Protein AF-A0A6J3FV26-F1 (afdb_monomer)

Nearest PDB structures (foldseek):
  7a78-assembly1_A-2  TM=9.985E-01  e=5.610E-27  Homo sapiens
  3uvv-assembly1_B  TM=9.794E-01  e=1.150E-26  Homo sapiens
  7a77-assembly1_A-2  TM=9.608E-01  e=1.315E-26  Homo sapiens
  7a79-assembly1_A  TM=9.944E-01  e=6.913E-26  Homo sapiens
  7a79-assembly1_B  TM=9.881E-01  e=5.525E-26  Homo sapiens

Radius of gyration: 34.67 Å; Cα contacts (8 Å, |Δi|>4): 352; chains: 1; bounding box: 100×92×88 Å

Organism: Sapajus apella (NCBI:txid9515)

Foldseek 3Di:
DDDDDDDDDDDDDDDDDDDDDDDDDDDDDDDDDPVVVVVVVVVPDDDDDDDDDDDDDDDDDDDDDDDDDDDDDDDDDDDDDDDDDDDPDDDDPDDDDDPDDPDPDQDAAQQARHGFPQDAQRGGHHPVLNVLLLCCLQVVDDFDDPDDLPDDHHPPCVVVGSSNSNVSCVVRPRHSVSNDHDPPPDPDPPDDDDDDDPDPQAQALVLLLVLLVVLLVVLVVVPDDPDDDDDPDDDPLAPVLVQLVLLVVCLVSVLVSQCSGPPLVVFPPVQNVLLCLQQSLLLVLLSQLQVCLVPPQWTQGSNRDTDHLVSCVVNVNNVLRVLSVPLGSPLCNVLVPDSSLSSLLSLLSSLQLPRPPGPDSVVSVVSSVSSLVNNQVVCCVVPVVCNCSSVSSVVSVVSSVVSSVVVLVVVVVCVVVVPHDRDPVSVVSNDDDPPPD

Secondary structure (DSSP, 8-state):
--------------------------------THHHHHHHHHHS-PPPPPPP--------------------------PPP--PPP-------PPPPPPP------PBPTTTSSBP-EEETTEEE-HHHHHHHHHHHHTT-----SSSS-----TTTTTS-HHHHHHHHHHTT--STTSPPP----------------------HHHHHHHHHHHHHHHHTT---S------------HHHHHHHHHHHHHHHHHHHHHHSTTGGGS-HHHHHHHHHHHHHHHHHHHHHHHTTT-SSEEE-TTS-EEEHHHHHHTT-HHHHHHIIIIIIHHHHHTT--HHHHHHHHHHHHS-TTSTT-S-HHHHHHHHHHHHHHHHHHHHHH-TT-TTHHHHHHTTHHHHHHHHHHHHHHHHHHHHH--S---HHHHHHHSPPP---

Structure (mmCIF, N/CA/C/O backbone):
data_AF-A0A6J3FV26-F1
#
_entry.id   AF-A0A6J3FV26-F1
#
loop_
_atom_site.group_PDB
_atom_site.id
_atom_site.type_symbol
_atom_site.label_atom_id
_atom_site.label_alt_id
_atom_site.label_comp_id
_atom_site.label_asym_id
_atom_site.label_entity_id
_atom_site.label_seq_id
_atom_site.pdbx_PDB_ins_code
_atom_site.Cartn_x
_atom_site.Cartn_y
_atom_site.Cartn_z
_atom_site.occupancy
_atom_site.B_iso_or_equiv
_atom_site.auth_seq_id
_atom_site.auth_comp_id
_atom_site.auth_asym_id
_atom_site.auth_atom_id
_atom_site.pdbx_PDB_model_num
ATOM 1 N N . MET A 1 1 ? 32.250 33.752 59.696 1.00 25.77 1 MET A N 1
ATOM 2 C CA . MET A 1 1 ? 33.309 33.646 60.726 1.00 25.77 1 MET A CA 1
ATOM 3 C C . MET A 1 1 ? 33.224 32.264 61.366 1.00 25.77 1 MET A C 1
ATOM 5 O O . MET A 1 1 ? 32.085 31.876 61.599 1.00 25.77 1 MET A O 1
ATOM 9 N N . PRO A 1 2 ? 34.318 31.581 61.764 1.00 43.72 2 PRO A N 1
ATOM 10 C CA . PRO A 1 2 ? 35.668 31.361 61.185 1.00 43.72 2 PRO A CA 1
ATOM 11 C C . PRO A 1 2 ? 35.803 29.910 60.607 1.00 43.72 2 PRO A C 1
ATOM 13 O O . PRO A 1 2 ? 34.922 29.096 60.847 1.00 43.72 2 PRO A O 1
ATOM 16 N N . GLN A 1 3 ? 36.683 29.596 59.633 1.00 26.86 3 GLN A N 1
ATOM 17 C CA . GLN A 1 3 ? 38.107 29.130 59.698 1.00 26.86 3 GLN A CA 1
ATOM 18 C C . GLN A 1 3 ? 38.349 27.829 60.505 1.00 26.86 3 GLN A C 1
ATOM 20 O O . GLN A 1 3 ? 37.749 27.678 61.557 1.00 26.86 3 GLN A O 1
ATOM 25 N N . GLY A 1 4 ? 39.219 26.864 60.156 1.00 27.62 4 GLY A N 1
ATOM 26 C CA . GLY A 1 4 ? 40.239 26.655 59.102 1.00 27.62 4 GLY A CA 1
ATOM 27 C C . GLY A 1 4 ? 40.379 25.130 58.818 1.00 27.62 4 GLY A C 1
ATOM 28 O O . GLY A 1 4 ? 39.486 24.380 59.184 1.00 27.62 4 GLY A O 1
ATOM 29 N N . SER A 1 5 ? 41.392 24.543 58.169 1.00 27.28 5 SER A N 1
ATOM 30 C CA . SER A 1 5 ? 42.808 24.896 58.037 1.00 27.28 5 SER A CA 1
ATOM 31 C C . SER A 1 5 ? 43.492 24.055 56.930 1.00 27.28 5 SER A C 1
ATOM 33 O O . SER A 1 5 ? 43.291 22.851 56.850 1.00 27.28 5 SER A O 1
ATOM 35 N N . VAL A 1 6 ? 44.304 24.740 56.114 1.00 26.92 6 VAL A N 1
ATOM 36 C CA . VAL A 1 6 ? 45.682 24.451 55.637 1.00 26.92 6 VAL A CA 1
ATOM 37 C C . VAL A 1 6 ? 46.097 23.047 55.139 1.00 26.92 6 VAL A C 1
ATOM 39 O O . VAL A 1 6 ? 46.171 22.088 55.896 1.00 26.92 6 VAL A O 1
ATOM 42 N N . GLY A 1 7 ? 46.628 23.026 53.904 1.00 25.28 7 GLY A N 1
ATOM 43 C CA . GLY A 1 7 ? 47.625 22.061 53.410 1.00 25.28 7 GLY A CA 1
ATOM 44 C C . GLY A 1 7 ? 48.174 22.455 52.026 1.00 25.28 7 GLY A C 1
ATOM 45 O O . GLY A 1 7 ? 47.439 22.438 51.048 1.00 25.28 7 GLY A O 1
ATOM 46 N N . ARG A 1 8 ? 49.444 22.882 51.962 1.00 23.56 8 ARG A N 1
ATOM 47 C CA . ARG A 1 8 ? 50.175 23.459 50.805 1.00 23.56 8 ARG A CA 1
ATOM 48 C C . ARG A 1 8 ? 51.107 22.408 50.153 1.00 23.56 8 ARG A C 1
ATOM 50 O O . ARG A 1 8 ? 51.260 21.341 50.729 1.00 23.56 8 ARG A O 1
ATOM 57 N N . TRP A 1 9 ? 51.733 22.793 49.024 1.00 24.17 9 TRP A N 1
ATOM 58 C CA . TRP A 1 9 ? 52.847 22.229 48.207 1.00 24.17 9 TRP A CA 1
ATOM 59 C C . TRP A 1 9 ? 52.340 21.765 46.819 1.00 24.17 9 TRP A C 1
ATOM 61 O O . TRP A 1 9 ? 51.604 20.798 46.746 1.00 24.17 9 TRP A O 1
ATOM 71 N N . GLY A 1 10 ? 52.614 22.365 45.652 1.00 23.34 10 GLY A N 1
ATOM 72 C CA . GLY A 1 10 ? 53.492 23.459 45.230 1.00 23.34 10 GLY A CA 1
ATOM 73 C C . GLY A 1 10 ? 54.420 23.003 44.090 1.00 23.34 10 GLY A C 1
ATOM 74 O O . GLY A 1 10 ? 55.394 22.328 44.385 1.00 23.34 10 GLY A O 1
ATOM 75 N N . CYS A 1 11 ? 54.159 23.383 42.827 1.00 24.44 11 CYS A N 1
ATOM 76 C CA . CYS A 1 11 ? 55.196 23.851 41.884 1.00 24.44 11 CYS A CA 1
ATOM 77 C C . CYS A 1 11 ? 54.606 24.413 40.575 1.00 24.44 11 CYS A C 1
ATOM 79 O O . CYS A 1 11 ? 53.766 23.799 39.924 1.00 24.44 11 CYS A O 1
ATOM 81 N N . GLU A 1 12 ? 55.078 25.607 40.227 1.00 24.33 12 GLU A N 1
ATOM 82 C CA . GLU A 1 12 ? 54.685 26.481 39.121 1.00 24.33 12 GLU A CA 1
ATOM 83 C C . GLU A 1 12 ? 55.362 26.106 37.788 1.00 24.33 12 GLU A C 1
ATOM 85 O O . GLU A 1 12 ? 56.473 25.575 37.792 1.00 24.33 12 GLU A O 1
ATOM 90 N N . LYS A 1 13 ? 54.787 26.538 36.650 1.00 27.12 13 LYS A N 1
ATOM 91 C CA . LYS A 1 13 ? 55.405 27.578 35.788 1.00 27.12 13 LYS A CA 1
ATOM 92 C C . LYS A 1 13 ? 54.547 27.961 34.565 1.00 27.12 13 LYS A C 1
ATOM 94 O O . LYS A 1 13 ? 54.434 27.222 33.599 1.00 27.12 13 LYS A O 1
ATOM 99 N N . LYS A 1 14 ? 54.058 29.205 34.652 1.00 26.95 14 LYS A N 1
ATOM 100 C CA . LYS A 1 14 ? 54.064 30.306 33.665 1.00 26.95 14 LYS A CA 1
ATOM 101 C C . LYS A 1 14 ? 53.341 30.168 32.315 1.00 26.95 14 LYS A C 1
ATOM 103 O O . LYS A 1 14 ? 53.817 29.556 31.368 1.00 26.95 14 LYS A O 1
ATOM 108 N N . CYS A 1 15 ? 52.281 30.971 32.227 1.00 21.84 15 CYS A N 1
ATOM 109 C CA . CYS A 1 15 ? 51.725 31.588 31.028 1.00 21.84 15 CYS A CA 1
ATOM 110 C C . CYS A 1 15 ? 52.731 32.521 30.325 1.00 21.84 15 CYS A C 1
ATOM 112 O O . CYS A 1 15 ? 53.456 33.257 30.995 1.00 21.84 15 CYS A O 1
ATOM 114 N N . ILE A 1 16 ? 52.655 32.596 28.992 1.00 25.12 16 ILE A N 1
ATOM 115 C CA . ILE A 1 16 ? 52.922 33.817 28.217 1.00 25.12 16 ILE A CA 1
ATOM 116 C C . ILE A 1 16 ? 51.725 34.034 27.284 1.00 25.12 16 ILE A C 1
ATOM 118 O O . ILE A 1 16 ? 51.246 33.106 26.638 1.00 25.12 16 ILE A O 1
ATOM 122 N N . VAL A 1 17 ? 51.224 35.268 27.296 1.00 26.20 17 VAL A N 1
ATOM 123 C CA . VAL A 1 17 ? 50.073 35.793 26.555 1.00 26.20 17 VAL A CA 1
ATOM 124 C C . VAL A 1 17 ? 50.560 36.566 25.327 1.00 26.20 17 VAL A C 1
ATOM 126 O O . VAL A 1 17 ? 51.558 37.277 25.412 1.00 26.20 17 VAL A O 1
ATOM 129 N N . GLY A 1 18 ? 49.787 36.494 24.241 1.00 23.78 18 GLY A N 1
ATOM 130 C CA . GLY A 1 18 ? 49.770 37.442 23.117 1.00 23.78 18 GLY A CA 1
ATOM 131 C C . GLY A 1 18 ? 49.458 36.705 21.810 1.00 23.78 18 GLY A C 1
ATOM 132 O O . GLY A 1 18 ? 50.084 35.693 21.537 1.00 23.78 18 GLY A O 1
ATOM 133 N N . SER A 1 19 ? 48.504 37.059 20.952 1.00 24.78 19 SER A N 1
ATOM 134 C CA . SER A 1 19 ? 47.570 38.182 20.860 1.00 24.78 19 SER A CA 1
ATOM 135 C C . SER A 1 19 ? 46.433 37.748 19.909 1.00 24.78 19 SER A C 1
ATOM 137 O O . SER A 1 19 ? 46.663 36.981 18.978 1.00 24.78 19 SER A O 1
ATOM 139 N N . ARG A 1 20 ? 45.201 38.216 20.145 1.00 26.83 20 ARG A N 1
ATOM 140 C CA . ARG A 1 20 ? 44.046 38.143 19.209 1.00 26.83 20 ARG A CA 1
ATOM 141 C C . ARG A 1 20 ? 44.303 39.049 17.973 1.00 26.83 20 ARG A C 1
ATOM 143 O O . ARG A 1 20 ? 45.156 39.923 18.125 1.00 26.83 20 ARG A O 1
ATOM 150 N N . PRO A 1 21 ? 43.582 38.950 16.819 1.00 35.31 21 PRO A N 1
ATOM 151 C CA . PRO A 1 21 ? 42.123 38.729 16.747 1.00 35.31 21 PRO A CA 1
ATOM 152 C C . PRO A 1 21 ? 41.548 37.957 15.528 1.00 35.31 21 PRO A C 1
ATOM 154 O O . PRO A 1 21 ? 42.147 37.888 14.465 1.00 35.31 21 PRO A O 1
ATOM 157 N N . GLY A 1 22 ? 40.289 37.511 15.664 1.00 25.66 22 GLY A N 1
ATOM 158 C CA . GLY A 1 22 ? 39.324 37.527 14.553 1.00 25.66 22 GLY A CA 1
ATOM 159 C C . GLY A 1 22 ? 38.639 36.203 14.189 1.00 25.66 22 GLY A C 1
ATOM 160 O O . GLY A 1 22 ? 39.274 35.315 13.642 1.00 25.66 22 GLY A O 1
ATOM 161 N N . GLY A 1 23 ? 37.312 36.162 14.374 1.00 26.06 23 GLY A N 1
ATOM 162 C CA . GLY A 1 23 ? 36.391 35.574 13.390 1.00 26.06 23 GLY A CA 1
ATOM 163 C C . GLY A 1 23 ? 35.801 34.182 13.656 1.00 26.06 23 GLY A C 1
ATOM 164 O O . GLY A 1 23 ? 36.516 33.194 13.637 1.00 26.06 23 GLY A O 1
ATOM 165 N N . GLY A 1 24 ? 34.464 34.135 13.739 1.00 26.70 24 GLY A N 1
ATOM 166 C CA . GLY A 1 24 ? 33.644 33.039 13.197 1.00 26.70 24 GLY A CA 1
ATOM 167 C C . GLY A 1 24 ? 33.350 31.865 14.129 1.00 26.70 24 GLY A C 1
ATOM 168 O O . GLY A 1 24 ? 34.256 31.220 14.630 1.00 26.70 24 GLY A O 1
ATOM 169 N N . GLY A 1 25 ? 32.065 31.594 14.367 1.00 28.95 25 GLY A N 1
ATOM 170 C CA . GLY A 1 25 ? 31.599 30.524 15.247 1.00 28.95 25 GLY A CA 1
ATOM 171 C C . GLY A 1 25 ? 31.734 29.120 14.653 1.00 28.95 25 GLY A C 1
ATOM 172 O O . GLY A 1 25 ? 31.352 28.883 13.509 1.00 28.95 25 GLY A O 1
ATOM 173 N N . ASP A 1 26 ? 32.192 28.187 15.486 1.00 27.28 26 ASP A N 1
ATOM 174 C CA . ASP A 1 26 ? 32.184 26.751 15.223 1.00 27.28 26 ASP A CA 1
ATOM 175 C C . ASP A 1 26 ? 30.928 26.104 15.827 1.00 27.28 26 ASP A C 1
ATOM 177 O O . ASP A 1 26 ? 30.750 26.035 17.046 1.00 27.28 26 ASP A O 1
ATOM 181 N N . GLY A 1 27 ? 30.054 25.601 14.953 1.00 31.47 27 GLY A N 1
ATOM 182 C CA . GLY A 1 27 ? 29.138 24.509 15.280 1.00 31.47 27 GLY A CA 1
ATOM 183 C C . GLY A 1 27 ? 29.889 23.167 15.280 1.00 31.47 27 GLY A C 1
ATOM 184 O O . GLY A 1 27 ? 30.966 23.062 14.691 1.00 31.47 27 GLY A O 1
ATOM 185 N N . PRO A 1 28 ? 29.363 22.109 15.922 1.00 32.91 28 PRO A N 1
ATOM 186 C CA . PRO A 1 28 ? 30.072 20.838 16.022 1.00 32.91 28 PRO A CA 1
ATOM 187 C C . PRO A 1 28 ? 30.144 20.133 14.657 1.00 32.91 28 PRO A C 1
ATOM 189 O O . PRO A 1 28 ? 29.177 19.530 14.189 1.00 32.91 28 PRO A O 1
ATOM 192 N N . GLY A 1 29 ? 31.321 20.193 14.031 1.00 25.58 29 GLY A N 1
ATOM 193 C CA . GLY A 1 29 ? 31.675 19.417 12.847 1.00 25.58 29 GLY A CA 1
ATOM 194 C C . GLY A 1 29 ? 31.765 17.920 13.154 1.00 25.58 29 GLY A C 1
ATOM 195 O O . GLY A 1 29 ? 32.417 17.502 14.111 1.00 25.58 29 GLY A O 1
ATOM 196 N N . TRP A 1 30 ? 31.125 17.095 12.320 1.00 29.42 30 TRP A N 1
ATOM 197 C CA . TRP A 1 30 ? 31.215 15.636 12.390 1.00 29.42 30 TRP A CA 1
ATOM 198 C C . TRP A 1 30 ? 32.116 15.067 11.286 1.00 29.42 30 TRP A C 1
ATOM 200 O O . TRP A 1 30 ? 32.030 15.418 10.114 1.00 29.42 30 TRP A O 1
ATOM 210 N N . ILE A 1 31 ? 32.979 14.150 11.719 1.00 32.69 31 ILE A N 1
ATOM 211 C CA . ILE A 1 31 ? 34.067 13.475 10.999 1.00 32.69 31 ILE A CA 1
ATOM 212 C C . ILE A 1 31 ? 33.523 12.463 9.946 1.00 32.69 31 ILE A C 1
ATOM 214 O O . ILE A 1 31 ? 32.498 11.826 10.203 1.00 32.69 31 ILE A O 1
ATOM 218 N N . PRO A 1 32 ? 34.200 12.223 8.795 1.00 31.84 32 PRO A N 1
ATOM 219 C CA . PRO A 1 32 ? 33.657 11.461 7.654 1.00 31.84 32 PRO A CA 1
ATOM 220 C C . PRO A 1 32 ? 33.338 9.963 7.885 1.00 31.84 32 PRO A C 1
ATOM 222 O O . PRO A 1 32 ? 34.048 9.226 8.574 1.00 31.84 32 PRO A O 1
ATOM 225 N N . GLN A 1 33 ? 32.299 9.491 7.180 1.00 44.22 33 GLN A N 1
ATOM 226 C CA . GLN A 1 33 ? 31.558 8.213 7.271 1.00 44.22 33 GLN A CA 1
ATOM 227 C C . GLN A 1 33 ? 32.334 6.878 7.131 1.00 44.22 33 GLN A C 1
ATOM 229 O O . GLN A 1 33 ? 31.737 5.811 7.291 1.00 44.22 33 GLN A O 1
ATOM 234 N N . ARG A 1 34 ? 33.655 6.850 6.909 1.00 34.06 34 ARG A N 1
ATOM 235 C CA . ARG A 1 34 ? 34.393 5.576 6.720 1.00 34.06 34 ARG A CA 1
ATOM 236 C C . ARG A 1 34 ? 34.547 4.729 7.993 1.00 34.06 34 ARG A C 1
ATOM 238 O O . ARG A 1 34 ? 34.771 3.523 7.895 1.00 34.06 34 ARG A O 1
ATOM 245 N N . ARG A 1 35 ? 34.405 5.314 9.191 1.00 33.53 35 ARG A N 1
ATOM 246 C CA . ARG A 1 35 ? 34.581 4.586 10.468 1.00 33.53 35 ARG A CA 1
ATOM 247 C C . ARG A 1 35 ? 33.368 3.748 10.900 1.00 33.53 35 ARG A C 1
ATOM 249 O O . ARG A 1 35 ? 33.566 2.756 11.600 1.00 33.53 35 ARG A O 1
ATOM 256 N N . ARG A 1 36 ? 32.141 4.061 10.454 1.00 36.81 36 ARG A N 1
ATOM 257 C CA . ARG A 1 36 ? 30.940 3.269 10.810 1.00 36.81 36 ARG A CA 1
ATOM 258 C C . ARG A 1 36 ? 30.899 1.899 10.122 1.00 36.81 36 ARG A C 1
ATOM 260 O O . ARG A 1 36 ? 30.480 0.931 10.746 1.00 36.81 36 ARG A O 1
ATOM 267 N N . ARG A 1 37 ? 31.452 1.783 8.907 1.00 34.69 37 ARG A N 1
ATOM 268 C CA . ARG A 1 37 ? 31.532 0.512 8.159 1.00 34.69 37 ARG A CA 1
ATOM 269 C C . ARG A 1 37 ? 32.399 -0.547 8.862 1.00 34.69 37 ARG A C 1
ATOM 271 O O . ARG A 1 37 ? 32.089 -1.728 8.795 1.00 34.69 37 ARG A O 1
ATOM 278 N N . ARG A 1 38 ? 33.459 -0.132 9.576 1.00 30.36 38 ARG A N 1
ATOM 279 C CA . ARG A 1 38 ? 34.369 -1.055 10.288 1.00 30.36 38 ARG A CA 1
ATOM 280 C C . ARG A 1 38 ? 33.877 -1.466 11.675 1.00 30.36 38 ARG A C 1
ATOM 282 O O . ARG A 1 38 ? 34.150 -2.586 12.084 1.00 30.36 38 ARG A O 1
ATOM 289 N N . ARG A 1 39 ? 33.161 -0.592 12.397 1.00 29.91 39 ARG A N 1
ATOM 290 C CA . ARG A 1 39 ? 32.644 -0.930 13.736 1.00 29.91 39 ARG A CA 1
ATOM 291 C C . ARG A 1 39 ? 31.541 -1.993 13.661 1.00 29.91 39 ARG A C 1
ATOM 293 O O . ARG A 1 39 ? 31.584 -2.938 14.433 1.00 29.91 39 ARG A O 1
ATOM 300 N N . TRP A 1 40 ? 30.655 -1.901 12.668 1.00 34.72 40 TRP A N 1
ATOM 301 C CA . TRP A 1 40 ? 29.574 -2.875 12.478 1.00 34.72 40 TRP A CA 1
ATOM 302 C C . TRP A 1 40 ? 30.077 -4.256 12.007 1.00 34.72 40 TRP A C 1
ATOM 304 O O . TRP A 1 40 ? 29.633 -5.281 12.510 1.00 34.72 40 TRP A O 1
ATOM 314 N N . GLN A 1 41 ? 31.083 -4.312 11.118 1.00 33.66 41 GLN A N 1
ATOM 315 C CA . GLN A 1 41 ? 31.696 -5.587 10.698 1.00 33.66 41 GLN A CA 1
ATOM 316 C C . GLN A 1 41 ? 32.501 -6.286 11.812 1.00 33.66 41 GLN A C 1
ATOM 318 O O . GLN A 1 41 ? 32.639 -7.507 11.785 1.00 33.66 41 GLN A O 1
ATOM 323 N N . ALA A 1 42 ? 33.030 -5.543 12.792 1.00 31.95 42 ALA A N 1
ATOM 324 C CA . ALA A 1 42 ? 33.826 -6.106 13.886 1.00 31.95 42 ALA A CA 1
ATOM 325 C C . ALA A 1 42 ? 32.977 -6.700 15.028 1.00 31.95 42 ALA A C 1
ATOM 327 O O . ALA A 1 42 ? 33.448 -7.596 15.728 1.00 31.95 42 ALA A O 1
ATOM 328 N N . GLU A 1 43 ? 31.735 -6.242 15.214 1.00 35.53 43 GLU A N 1
ATOM 329 C CA . GLU A 1 43 ? 30.829 -6.778 16.245 1.00 35.53 43 GLU A CA 1
ATOM 330 C C . GLU A 1 43 ? 30.158 -8.100 15.834 1.00 35.53 43 GLU A C 1
ATOM 332 O O . GLU A 1 43 ? 29.865 -8.918 16.703 1.00 35.53 43 GLU A O 1
ATOM 337 N N . ASN A 1 44 ? 30.031 -8.376 14.530 1.00 33.44 44 ASN A N 1
ATOM 338 C CA . ASN A 1 44 ? 29.370 -9.582 14.008 1.00 33.44 44 ASN A CA 1
ATOM 339 C C . ASN A 1 44 ? 30.309 -10.754 13.671 1.00 33.44 44 ASN A C 1
ATOM 341 O O . ASN A 1 44 ? 29.838 -11.792 13.215 1.00 33.44 44 ASN A O 1
ATOM 345 N N . ASN A 1 45 ? 31.623 -10.631 13.900 1.00 32.62 45 ASN A N 1
ATOM 346 C CA . ASN A 1 45 ? 32.597 -11.659 13.509 1.00 32.62 45 ASN A CA 1
ATOM 347 C C . ASN A 1 45 ? 33.486 -12.128 14.678 1.00 32.62 45 ASN A C 1
ATOM 349 O O . ASN A 1 45 ? 34.715 -12.130 14.595 1.00 32.62 45 ASN A O 1
ATOM 353 N N . LYS A 1 46 ? 32.864 -12.530 15.798 1.00 29.55 46 LYS A N 1
ATOM 354 C CA . LYS A 1 46 ? 33.548 -13.277 16.869 1.00 29.55 46 LYS A CA 1
ATOM 355 C C . LYS A 1 46 ? 33.340 -14.788 16.685 1.00 29.55 46 LYS A C 1
ATOM 357 O O . LYS A 1 46 ? 32.196 -15.239 16.737 1.00 29.55 46 LYS A O 1
ATOM 362 N N . PRO A 1 47 ? 34.407 -15.596 16.548 1.00 28.56 47 PRO A N 1
ATOM 363 C CA . PRO A 1 47 ? 34.280 -17.045 16.507 1.00 28.56 47 PRO A CA 1
ATOM 364 C C . PRO A 1 47 ? 33.930 -17.568 17.906 1.00 28.56 47 PRO A C 1
ATOM 366 O O . PRO A 1 47 ? 34.607 -17.270 18.893 1.00 28.56 47 PRO A O 1
ATOM 369 N N . ARG A 1 48 ? 32.848 -18.346 18.002 1.00 31.64 48 ARG A N 1
ATOM 370 C CA . ARG A 1 48 ? 32.428 -18.996 19.248 1.00 31.64 48 ARG A CA 1
ATOM 371 C C . ARG A 1 48 ? 33.327 -20.208 19.514 1.00 31.64 48 ARG A C 1
ATOM 373 O O . ARG A 1 48 ? 33.449 -21.108 18.688 1.00 31.64 48 ARG A O 1
ATOM 380 N N . ASN A 1 49 ? 33.973 -20.186 20.674 1.00 28.27 49 ASN A N 1
ATOM 381 C CA . ASN A 1 49 ? 34.953 -21.163 21.130 1.00 28.27 49 ASN A CA 1
ATOM 382 C C . ASN A 1 49 ? 34.292 -22.533 21.401 1.00 28.27 49 ASN A C 1
ATOM 384 O O . ASN A 1 49 ? 33.266 -22.607 22.077 1.00 28.27 49 ASN A O 1
ATOM 388 N N . ARG A 1 50 ? 34.892 -23.605 20.870 1.00 28.70 50 ARG A N 1
ATOM 389 C CA . ARG A 1 50 ? 34.500 -25.015 21.044 1.00 28.70 50 ARG A CA 1
ATOM 390 C C . ARG A 1 50 ? 34.986 -25.518 22.408 1.00 28.70 50 ARG A C 1
ATOM 392 O O . ARG A 1 50 ? 36.190 -25.525 22.657 1.00 28.70 50 ARG A O 1
ATOM 399 N N . SER A 1 51 ? 34.085 -26.009 23.255 1.00 28.30 51 SER A N 1
ATOM 400 C CA . SER A 1 51 ? 34.429 -26.826 24.426 1.00 28.30 51 SER A CA 1
ATOM 401 C C . SER A 1 51 ? 34.389 -28.322 24.085 1.00 28.30 51 SER A C 1
ATOM 403 O O . SER A 1 51 ? 33.566 -28.798 23.307 1.00 28.30 51 SER A O 1
ATOM 405 N N . ARG A 1 52 ? 35.377 -29.029 24.640 1.00 28.84 52 ARG A N 1
ATOM 406 C CA . ARG A 1 52 ? 35.777 -30.420 24.393 1.00 28.84 52 ARG A CA 1
ATOM 407 C C . ARG A 1 52 ? 34.866 -31.436 25.100 1.00 28.84 52 ARG A C 1
ATOM 409 O O . ARG A 1 52 ? 34.472 -31.206 26.236 1.00 28.84 52 ARG A O 1
ATOM 416 N N . GLY A 1 53 ? 34.698 -32.604 24.478 1.00 25.12 53 GLY A N 1
ATOM 417 C CA . GLY A 1 53 ? 34.273 -33.873 25.081 1.00 25.12 53 GLY A CA 1
ATOM 418 C C . GLY A 1 53 ? 34.643 -35.018 24.129 1.00 25.12 53 GLY A C 1
ATOM 419 O O . GLY A 1 53 ? 34.391 -34.907 22.936 1.00 25.12 53 GLY A O 1
ATOM 420 N N . ARG A 1 54 ? 35.369 -36.020 24.629 1.00 28.00 54 ARG A N 1
ATOM 421 C CA . ARG A 1 54 ? 36.214 -36.998 23.902 1.00 28.00 54 ARG A CA 1
ATOM 422 C C . ARG A 1 54 ? 35.535 -38.408 23.885 1.00 28.00 54 ARG A C 1
ATOM 424 O O . ARG A 1 54 ? 34.361 -38.452 24.227 1.00 28.00 54 ARG A O 1
ATOM 431 N N . PRO A 1 55 ? 36.184 -39.507 23.438 1.00 40.75 55 PRO A N 1
ATOM 432 C CA . PRO A 1 55 ? 35.789 -40.325 22.283 1.00 40.75 55 PRO A CA 1
ATOM 433 C C . PRO A 1 55 ? 35.272 -41.742 22.629 1.00 40.75 55 PRO A C 1
ATOM 435 O O . PRO A 1 55 ? 35.251 -42.109 23.795 1.00 40.75 55 PRO A O 1
ATOM 438 N N . ASP A 1 56 ? 34.871 -42.480 21.582 1.00 28.56 56 ASP A N 1
ATOM 439 C CA . ASP A 1 56 ? 34.920 -43.947 21.332 1.00 28.56 56 ASP A CA 1
ATOM 440 C C . ASP A 1 56 ? 33.746 -44.270 20.377 1.00 28.56 56 ASP A C 1
ATOM 442 O O . ASP A 1 56 ? 32.663 -43.722 20.540 1.00 28.56 56 ASP A O 1
ATOM 446 N N . GLY A 1 57 ? 33.801 -45.061 19.306 1.00 25.17 57 GLY A N 1
ATOM 447 C CA . GLY A 1 57 ? 34.755 -46.025 18.770 1.00 25.17 57 GLY A CA 1
ATOM 448 C C . GLY A 1 57 ? 33.924 -47.112 18.058 1.00 25.17 57 GLY A C 1
ATOM 449 O O . GLY A 1 57 ? 32.986 -47.621 18.659 1.00 25.17 57 GLY A O 1
ATOM 450 N N . THR A 1 58 ? 34.282 -47.476 16.813 1.00 29.48 58 THR A N 1
ATOM 451 C CA . THR A 1 58 ? 33.758 -48.605 15.982 1.00 29.48 58 THR A CA 1
ATOM 452 C C . THR A 1 58 ? 32.328 -48.456 15.416 1.00 29.48 58 THR A C 1
ATOM 454 O O . THR A 1 58 ? 31.455 -47.916 16.071 1.00 29.48 58 THR A O 1
ATOM 457 N N . GLY A 1 59 ? 31.972 -48.864 14.193 1.00 25.72 59 GLY A N 1
ATOM 458 C CA . GLY A 1 59 ? 32.637 -49.611 13.125 1.00 25.72 59 GLY A CA 1
ATOM 459 C C . GLY A 1 59 ? 31.740 -49.627 11.868 1.00 25.72 59 GLY A C 1
ATOM 460 O O . GLY A 1 59 ? 30.563 -49.279 11.923 1.00 25.72 59 GLY A O 1
ATOM 461 N N . TRP A 1 60 ? 32.336 -49.969 10.727 1.00 25.97 60 TRP A N 1
ATOM 462 C CA . TRP A 1 60 ? 31.740 -50.008 9.387 1.00 25.97 60 TRP A CA 1
ATOM 463 C C . TRP A 1 60 ? 30.646 -51.070 9.205 1.00 25.97 60 TRP A C 1
ATOM 465 O O . TRP A 1 60 ? 30.782 -52.169 9.730 1.00 25.97 60 TRP A O 1
ATOM 475 N N . ALA A 1 61 ? 29.671 -50.799 8.328 1.00 27.20 61 ALA A N 1
ATOM 476 C CA . ALA A 1 61 ? 29.121 -51.796 7.405 1.00 27.20 61 ALA A CA 1
ATOM 477 C C . ALA A 1 61 ? 28.372 -51.131 6.238 1.00 27.20 61 ALA A C 1
ATOM 479 O O . ALA A 1 61 ? 27.650 -50.149 6.392 1.00 27.20 61 ALA A O 1
ATOM 480 N N . THR A 1 62 ? 28.611 -51.691 5.064 1.00 27.02 62 THR A N 1
ATOM 481 C CA . THR A 1 62 ? 28.146 -51.333 3.729 1.00 27.02 62 THR A CA 1
ATOM 482 C C . THR A 1 62 ? 26.837 -52.036 3.348 1.00 27.02 62 THR A C 1
ATOM 484 O O . THR A 1 62 ? 26.498 -53.077 3.897 1.00 27.02 62 THR A O 1
ATOM 487 N N . ALA A 1 63 ? 26.228 -51.502 2.282 1.00 26.38 63 ALA A N 1
ATOM 488 C CA . ALA A 1 63 ? 25.387 -52.175 1.283 1.00 26.38 63 ALA A CA 1
ATOM 489 C C . ALA A 1 63 ? 23.930 -52.534 1.634 1.00 26.38 63 ALA A C 1
ATOM 491 O O . ALA A 1 63 ? 23.617 -53.124 2.660 1.00 26.38 63 ALA A O 1
ATOM 492 N N . GLY A 1 64 ? 23.042 -52.240 0.676 1.00 25.94 64 GLY A N 1
ATOM 493 C CA . GLY A 1 64 ? 21.668 -52.739 0.655 1.00 25.94 64 GLY A CA 1
ATOM 494 C C . GLY A 1 64 ? 20.733 -51.896 -0.205 1.00 25.94 64 GLY A C 1
ATOM 495 O O . GLY A 1 64 ? 19.818 -51.272 0.318 1.00 25.94 64 GLY A O 1
ATOM 496 N N . GLY A 1 65 ? 20.976 -51.846 -1.518 1.00 25.06 65 GLY A N 1
ATOM 497 C CA . GLY A 1 65 ? 19.996 -51.333 -2.471 1.00 25.06 65 GLY A CA 1
ATOM 498 C C . GLY A 1 65 ? 18.823 -52.300 -2.619 1.00 25.06 65 GLY A C 1
ATOM 499 O O . GLY A 1 65 ? 19.022 -53.511 -2.642 1.00 25.06 65 GLY A O 1
ATOM 500 N N . ILE A 1 66 ? 17.619 -51.757 -2.775 1.00 30.58 66 ILE A N 1
ATOM 501 C CA . ILE A 1 66 ? 16.478 -52.475 -3.341 1.00 30.58 66 ILE A CA 1
ATOM 502 C C . ILE A 1 66 ? 15.665 -51.520 -4.209 1.00 30.58 66 ILE A C 1
ATOM 504 O O . ILE A 1 66 ? 15.164 -50.488 -3.772 1.00 30.58 66 ILE A O 1
ATOM 508 N N . ASN A 1 67 ? 15.611 -51.909 -5.475 1.00 26.11 67 ASN A N 1
ATOM 509 C CA . ASN A 1 67 ? 14.829 -51.360 -6.562 1.00 26.11 67 ASN A CA 1
ATOM 510 C C . ASN A 1 67 ? 13.403 -51.928 -6.470 1.00 26.11 67 ASN A C 1
ATOM 512 O O . ASN A 1 67 ? 13.243 -53.105 -6.144 1.00 26.11 67 ASN A O 1
ATOM 516 N N . SER A 1 68 ? 12.374 -51.147 -6.795 1.00 28.88 68 SER A N 1
ATOM 517 C CA . SER A 1 68 ? 11.046 -51.678 -7.134 1.00 28.88 68 SER A CA 1
ATOM 518 C C . SER A 1 68 ? 10.284 -50.679 -8.000 1.00 28.88 68 SER A C 1
ATOM 520 O O . SER A 1 68 ? 9.707 -49.704 -7.529 1.00 28.88 68 SER A O 1
ATOM 522 N N . THR A 1 69 ? 10.308 -50.954 -9.297 1.00 28.77 69 THR A N 1
ATOM 523 C CA . THR A 1 69 ? 9.399 -50.456 -10.333 1.00 28.77 69 THR A CA 1
ATOM 524 C C . THR A 1 69 ? 8.093 -51.244 -10.314 1.00 28.77 69 THR A C 1
ATOM 526 O O . THR A 1 69 ? 8.181 -52.461 -10.444 1.00 28.77 69 THR A O 1
ATOM 529 N N . VAL A 1 70 ? 6.924 -50.585 -10.308 1.00 28.88 70 VAL A N 1
ATOM 530 C CA . VAL A 1 70 ? 5.764 -51.021 -11.118 1.00 28.88 70 VAL A CA 1
ATOM 531 C C . VAL A 1 70 ? 4.817 -49.849 -11.462 1.00 28.88 70 VAL A C 1
ATOM 533 O O . VAL A 1 70 ? 4.300 -49.158 -10.592 1.00 28.88 70 VAL A O 1
ATOM 536 N N . SER A 1 71 ? 4.665 -49.671 -12.772 1.00 28.78 71 SER A N 1
ATOM 537 C CA . SER A 1 71 ? 3.586 -49.196 -13.657 1.00 28.78 71 SER A CA 1
ATOM 538 C C . SER A 1 71 ? 2.296 -48.507 -13.156 1.00 28.78 71 SER A C 1
ATOM 540 O O . SER A 1 71 ? 1.576 -48.997 -12.292 1.00 28.78 71 SER A O 1
ATOM 542 N N . LEU A 1 72 ? 1.942 -47.446 -13.899 1.00 30.33 72 LEU A N 1
ATOM 543 C CA . LEU A 1 72 ? 0.612 -46.835 -14.079 1.00 30.33 72 LEU A CA 1
ATOM 544 C C . LEU A 1 72 ? -0.350 -47.751 -14.870 1.00 30.33 72 LEU A C 1
ATOM 546 O O . LEU A 1 72 ? 0.103 -48.593 -15.649 1.00 30.33 72 LEU A O 1
ATOM 550 N N . PRO A 1 73 ? -1.669 -47.493 -14.786 1.00 38.16 73 PRO A N 1
ATOM 551 C CA . PRO A 1 73 ? -2.342 -46.944 -15.968 1.00 38.16 73 PRO A CA 1
ATOM 552 C C . PRO A 1 73 ? -3.235 -45.733 -15.646 1.00 38.16 73 PRO A C 1
ATOM 554 O O . PRO A 1 73 ? -3.727 -45.566 -14.533 1.00 38.16 73 PRO A O 1
ATOM 557 N N . GLY A 1 74 ? -3.401 -44.863 -16.645 1.00 28.81 74 GLY A N 1
ATOM 558 C CA . GLY A 1 74 ? -4.145 -43.609 -16.544 1.00 28.81 74 GLY A CA 1
ATOM 559 C C . GLY A 1 74 ? -5.628 -43.694 -16.912 1.00 28.81 74 GLY A C 1
ATOM 560 O O . GLY A 1 74 ? -6.098 -44.689 -17.455 1.00 28.81 74 GLY A O 1
ATOM 561 N N . GLY A 1 75 ? -6.317 -42.569 -16.682 1.00 27.78 75 GLY A N 1
ATOM 562 C CA . GLY A 1 75 ? -7.563 -42.199 -17.357 1.00 27.78 75 GLY A CA 1
ATOM 563 C C . GLY A 1 75 ? -8.645 -41.589 -16.456 1.00 27.78 75 GLY A C 1
ATOM 564 O O . GLY A 1 75 ? -9.332 -42.322 -15.761 1.00 27.78 75 GLY A O 1
ATOM 565 N N . GLY A 1 76 ? -8.869 -40.271 -16.579 1.00 26.69 76 GLY A N 1
ATOM 566 C CA . GLY A 1 76 ? -10.227 -39.695 -16.578 1.00 26.69 76 GLY A CA 1
ATOM 567 C C . GLY A 1 76 ? -10.750 -38.932 -15.345 1.00 26.69 76 GLY A C 1
ATOM 568 O O . GLY A 1 76 ? -11.197 -39.533 -14.381 1.00 26.69 76 GLY A O 1
ATOM 569 N N . SER A 1 77 ? -10.850 -37.603 -15.516 1.00 28.70 77 SER A N 1
ATOM 570 C CA . SER A 1 77 ? -11.928 -36.673 -15.088 1.00 28.70 77 SER A CA 1
ATOM 571 C C . SER A 1 77 ? -12.213 -36.344 -13.605 1.00 28.70 77 SER A C 1
ATOM 573 O O . SER A 1 77 ? -12.645 -37.195 -12.840 1.00 28.70 77 SER A O 1
ATOM 575 N N . GLY A 1 78 ? -12.193 -35.032 -13.301 1.00 32.69 78 GLY A N 1
ATOM 576 C CA . GLY A 1 78 ? -13.079 -34.370 -12.320 1.00 32.69 78 GLY A CA 1
ATOM 577 C C . GLY A 1 78 ? -12.438 -33.938 -10.984 1.00 32.69 78 GLY A C 1
ATOM 578 O O . GLY A 1 78 ? -11.627 -34.686 -10.443 1.00 32.69 78 GLY A O 1
ATOM 579 N N . PRO A 1 79 ? -12.767 -32.747 -10.433 1.00 39.25 79 PRO A N 1
ATOM 580 C CA . PRO A 1 79 ? -12.238 -32.286 -9.145 1.00 39.25 79 PRO A CA 1
ATOM 581 C C . PRO A 1 79 ? -12.978 -32.966 -7.973 1.00 39.25 79 PRO A C 1
ATOM 583 O O . PRO A 1 79 ? -14.181 -33.202 -8.092 1.00 39.25 79 PRO A O 1
ATOM 586 N N . PRO A 1 80 ? -12.325 -33.273 -6.834 1.00 35.59 80 PRO A N 1
ATOM 587 C CA . PRO A 1 80 ? -13.016 -33.885 -5.708 1.00 35.59 80 PRO A CA 1
ATOM 588 C C . PRO A 1 80 ? -13.670 -32.817 -4.821 1.00 35.59 80 PRO A C 1
ATOM 590 O O . PRO A 1 80 ? -12.999 -31.934 -4.286 1.00 35.59 80 PRO A O 1
ATOM 593 N N . GLU A 1 81 ? -14.990 -32.928 -4.678 1.00 36.97 81 GLU A N 1
ATOM 594 C CA . GLU A 1 81 ? -15.802 -32.247 -3.670 1.00 36.97 81 GLU A CA 1
ATOM 595 C C . GLU A 1 81 ? -15.580 -32.820 -2.256 1.00 36.97 81 GLU A C 1
ATOM 597 O O . GLU A 1 81 ? -15.105 -33.943 -2.065 1.00 36.97 81 GLU A O 1
ATOM 602 N N . ASP A 1 82 ? -15.956 -32.008 -1.267 1.00 35.19 82 ASP A N 1
ATOM 603 C CA . ASP A 1 82 ? -15.908 -32.222 0.178 1.00 35.19 82 ASP A CA 1
ATOM 604 C C . ASP A 1 82 ? -16.331 -33.626 0.657 1.00 35.19 82 ASP A C 1
ATOM 606 O O . ASP A 1 82 ? -17.502 -34.015 0.621 1.00 35.19 82 ASP A O 1
ATOM 610 N N . VAL A 1 83 ? -15.383 -34.364 1.246 1.00 34.28 83 VAL A N 1
ATOM 611 C CA . VAL A 1 83 ? -15.659 -35.634 1.932 1.00 34.28 83 VAL A CA 1
ATOM 612 C C . VAL A 1 83 ? -16.080 -35.370 3.379 1.00 34.28 83 VAL A C 1
ATOM 614 O O . VAL A 1 83 ? -15.272 -35.132 4.277 1.00 34.28 83 VAL A O 1
ATOM 617 N N . LYS A 1 84 ? -17.391 -35.456 3.603 1.00 31.48 84 LYS A N 1
ATOM 618 C CA . LYS A 1 84 ? -18.056 -35.503 4.911 1.00 31.48 84 LYS A CA 1
ATOM 619 C C . LYS A 1 84 ? -17.908 -36.916 5.521 1.00 31.48 84 LYS A C 1
ATOM 621 O O . LYS A 1 84 ? -18.246 -37.885 4.843 1.00 31.48 84 LYS A O 1
ATOM 626 N N . PRO A 1 85 ? -17.450 -37.082 6.777 1.00 39.91 85 PRO A N 1
ATOM 627 C CA . PRO A 1 85 ? -17.396 -38.397 7.425 1.00 39.91 85 PRO A CA 1
ATOM 628 C C . PRO A 1 85 ? -18.799 -38.909 7.828 1.00 39.91 85 PRO A C 1
ATOM 630 O O . PRO A 1 85 ? -19.743 -38.117 7.936 1.00 39.91 85 PRO A O 1
ATOM 633 N N . PRO A 1 86 ? -18.967 -40.234 8.022 1.00 34.81 86 PRO A N 1
ATOM 634 C CA . PRO A 1 86 ? -20.255 -40.908 7.913 1.00 34.81 86 PRO A CA 1
ATOM 635 C C . PRO A 1 86 ? -21.160 -40.657 9.120 1.00 34.81 86 PRO A C 1
ATOM 637 O O . PRO A 1 86 ? -20.741 -40.680 10.278 1.00 34.81 86 PRO A O 1
ATOM 640 N N . VAL A 1 87 ? -22.444 -40.470 8.824 1.00 35.84 87 VAL A N 1
ATOM 641 C CA . VAL A 1 87 ? -23.522 -40.392 9.808 1.00 35.84 87 VAL A CA 1
ATOM 642 C C . VAL A 1 87 ? -23.804 -41.805 10.318 1.00 35.84 87 VAL A C 1
ATOM 644 O O . VAL A 1 87 ? -24.579 -42.551 9.726 1.00 35.84 87 VAL A O 1
ATOM 647 N N . LEU A 1 88 ? -23.182 -42.178 11.436 1.00 35.97 88 LEU A N 1
ATOM 648 C CA . LEU A 1 88 ? -23.705 -43.252 12.273 1.00 35.97 88 LEU A CA 1
ATOM 649 C C . LEU A 1 88 ? -24.987 -42.738 12.932 1.00 35.97 88 LEU A C 1
ATOM 651 O O . LEU A 1 88 ? -24.961 -41.835 13.770 1.00 35.97 88 LEU A O 1
ATOM 655 N N . GLY A 1 89 ? -26.118 -43.295 12.503 1.00 38.97 89 GLY A N 1
ATOM 656 C CA . GLY A 1 89 ? -27.432 -43.027 13.066 1.00 38.97 89 GLY A CA 1
ATOM 657 C C . GLY A 1 89 ? -27.489 -43.420 14.539 1.00 38.97 89 GLY A C 1
ATOM 658 O O . GLY A 1 89 ? -27.747 -44.571 14.878 1.00 38.97 89 GLY A O 1
ATOM 659 N N . VAL A 1 90 ? -27.298 -42.441 15.420 1.00 35.94 90 VAL A N 1
ATOM 660 C CA . VAL A 1 90 ? -27.662 -42.556 16.830 1.00 35.94 90 VAL A CA 1
ATOM 661 C C . VAL A 1 90 ? -29.073 -42.005 16.969 1.00 35.94 90 VAL A C 1
ATOM 663 O O . VAL A 1 90 ? -29.315 -40.802 16.882 1.00 35.94 90 VAL A O 1
ATOM 666 N N . ARG A 1 91 ? -30.019 -42.930 17.144 1.00 34.12 91 ARG A N 1
ATOM 667 C CA . ARG A 1 91 ? -31.393 -42.660 17.573 1.00 34.12 91 ARG A CA 1
ATOM 668 C C . ARG A 1 91 ? -31.383 -41.650 18.723 1.00 34.12 91 ARG A C 1
ATOM 670 O O . ARG A 1 91 ? -30.645 -41.816 19.691 1.00 34.12 91 ARG A O 1
ATOM 677 N N . GLY A 1 92 ? -32.212 -40.614 18.602 1.00 35.38 92 GLY A N 1
ATOM 678 C CA . GLY A 1 92 ? -32.341 -39.560 19.598 1.00 35.38 92 GLY A CA 1
ATOM 679 C C . GLY A 1 92 ? -32.641 -40.121 20.985 1.00 35.38 92 GLY A C 1
ATOM 680 O O . GLY A 1 92 ? -33.717 -40.671 21.222 1.00 35.38 92 GLY A O 1
ATOM 681 N N . LEU A 1 93 ? -31.699 -39.925 21.908 1.00 36.44 93 LEU A N 1
ATOM 682 C CA . LEU A 1 93 ? -31.942 -40.022 23.342 1.00 36.44 93 LEU A CA 1
ATOM 683 C C . LEU A 1 93 ? -32.801 -38.822 23.755 1.00 36.44 93 LEU A C 1
ATOM 685 O O . LEU A 1 93 ? -32.311 -37.787 24.205 1.00 36.44 93 LEU A O 1
ATOM 689 N N . HIS A 1 94 ? -34.107 -38.969 23.556 1.00 39.31 94 HIS A N 1
ATOM 690 C CA . HIS A 1 94 ? -35.106 -38.193 24.268 1.00 39.31 94 HIS A CA 1
ATOM 691 C C . HIS A 1 94 ? -35.014 -38.588 25.743 1.00 39.31 94 HIS A C 1
ATOM 693 O O . HIS A 1 94 ? -35.211 -39.747 26.101 1.00 39.31 94 HIS A O 1
ATOM 699 N N . CYS A 1 95 ? -34.673 -37.630 26.599 1.00 42.00 95 CYS A N 1
ATOM 700 C CA . CYS A 1 95 ? -34.769 -37.808 28.041 1.00 42.00 95 CYS A CA 1
ATOM 701 C C . CYS A 1 95 ? -36.257 -37.692 28.425 1.00 42.00 95 CYS A C 1
ATOM 703 O O . CYS A 1 95 ? -36.884 -36.710 28.013 1.00 42.00 95 CYS A O 1
ATOM 705 N N . PRO A 1 96 ? -36.853 -38.643 29.166 1.00 40.84 96 PRO A N 1
ATOM 706 C CA . PRO A 1 96 ? -38.233 -38.499 29.612 1.00 40.84 96 PRO A CA 1
ATOM 707 C C . PRO A 1 96 ? -38.340 -37.319 30.596 1.00 40.84 96 PRO A C 1
ATOM 709 O O . PRO A 1 96 ? -37.425 -37.108 31.401 1.00 40.84 96 PRO A O 1
ATOM 712 N N . PRO A 1 97 ? -39.424 -36.521 30.554 1.00 45.09 97 PRO A N 1
ATOM 713 C CA . PRO A 1 97 ? -39.651 -35.502 31.568 1.00 45.09 97 PRO A CA 1
ATOM 714 C C . PRO A 1 97 ? -39.964 -36.196 32.906 1.00 45.09 97 PRO A C 1
ATOM 716 O O . PRO A 1 97 ? -40.689 -37.193 32.916 1.00 45.09 97 PRO A O 1
ATOM 719 N N . PRO A 1 98 ? -39.441 -35.710 34.046 1.00 51.50 98 PRO A N 1
ATOM 720 C CA . PRO A 1 98 ? -39.827 -36.249 35.341 1.00 51.50 98 PRO A CA 1
ATOM 721 C C . PRO A 1 98 ? -41.282 -35.854 35.653 1.00 51.50 98 PRO A C 1
ATOM 723 O O . PRO A 1 98 ? -41.724 -34.777 35.235 1.00 51.50 98 PRO A O 1
ATOM 726 N N . PRO A 1 99 ? -42.032 -36.693 36.389 1.00 46.53 99 PRO A N 1
ATOM 727 C CA . PRO A 1 99 ? -43.386 -36.364 36.803 1.00 46.53 99 PRO A CA 1
ATOM 728 C C . PRO A 1 99 ? -43.357 -35.182 37.780 1.00 46.53 99 PRO A C 1
ATOM 730 O O . PRO A 1 99 ? -42.413 -35.002 38.551 1.00 46.53 99 PRO A O 1
ATOM 733 N N . GLY A 1 100 ? -44.381 -34.340 37.673 1.00 40.75 100 GLY A N 1
ATOM 734 C CA . GLY A 1 100 ? -44.443 -33.014 38.270 1.00 40.75 100 GLY A CA 1
ATOM 735 C C . GLY A 1 100 ? -44.195 -32.946 39.779 1.00 40.75 100 GLY A C 1
ATOM 736 O O . GLY A 1 100 ? -44.714 -33.730 40.567 1.00 40.75 100 GLY A O 1
ATOM 737 N N . GLY A 1 101 ? -43.457 -31.902 40.151 1.00 37.72 101 GLY A N 1
ATOM 738 C CA . GLY A 1 101 ? -43.384 -31.302 41.480 1.00 37.72 101 GLY A CA 1
ATOM 739 C C . GLY A 1 101 ? -42.740 -29.911 41.348 1.00 37.72 101 GLY A C 1
ATOM 740 O O . GLY A 1 101 ? -41.809 -29.758 40.550 1.00 37.72 101 GLY A O 1
ATOM 741 N N . PRO A 1 102 ? -43.208 -28.863 42.051 1.00 47.25 102 PRO A N 1
ATOM 742 C CA . PRO A 1 102 ? -42.663 -27.518 41.906 1.00 47.25 102 PRO A CA 1
ATOM 743 C C . PRO A 1 102 ? -41.328 -27.420 42.659 1.00 47.25 102 PRO A C 1
ATOM 745 O O . PRO A 1 102 ? -41.271 -27.067 43.831 1.00 47.25 102 PRO A O 1
ATOM 748 N N . GLY A 1 103 ? -40.230 -27.758 41.980 1.00 42.25 103 GLY A N 1
ATOM 749 C CA . GLY A 1 103 ? -38.874 -27.656 42.515 1.00 42.25 103 GLY A CA 1
ATOM 750 C C . GLY A 1 103 ? -37.896 -27.226 41.429 1.00 42.25 103 GLY A C 1
ATOM 751 O O . GLY A 1 103 ? -37.623 -27.974 40.495 1.00 42.25 103 GLY A O 1
ATOM 752 N N . ALA A 1 104 ? -37.360 -26.010 41.531 1.00 52.16 104 ALA A N 1
ATOM 753 C CA . ALA A 1 104 ? -36.381 -25.462 40.597 1.00 52.16 104 ALA A CA 1
ATOM 754 C C . ALA A 1 104 ? -35.100 -26.326 40.544 1.00 52.16 104 ALA A C 1
ATOM 756 O O . ALA A 1 104 ? -34.166 -26.142 41.329 1.00 52.16 104 ALA A O 1
ATOM 757 N N . GLY A 1 105 ? -35.043 -27.269 39.599 1.00 56.69 105 GLY A N 1
ATOM 758 C CA . GLY A 1 105 ? -33.859 -28.075 39.310 1.00 56.69 105 GLY A CA 1
ATOM 759 C C . GLY A 1 105 ? -32.686 -27.182 38.903 1.00 56.69 105 GLY A C 1
ATOM 760 O O . GLY A 1 105 ? -32.708 -26.527 37.859 1.00 56.69 105 GLY A O 1
ATOM 761 N N . LYS A 1 106 ? -31.651 -27.126 39.747 1.00 64.88 106 LYS A N 1
ATOM 762 C CA . LYS A 1 106 ? -30.444 -26.316 39.528 1.00 64.88 106 LYS A CA 1
ATOM 763 C C . LYS A 1 106 ? -29.716 -26.828 38.279 1.00 64.88 106 LYS A C 1
ATOM 765 O O . LYS A 1 106 ? -29.085 -27.878 38.322 1.00 64.88 106 LYS A O 1
ATOM 770 N N . ARG A 1 107 ? -29.786 -26.090 37.165 1.00 87.06 107 ARG A N 1
ATOM 771 C CA . ARG A 1 107 ? -29.058 -26.437 35.931 1.00 87.06 107 ARG A CA 1
ATOM 772 C C . ARG A 1 107 ? -27.540 -26.342 36.151 1.00 87.06 107 ARG A C 1
ATOM 774 O O . ARG A 1 107 ? -27.061 -25.473 36.884 1.00 87.06 107 ARG A O 1
ATOM 781 N N . LEU A 1 108 ? -26.779 -27.237 35.523 1.00 96.75 108 LEU A N 1
ATOM 782 C CA . LEU A 1 108 ? -25.314 -27.267 35.593 1.00 96.75 108 LEU A CA 1
ATOM 783 C C . LEU A 1 108 ? -24.684 -26.493 34.427 1.00 96.75 108 LEU A C 1
ATOM 785 O O . LEU A 1 108 ? -25.285 -26.303 33.373 1.00 96.75 108 LEU A O 1
ATOM 789 N N . CYS A 1 109 ? -23.462 -26.015 34.638 1.00 97.94 109 CYS A N 1
ATOM 790 C CA . CYS A 1 109 ? -22.641 -25.333 33.650 1.00 97.94 109 CYS A CA 1
ATOM 791 C C . CYS A 1 109 ? -22.144 -26.338 32.612 1.00 97.94 109 CYS A C 1
ATOM 793 O O . CYS A 1 109 ? -21.367 -27.231 32.948 1.00 97.94 109 CYS A O 1
ATOM 795 N N . ALA A 1 110 ? -22.504 -26.137 31.348 1.00 97.44 110 ALA A N 1
ATOM 796 C CA . ALA A 1 110 ? -22.154 -27.057 30.267 1.00 97.44 110 ALA A CA 1
ATOM 797 C C . ALA A 1 110 ? -20.637 -27.115 29.957 1.00 97.44 110 ALA A C 1
ATOM 799 O O . ALA A 1 110 ? -20.168 -28.032 29.294 1.00 97.44 110 ALA A O 1
ATOM 800 N N . ILE A 1 111 ? -19.843 -26.175 30.486 1.00 98.31 111 ILE A N 1
ATOM 801 C CA . ILE A 1 111 ? -18.394 -26.100 30.253 1.00 98.31 111 ILE A CA 1
ATOM 802 C C . ILE A 1 111 ? -17.611 -26.899 31.303 1.00 98.31 111 ILE A C 1
ATOM 804 O O . ILE A 1 111 ? -16.723 -27.673 30.958 1.00 98.31 111 ILE A O 1
ATOM 808 N N . CYS A 1 112 ? -17.905 -26.707 32.591 1.00 97.75 112 CYS A N 1
ATOM 809 C CA . CYS A 1 112 ? -17.097 -27.269 33.687 1.00 97.75 112 CYS A CA 1
ATOM 810 C C . CYS A 1 112 ? -17.897 -28.077 34.720 1.00 97.75 112 CYS A C 1
ATOM 812 O O . CYS A 1 112 ? -17.327 -28.495 35.722 1.00 97.75 112 CYS A O 1
ATOM 814 N N . GLY A 1 113 ? -19.208 -28.249 34.533 1.00 96.62 113 GLY A N 1
ATOM 815 C CA . GLY A 1 113 ? -20.071 -29.012 35.444 1.00 96.62 113 GLY A CA 1
ATOM 816 C C . GLY A 1 113 ? -20.418 -28.319 36.769 1.00 96.62 113 GLY A C 1
ATOM 817 O O . GLY A 1 113 ? -21.157 -28.873 37.572 1.00 96.62 113 GLY A O 1
ATOM 818 N N . ASP A 1 114 ? -19.917 -27.106 37.019 1.00 97.12 114 ASP A N 1
ATOM 819 C CA . ASP A 1 114 ? -20.264 -26.312 38.209 1.00 97.12 114 ASP A CA 1
ATOM 820 C C . ASP A 1 114 ? -21.724 -25.818 38.175 1.00 97.12 114 ASP A C 1
ATOM 822 O O . ASP A 1 114 ? -22.372 -25.855 37.132 1.00 97.12 114 ASP A O 1
ATOM 826 N N . ARG A 1 115 ? -22.255 -25.295 39.284 1.00 97.19 115 ARG A N 1
ATOM 827 C CA . ARG A 1 115 ? -23.629 -24.764 39.327 1.00 97.19 115 ARG A CA 1
ATOM 828 C C . ARG A 1 115 ? -23.785 -23.593 38.346 1.00 97.19 115 ARG A C 1
ATOM 830 O O . ARG A 1 115 ? -23.015 -22.633 38.401 1.00 97.19 115 ARG A O 1
ATOM 837 N N . SER A 1 116 ? -24.770 -23.662 37.447 1.00 96.88 116 SER A N 1
ATOM 838 C CA . SER A 1 116 ? -25.056 -22.563 36.520 1.00 96.88 116 SER A CA 1
ATOM 839 C C . SER A 1 116 ? -25.807 -21.438 37.231 1.00 96.88 116 SER A C 1
ATOM 841 O O . SER A 1 116 ? -26.678 -21.692 38.063 1.00 96.88 116 SER A O 1
ATOM 843 N N . SER A 1 117 ? -25.474 -20.194 36.880 1.00 95.69 117 SER A N 1
ATOM 844 C CA . SER A 1 117 ? -26.221 -18.996 37.284 1.00 95.69 117 SER A CA 1
ATOM 845 C C . SER A 1 117 ? -27.276 -18.578 36.252 1.00 95.69 117 SER A C 1
ATOM 847 O O . SER A 1 117 ? -27.996 -17.613 36.478 1.00 95.69 117 SER A O 1
ATOM 849 N N . GLY A 1 118 ? -27.381 -19.285 35.123 1.00 94.25 118 GLY A N 1
ATOM 850 C CA . GLY A 1 118 ? -28.269 -18.949 34.012 1.00 94.25 118 GLY A CA 1
ATOM 851 C C . GLY A 1 118 ? -27.586 -19.087 32.651 1.00 94.25 118 GLY A C 1
ATOM 852 O O . GLY A 1 118 ? -26.481 -19.629 32.538 1.00 94.25 118 GLY A O 1
ATOM 853 N N . LYS A 1 119 ? -28.262 -18.606 31.601 1.00 95.62 119 LYS A N 1
ATOM 854 C CA . LYS A 1 119 ? -27.686 -18.523 30.254 1.00 95.62 119 LYS A CA 1
ATOM 855 C C . LYS A 1 119 ? -26.792 -17.290 30.150 1.00 95.62 119 LYS A C 1
ATOM 857 O O . LYS A 1 119 ? -27.258 -16.180 30.376 1.00 95.62 119 LYS A O 1
ATOM 862 N N . HIS A 1 120 ? -25.547 -17.489 29.731 1.00 96.31 120 HIS A N 1
ATOM 863 C CA . HIS A 1 120 ? -24.614 -16.415 29.390 1.00 96.31 120 HIS A CA 1
ATOM 864 C C . HIS A 1 120 ? -24.028 -16.700 28.015 1.00 96.31 120 HIS A C 1
ATOM 866 O O . HIS A 1 120 ? -23.575 -17.817 27.762 1.00 96.31 120 HIS A O 1
ATOM 872 N N . TYR A 1 121 ? -24.065 -15.705 27.129 1.00 96.62 121 TYR A N 1
ATOM 873 C CA . TYR A 1 121 ? -23.558 -15.818 25.754 1.00 96.62 121 TYR A CA 1
ATOM 874 C C . TYR A 1 121 ? -24.159 -17.001 24.971 1.00 96.62 121 TYR A C 1
ATOM 876 O O . TYR A 1 121 ? -23.482 -17.634 24.173 1.00 96.62 121 TYR A O 1
ATOM 884 N N . GLY A 1 122 ? -25.431 -17.326 25.225 1.00 94.69 122 GLY A N 1
ATOM 885 C CA . GLY A 1 122 ? -26.160 -18.405 24.544 1.00 94.69 122 GLY A CA 1
ATOM 886 C C . GLY A 1 122 ? -26.194 -19.752 25.276 1.00 94.69 122 GLY A C 1
ATOM 887 O O . GLY A 1 122 ? -27.045 -20.577 24.955 1.00 94.69 122 GLY A O 1
ATOM 888 N N . VAL A 1 123 ? -25.366 -19.966 26.308 1.00 96.81 123 VAL A N 1
ATOM 889 C CA . VAL A 1 123 ? -25.202 -21.282 26.961 1.00 96.81 123 VAL A CA 1
ATOM 890 C C . VAL A 1 123 ? -25.388 -21.198 28.477 1.00 96.81 123 VAL A C 1
ATOM 892 O O . VAL A 1 123 ? -24.966 -20.232 29.116 1.00 96.81 123 VAL A O 1
ATOM 895 N N . TYR A 1 124 ? -25.977 -22.233 29.089 1.00 97.69 124 TYR A N 1
ATOM 896 C CA . TYR A 1 124 ? -26.009 -22.370 30.550 1.00 97.69 124 TYR A CA 1
ATOM 897 C C . TYR A 1 124 ? -24.595 -22.527 31.113 1.00 97.69 124 TYR A C 1
ATOM 899 O O . TYR A 1 124 ? -23.916 -23.531 30.887 1.00 97.69 124 TYR A O 1
ATOM 907 N N . SER A 1 125 ? -24.142 -21.529 31.866 1.00 97.88 125 SER A N 1
ATOM 908 C CA . SER A 1 125 ? -22.785 -21.497 32.408 1.00 97.88 125 SER A CA 1
ATOM 909 C C . SER A 1 125 ? -22.739 -20.954 33.834 1.00 97.88 125 SER A C 1
ATOM 911 O O . SER A 1 125 ? -23.719 -20.415 34.346 1.00 97.88 125 SER A O 1
ATOM 913 N N . CYS A 1 126 ? -21.622 -21.184 34.521 1.00 98.19 126 CYS A N 1
ATOM 914 C CA . CYS A 1 126 ? -21.340 -20.598 35.830 1.00 98.19 126 CYS A CA 1
ATOM 915 C C . CYS A 1 126 ? -20.667 -19.226 35.668 1.00 98.19 126 CYS A C 1
ATOM 917 O O . CYS A 1 126 ? -20.049 -18.954 34.633 1.00 98.19 126 CYS A O 1
ATOM 919 N N . GLU A 1 127 ? -20.681 -18.403 36.722 1.00 97.94 127 GLU A N 1
ATOM 920 C CA . GLU A 1 127 ? -20.025 -17.082 36.723 1.00 97.94 127 GLU A CA 1
ATOM 921 C C . GLU A 1 127 ? -18.533 -17.156 36.350 1.00 97.94 127 GLU A C 1
ATOM 923 O O . GLU A 1 127 ? -18.009 -16.283 35.659 1.00 97.94 127 GLU A O 1
ATOM 928 N N . GLY A 1 128 ? -17.851 -18.248 36.714 1.00 97.94 128 GLY A N 1
ATOM 929 C CA . GLY A 1 128 ? -16.448 -18.457 36.362 1.00 97.94 128 GLY A CA 1
ATOM 930 C C . GLY A 1 128 ? -16.205 -18.600 34.855 1.00 97.94 128 GLY A C 1
ATOM 931 O O . GLY A 1 128 ? -15.234 -18.046 34.344 1.00 97.94 128 GLY A O 1
ATOM 932 N N . CYS A 1 129 ? -17.050 -19.347 34.134 1.00 98.44 129 CYS A N 1
ATOM 933 C CA . CYS A 1 129 ? -16.897 -19.534 32.682 1.00 98.44 129 CYS A CA 1
ATOM 934 C C . CYS A 1 129 ? -17.435 -18.339 31.892 1.00 98.44 129 CYS A C 1
ATOM 936 O O . CYS A 1 129 ? -16.798 -17.937 30.925 1.00 98.44 129 CYS A O 1
ATOM 938 N N . LYS A 1 130 ? -18.517 -17.712 32.369 1.00 97.94 130 LYS A N 1
ATOM 939 C CA . LYS A 1 130 ? -19.002 -16.419 31.870 1.00 97.94 130 LYS A CA 1
ATOM 940 C C . LYS A 1 130 ? -17.902 -15.356 31.919 1.00 97.94 130 LYS A C 1
ATOM 942 O O . LYS A 1 130 ? -17.568 -14.766 30.898 1.00 97.94 130 LYS A O 1
ATOM 947 N N . GLY A 1 131 ? -17.306 -15.128 33.092 1.00 97.50 131 GLY A N 1
ATOM 948 C CA . GLY A 1 131 ? -16.268 -14.111 33.264 1.00 97.50 131 GLY A CA 1
ATOM 949 C C . GLY A 1 131 ? -14.990 -14.422 32.485 1.00 97.50 131 GLY A C 1
ATOM 950 O O . GLY A 1 131 ? -14.366 -13.510 31.951 1.00 97.50 131 GLY A O 1
ATOM 951 N N . PHE A 1 132 ? -14.616 -15.702 32.391 1.00 98.44 132 PHE A N 1
ATOM 952 C CA . PHE A 1 132 ? -13.502 -16.140 31.552 1.00 98.44 132 PHE A CA 1
ATOM 953 C C . PHE A 1 132 ? -13.746 -15.784 30.080 1.00 98.44 132 PHE A C 1
ATOM 955 O O . PHE A 1 132 ? -12.966 -15.018 29.527 1.00 98.44 132 PHE A O 1
ATOM 962 N N . PHE A 1 133 ? -14.869 -16.223 29.502 1.00 98.06 133 PHE A N 1
ATOM 963 C CA . PHE A 1 133 ? -15.222 -15.944 28.108 1.00 98.06 133 PHE A CA 1
ATOM 964 C C . PHE A 1 133 ? -15.299 -14.435 27.824 1.00 98.06 133 PHE A C 1
ATOM 966 O O . PHE A 1 133 ? -14.691 -13.951 26.876 1.00 98.06 133 PHE A O 1
ATOM 973 N N . LYS A 1 134 ? -15.942 -13.663 28.716 1.00 96.62 134 LYS A N 1
ATOM 974 C CA . LYS A 1 134 ? -16.020 -12.194 28.631 1.00 96.62 134 LYS A CA 1
ATOM 975 C C . LYS A 1 134 ? -14.641 -11.536 28.517 1.00 96.62 134 LYS A C 1
ATOM 977 O O . LYS A 1 134 ? -14.471 -10.624 27.715 1.00 96.62 134 LYS A O 1
ATOM 982 N N . ARG A 1 135 ? -13.684 -11.950 29.358 1.00 96.62 135 ARG A N 1
ATOM 983 C CA . ARG A 1 135 ? -12.324 -11.385 29.382 1.00 96.62 135 ARG A CA 1
ATOM 984 C C . ARG A 1 135 ? -11.505 -11.817 28.177 1.00 96.62 135 ARG A C 1
ATOM 986 O O . ARG A 1 135 ? -10.755 -10.996 27.672 1.00 96.62 135 ARG A O 1
ATOM 993 N N . THR A 1 136 ? -11.651 -13.068 27.743 1.00 96.75 136 THR A N 1
ATOM 994 C CA . THR A 1 136 ? -10.980 -13.574 26.544 1.00 96.75 136 THR A CA 1
ATOM 995 C C . THR A 1 136 ? -11.381 -12.764 25.319 1.00 96.75 136 THR A C 1
ATOM 997 O O . THR A 1 136 ? -10.498 -12.287 24.626 1.00 96.75 136 THR A O 1
ATOM 1000 N N . ILE A 1 137 ? -12.683 -12.522 25.117 1.00 95.25 137 ILE A N 1
ATOM 1001 C CA . ILE A 1 137 ? -13.171 -11.743 23.969 1.00 95.25 137 ILE A CA 1
ATOM 1002 C C . ILE A 1 137 ? -12.815 -10.254 24.087 1.00 95.25 137 ILE A C 1
ATOM 1004 O O . ILE A 1 137 ? -12.297 -9.679 23.144 1.00 95.25 137 ILE A O 1
ATOM 1008 N N . ARG A 1 138 ? -13.031 -9.615 25.249 1.00 90.38 138 ARG A N 1
ATOM 1009 C CA . ARG A 1 138 ? -12.765 -8.167 25.412 1.00 90.38 138 ARG A CA 1
ATOM 1010 C C . ARG A 1 138 ? -11.311 -7.759 25.217 1.00 90.38 138 ARG A C 1
ATOM 1012 O O . ARG A 1 138 ? -11.051 -6.616 24.882 1.00 90.38 138 ARG A O 1
ATOM 1019 N N . LYS A 1 139 ? -10.382 -8.642 25.567 1.00 91.38 139 LYS A N 1
ATOM 1020 C CA . LYS A 1 139 ? -8.944 -8.369 25.503 1.00 91.38 139 LYS A CA 1
ATOM 1021 C C . LYS A 1 139 ? -8.280 -9.081 24.324 1.00 91.38 139 LYS A C 1
ATOM 1023 O O . LYS A 1 139 ? -7.064 -9.208 24.338 1.00 91.38 139 LYS A O 1
ATOM 1028 N N . ASP A 1 140 ? -9.090 -9.620 23.412 1.00 89.81 140 ASP A N 1
ATOM 1029 C CA . ASP A 1 140 ? -8.676 -10.439 22.272 1.00 89.81 140 ASP A CA 1
ATOM 1030 C C . ASP A 1 140 ? -7.536 -11.423 22.601 1.00 89.81 140 ASP A C 1
ATOM 1032 O O . ASP A 1 140 ? -6.481 -11.482 21.970 1.00 89.81 140 ASP A O 1
ATOM 1036 N N . LEU A 1 141 ? -7.709 -12.171 23.697 1.00 94.69 141 LEU A N 1
ATOM 1037 C CA . LEU A 1 141 ? -6.644 -13.022 24.220 1.00 94.69 141 LEU A CA 1
ATOM 1038 C C . LEU A 1 141 ? -6.544 -14.312 23.413 1.00 94.69 141 LEU A C 1
ATOM 1040 O O . LEU A 1 141 ? -7.468 -15.129 23.404 1.00 94.69 141 LEU A O 1
ATOM 1044 N N . THR A 1 142 ? -5.360 -14.552 22.857 1.00 93.06 142 THR A N 1
ATOM 1045 C CA . THR A 1 142 ? -4.994 -15.835 22.257 1.00 93.06 142 THR A CA 1
ATOM 1046 C C . THR A 1 142 ? -4.262 -16.704 23.280 1.00 93.06 142 THR A C 1
ATOM 1048 O O . THR A 1 142 ? -3.336 -16.259 23.955 1.00 93.06 142 TH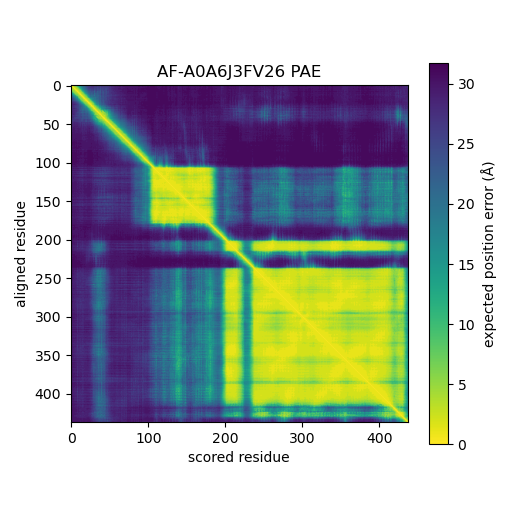R A O 1
ATOM 1051 N N . TYR A 1 143 ? -4.685 -17.962 23.414 1.00 96.31 143 TYR A N 1
ATOM 1052 C CA . TYR A 1 143 ? -4.072 -18.934 24.323 1.00 96.31 143 TYR A CA 1
ATOM 1053 C C . TYR A 1 143 ? -3.403 -20.066 23.543 1.00 96.31 143 TYR A C 1
ATOM 1055 O O . TYR A 1 143 ? -3.882 -20.447 22.477 1.00 96.31 143 TYR A O 1
ATOM 1063 N N . SER A 1 144 ? -2.387 -20.685 24.145 1.00 95.69 144 SER A N 1
ATOM 1064 C CA . SER A 1 144 ? -1.744 -21.903 23.638 1.00 95.69 144 SER A CA 1
ATOM 1065 C C . SER A 1 144 ? -1.864 -23.031 24.660 1.00 95.69 144 SER A C 1
ATOM 1067 O O . SER A 1 144 ? -1.674 -22.819 25.860 1.00 95.69 144 SER A O 1
ATOM 1069 N N . CYS A 1 145 ? -2.205 -24.236 24.199 1.00 97.00 145 CYS A N 1
ATOM 1070 C CA . CYS A 1 145 ? -2.133 -25.436 25.031 1.00 97.00 145 CYS A CA 1
ATOM 1071 C C . CYS A 1 145 ? -0.670 -25.867 25.177 1.00 97.00 145 CYS A C 1
ATOM 1073 O O . CYS A 1 145 ? 0.080 -25.781 24.210 1.00 97.00 145 CYS A O 1
ATOM 1075 N N . ARG A 1 146 ? -0.282 -26.332 26.367 1.00 96.00 146 ARG A N 1
ATOM 1076 C CA . ARG A 1 146 ? 1.047 -26.918 26.615 1.00 96.00 146 ARG A CA 1
ATOM 1077 C C . ARG A 1 146 ? 1.075 -28.443 26.456 1.00 96.00 146 ARG A C 1
ATOM 1079 O O . ARG A 1 146 ? 2.155 -29.012 26.428 1.00 96.00 146 ARG A O 1
ATOM 1086 N N . ASP A 1 147 ? -0.101 -29.056 26.344 1.00 94.81 147 ASP A N 1
ATOM 1087 C CA . ASP A 1 147 ? -0.306 -30.492 26.147 1.00 94.81 147 ASP A CA 1
ATOM 1088 C C . ASP A 1 147 ? -0.922 -30.735 24.746 1.00 94.81 147 ASP A C 1
ATOM 1090 O O . ASP A 1 147 ? -0.766 -29.926 23.829 1.00 94.81 147 ASP A O 1
ATOM 1094 N N . ASN A 1 148 ? -1.713 -31.798 24.581 1.00 95.75 148 ASN A N 1
ATOM 1095 C CA . ASN A 1 148 ? -2.257 -32.247 23.292 1.00 95.75 148 ASN A CA 1
ATOM 1096 C C . ASN A 1 148 ? -3.612 -31.623 22.911 1.00 95.75 148 ASN A C 1
ATOM 1098 O O . ASN A 1 148 ? -4.371 -32.206 22.142 1.00 95.75 148 ASN A O 1
ATOM 1102 N N . LYS A 1 149 ? -3.939 -30.433 23.438 1.00 96.06 149 LYS A N 1
ATOM 1103 C CA . LYS A 1 149 ? -5.224 -29.740 23.191 1.00 96.06 149 LYS A CA 1
ATOM 1104 C C . LYS A 1 149 ? -6.481 -30.518 23.640 1.00 96.06 149 LYS A C 1
ATOM 1106 O O . LYS A 1 149 ? -7.585 -30.139 23.259 1.00 96.06 149 LYS A O 1
ATOM 1111 N N . ASP A 1 150 ? -6.340 -31.519 24.510 1.00 96.69 150 ASP A N 1
ATOM 1112 C CA . ASP A 1 150 ? -7.428 -32.377 25.017 1.00 96.69 150 ASP A CA 1
ATOM 1113 C C . ASP A 1 150 ? -7.673 -32.252 26.538 1.00 96.69 150 ASP A C 1
ATOM 1115 O O . ASP A 1 150 ? -8.435 -33.024 27.121 1.00 96.69 150 ASP A O 1
ATOM 1119 N N . CYS A 1 151 ? -7.040 -31.273 27.199 1.00 97.38 151 CYS A N 1
ATOM 1120 C CA . CYS A 1 151 ? -7.093 -31.130 28.655 1.00 97.38 151 CYS A CA 1
ATOM 1121 C C . CYS A 1 151 ? -8.533 -31.142 29.204 1.00 97.38 151 CYS A C 1
ATOM 1123 O O . CYS A 1 151 ? -9.400 -30.383 28.756 1.00 97.38 151 CYS A O 1
ATOM 1125 N N . THR A 1 152 ? -8.763 -31.926 30.260 1.00 96.88 152 THR A N 1
ATOM 1126 C CA . THR A 1 152 ? -10.074 -32.028 30.914 1.00 96.88 152 THR A CA 1
ATOM 1127 C C . THR A 1 152 ? -10.479 -30.704 31.573 1.00 96.88 152 THR A C 1
ATOM 1129 O O . THR A 1 152 ? -9.718 -30.090 32.319 1.00 96.88 152 THR A O 1
ATOM 1132 N N . VAL A 1 153 ? -11.716 -30.262 31.322 1.00 97.94 153 VAL A N 1
ATOM 1133 C CA . VAL A 1 153 ? -12.288 -29.028 31.889 1.00 97.94 153 VAL A CA 1
ATOM 1134 C C . VAL A 1 153 ? -13.442 -29.383 32.827 1.00 97.94 153 VAL A C 1
ATOM 1136 O O . VAL A 1 153 ? -14.576 -29.577 32.383 1.00 97.94 153 VAL A O 1
ATOM 1139 N N . ASP A 1 154 ? -13.150 -29.421 34.126 1.00 97.31 154 ASP A N 1
ATOM 1140 C CA . ASP A 1 154 ? -14.113 -29.634 35.214 1.00 97.31 154 ASP A CA 1
ATOM 1141 C C . ASP A 1 154 ? -14.033 -28.520 36.280 1.00 97.31 154 ASP A C 1
ATOM 1143 O O . ASP A 1 154 ? -13.226 -27.592 36.189 1.00 97.31 154 ASP A O 1
ATOM 1147 N N . LYS A 1 155 ? -14.889 -28.573 37.307 1.00 96.56 155 LYS A N 1
ATOM 1148 C CA . LYS A 1 155 ? -14.953 -27.550 38.362 1.00 96.56 155 LYS A CA 1
ATOM 1149 C C . LYS A 1 155 ? -13.616 -27.330 39.082 1.00 96.56 155 LYS A C 1
ATOM 1151 O O . LYS A 1 155 ? -13.336 -26.189 39.449 1.00 96.56 155 LYS A O 1
ATOM 1156 N N . ARG A 1 156 ? -12.821 -28.382 39.290 1.00 96.56 156 ARG A N 1
ATOM 1157 C CA . ARG A 1 156 ? -11.571 -28.341 40.061 1.00 96.56 156 ARG A CA 1
ATOM 1158 C C . ARG A 1 156 ? -10.407 -27.848 39.205 1.00 96.56 156 ARG A C 1
ATOM 1160 O O . ARG A 1 156 ? -9.656 -26.991 39.657 1.00 96.56 156 ARG A O 1
ATOM 1167 N N . GLN A 1 157 ? -10.297 -28.315 37.960 1.00 95.69 157 GLN A N 1
ATOM 1168 C CA . GLN A 1 157 ? -9.125 -28.058 37.112 1.00 95.69 157 GLN A CA 1
ATOM 1169 C C . GLN A 1 157 ? -9.382 -27.191 35.868 1.00 95.69 157 GLN A C 1
ATOM 1171 O O . GLN A 1 157 ? -8.479 -27.005 35.058 1.00 95.69 157 GLN A O 1
ATOM 1176 N N . ARG A 1 158 ? -10.552 -26.544 35.729 1.00 97.38 158 ARG A N 1
ATOM 1177 C CA . ARG A 1 158 ? -10.844 -25.605 34.614 1.00 97.38 158 ARG A CA 1
ATOM 1178 C C . ARG A 1 158 ? -9.838 -24.462 34.430 1.00 97.38 158 ARG A C 1
ATOM 1180 O O . ARG A 1 158 ? -9.867 -23.808 33.397 1.00 97.38 158 ARG A O 1
ATOM 1187 N N . ASN A 1 159 ? -8.996 -24.162 35.418 1.00 97.19 159 ASN A N 1
ATOM 1188 C CA . ASN A 1 159 ? -7.965 -23.122 35.313 1.00 97.19 159 ASN A CA 1
ATOM 1189 C C . ASN A 1 159 ? -6.599 -23.661 34.839 1.00 97.19 159 ASN A C 1
ATOM 1191 O O . ASN A 1 159 ? -5.711 -22.855 34.590 1.00 97.19 159 ASN A O 1
ATOM 1195 N N . ARG A 1 160 ? -6.424 -24.986 34.703 1.00 97.12 160 ARG A N 1
ATOM 1196 C CA . ARG A 1 160 ? -5.155 -25.626 34.312 1.00 97.12 160 ARG A CA 1
ATOM 1197 C C . ARG A 1 160 ? -4.729 -25.263 32.891 1.00 97.12 160 ARG A C 1
ATOM 1199 O O . ARG A 1 160 ? -3.557 -24.999 32.660 1.00 97.12 160 ARG A O 1
ATOM 1206 N N . CYS A 1 161 ? -5.680 -25.234 31.959 1.00 98.00 161 CYS A N 1
ATOM 1207 C CA . CYS A 1 161 ? -5.435 -24.913 30.557 1.00 98.00 161 CYS A CA 1
ATOM 1208 C C . CYS A 1 161 ? -6.503 -23.944 30.037 1.00 98.00 161 CYS A C 1
ATOM 1210 O O . CYS A 1 161 ? -7.668 -24.307 29.853 1.00 98.00 161 CYS A O 1
ATOM 1212 N N . GLN A 1 162 ? -6.101 -22.693 29.799 1.00 98.19 162 GLN A N 1
ATOM 1213 C CA . GLN A 1 162 ? -6.991 -21.651 29.278 1.00 98.19 162 GLN A CA 1
ATOM 1214 C C . GLN A 1 162 ? -7.413 -21.940 27.835 1.00 98.19 162 GLN A C 1
ATOM 1216 O O . GLN A 1 162 ? -8.576 -21.726 27.499 1.00 98.19 162 GLN A O 1
ATOM 1221 N N . TYR A 1 163 ? -6.508 -22.495 27.017 1.00 98.44 163 TYR A N 1
ATOM 1222 C CA . TYR A 1 163 ? -6.811 -22.888 25.641 1.00 98.44 163 TYR A CA 1
ATOM 1223 C C . TYR A 1 163 ? -7.975 -23.882 25.585 1.00 98.44 163 TYR A C 1
ATOM 1225 O O . TYR A 1 163 ? -9.016 -23.561 25.019 1.00 98.44 163 TYR A O 1
ATOM 1233 N N . CYS A 1 164 ? -7.857 -25.046 26.235 1.00 98.44 164 CYS A N 1
ATOM 1234 C CA . CYS A 1 164 ? -8.896 -26.082 26.181 1.00 98.44 164 CYS A CA 1
ATOM 1235 C C . CYS A 1 164 ? -10.210 -25.610 26.810 1.00 98.44 164 CYS A C 1
ATOM 1237 O O . CYS A 1 164 ? -11.289 -25.939 26.323 1.00 98.44 164 CYS A O 1
ATOM 1239 N N . ARG A 1 165 ? -10.144 -24.773 27.854 1.00 98.56 165 ARG A N 1
ATOM 1240 C CA . ARG A 1 165 ? -11.342 -24.152 28.426 1.00 98.56 165 ARG A CA 1
ATOM 1241 C C . ARG A 1 165 ? -12.050 -23.243 27.425 1.00 98.56 165 ARG A C 1
ATOM 1243 O O . ARG A 1 165 ? -13.270 -23.321 27.315 1.00 98.56 165 ARG A O 1
ATOM 1250 N N . TYR A 1 166 ? -11.310 -22.388 26.721 1.00 98.50 166 TYR A N 1
ATOM 1251 C CA . TYR A 1 166 ? -11.881 -21.483 25.725 1.00 98.50 166 TYR A CA 1
ATOM 1252 C C . TYR A 1 166 ? -12.438 -22.243 24.523 1.00 98.50 166 TYR A C 1
ATOM 1254 O O . TYR A 1 166 ? -13.577 -21.999 24.131 1.00 98.50 166 TYR A O 1
ATOM 1262 N N . GLN A 1 167 ? -11.702 -23.240 24.024 1.00 98.25 167 GLN A N 1
ATOM 1263 C CA . GLN A 1 167 ? -12.188 -24.130 22.970 1.00 98.25 167 GLN A CA 1
ATOM 1264 C C . GLN A 1 167 ? -13.477 -24.845 23.386 1.00 98.25 167 GLN A C 1
ATOM 1266 O O . GLN A 1 167 ? -14.435 -24.876 22.620 1.00 98.25 167 GLN A O 1
ATOM 1271 N N . LYS A 1 168 ? -13.572 -25.324 24.633 1.00 98.31 168 LYS A N 1
ATOM 1272 C CA . LYS A 1 168 ? -14.805 -25.937 25.143 1.00 98.31 168 LYS A CA 1
ATOM 1273 C C . LYS A 1 168 ? -15.969 -24.945 25.228 1.00 98.31 168 LYS A C 1
ATOM 1275 O O . LYS A 1 168 ? -17.094 -25.324 24.909 1.00 98.31 168 LYS A O 1
ATOM 1280 N N . CYS A 1 169 ? -15.727 -23.687 25.614 1.00 98.31 169 CYS A N 1
ATOM 1281 C CA . CYS A 1 169 ? -16.754 -22.638 25.567 1.00 98.31 169 CYS A CA 1
ATOM 1282 C C . CYS A 1 169 ? -17.332 -22.482 24.150 1.00 98.31 169 CYS A C 1
ATOM 1284 O O . CYS A 1 169 ? -18.553 -22.479 23.998 1.00 98.31 169 CYS A O 1
ATOM 1286 N N . LEU A 1 170 ? -16.467 -22.401 23.132 1.00 97.94 170 LEU A N 1
ATOM 1287 C CA . LEU A 1 170 ? -16.878 -22.289 21.728 1.00 97.94 170 LEU A CA 1
ATOM 1288 C C . LEU A 1 170 ? -17.609 -23.548 21.248 1.00 97.94 170 LEU A C 1
ATOM 1290 O O . LEU A 1 170 ? -18.701 -23.441 20.701 1.00 97.94 170 LEU A O 1
ATOM 1294 N N . ALA A 1 171 ? -17.066 -24.736 21.529 1.00 97.62 171 ALA A N 1
ATOM 1295 C CA . ALA A 1 171 ? -17.655 -26.018 21.137 1.00 97.62 171 ALA A CA 1
ATOM 1296 C C . ALA A 1 171 ? -19.048 -26.250 21.748 1.00 97.62 171 ALA A C 1
ATOM 1298 O O . ALA A 1 171 ? -19.897 -26.897 21.145 1.00 97.62 171 ALA A O 1
ATOM 1299 N N . THR A 1 172 ? -19.302 -25.692 22.934 1.00 96.94 172 THR A N 1
ATOM 1300 C CA . THR A 1 172 ? -20.616 -25.764 23.597 1.00 96.94 172 THR A CA 1
ATOM 1301 C C . THR A 1 172 ? -21.583 -24.675 23.099 1.00 96.94 172 THR A C 1
ATOM 1303 O O . THR A 1 172 ? -22.750 -24.661 23.482 1.00 96.94 172 THR A O 1
ATOM 1306 N N . GLY A 1 173 ? -21.118 -23.757 22.246 1.00 96.81 173 GLY A N 1
ATOM 1307 C CA . GLY A 1 173 ? -21.943 -22.743 21.589 1.00 96.81 173 GLY A CA 1
ATOM 1308 C C . GLY A 1 173 ? -21.961 -21.370 22.264 1.00 96.81 173 GLY A C 1
ATOM 1309 O O . GLY A 1 173 ? -22.922 -20.624 22.070 1.00 96.81 173 GLY A O 1
ATOM 1310 N N . MET A 1 174 ? -20.950 -21.009 23.069 1.00 97.81 174 MET A N 1
ATOM 1311 C CA . MET A 1 174 ? -20.831 -19.624 23.541 1.00 97.81 174 MET A CA 1
ATOM 1312 C C . MET A 1 174 ? -20.533 -18.682 22.370 1.00 97.81 174 MET A C 1
ATOM 1314 O O . MET A 1 174 ? -19.537 -18.841 21.664 1.00 97.81 174 MET A O 1
ATOM 1318 N N . LYS A 1 175 ? -21.397 -17.684 22.196 1.00 94.94 175 LYS A N 1
ATOM 1319 C CA . LYS A 1 175 ? -21.380 -16.716 21.095 1.00 94.94 175 LYS A CA 1
ATOM 1320 C C . LYS A 1 175 ? -20.443 -15.548 21.384 1.00 94.94 175 LYS A C 1
ATOM 1322 O O . LYS A 1 175 ? -20.623 -14.852 22.384 1.00 94.94 175 LYS A O 1
ATOM 1327 N N . ARG A 1 176 ? -19.463 -15.322 20.505 1.00 94.25 176 ARG A N 1
ATOM 1328 C CA . ARG A 1 176 ? -18.447 -14.258 20.639 1.00 94.25 176 ARG A CA 1
ATOM 1329 C C . ARG A 1 176 ? -19.093 -12.880 20.508 1.00 94.25 176 ARG A C 1
ATOM 1331 O O . ARG A 1 176 ? -18.881 -12.009 21.342 1.00 94.25 176 ARG A O 1
ATOM 1338 N N . GLU A 1 177 ? -19.974 -12.753 19.526 1.00 90.50 177 GLU A N 1
ATOM 1339 C CA . GLU A 1 177 ? -20.758 -11.569 19.184 1.00 90.50 177 GLU A CA 1
ATOM 1340 C C . GLU A 1 177 ? -21.740 -11.140 20.286 1.00 90.50 177 GLU A C 1
ATOM 1342 O O . GLU A 1 177 ? -22.146 -9.986 20.35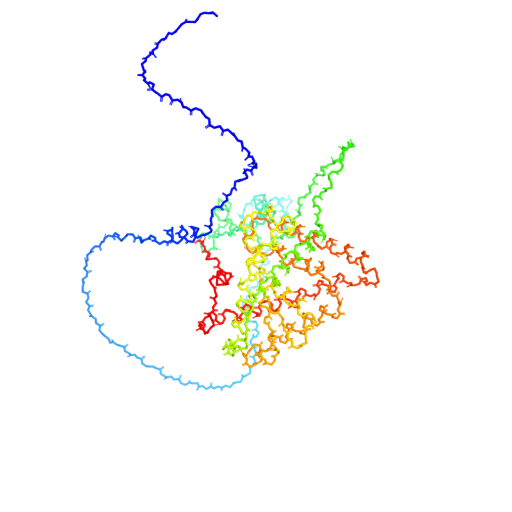2 1.00 90.50 177 GLU A O 1
ATOM 1347 N N . ALA A 1 178 ? -22.102 -12.046 21.203 1.00 89.19 178 ALA A N 1
ATOM 1348 C CA . ALA A 1 178 ? -22.959 -11.717 22.343 1.00 89.19 178 ALA A CA 1
ATOM 1349 C C . ALA A 1 178 ? -22.211 -10.950 23.454 1.00 89.19 178 ALA A C 1
ATOM 1351 O O . ALA A 1 178 ? -22.823 -10.513 24.435 1.00 89.19 178 ALA A O 1
ATOM 1352 N N . VAL A 1 179 ? -20.886 -10.809 23.352 1.00 89.00 179 VAL A N 1
ATOM 1353 C CA . VAL A 1 179 ? -20.081 -10.014 24.278 1.00 89.00 179 VAL A CA 1
ATOM 1354 C C . VAL A 1 179 ? -20.106 -8.559 23.814 1.00 89.00 179 VAL A C 1
ATOM 1356 O O . VAL A 1 179 ? -19.287 -8.148 23.007 1.00 89.00 179 VAL A O 1
ATOM 1359 N N . GLN A 1 180 ? -21.028 -7.767 24.367 1.00 82.31 180 GLN A N 1
ATOM 1360 C CA . GLN A 1 180 ? -21.053 -6.320 24.131 1.00 82.31 180 GLN A CA 1
ATOM 1361 C C . GLN A 1 180 ? -19.729 -5.676 24.560 1.00 82.31 180 GLN A C 1
ATOM 1363 O O . GLN A 1 180 ? -19.189 -6.024 25.626 1.00 82.31 180 GLN A O 1
ATOM 1368 N N . GLU A 1 181 ? -19.258 -4.730 23.751 1.00 73.38 181 GLU A N 1
ATOM 1369 C CA . GLU A 1 181 ? -18.146 -3.831 24.051 1.00 73.38 181 GLU A CA 1
ATOM 1370 C C . GLU A 1 181 ? -18.443 -3.021 25.326 1.00 73.38 181 GLU A C 1
ATOM 1372 O O . GLU A 1 181 ? -19.577 -2.972 25.816 1.00 73.38 181 GLU A O 1
ATOM 1377 N N . GLU A 1 182 ? -17.413 -2.506 25.991 1.00 68.75 182 GLU A N 1
ATOM 1378 C CA . GLU A 1 182 ? -17.617 -1.749 27.224 1.00 68.75 182 GLU A CA 1
ATOM 1379 C C . GLU A 1 182 ? -18.479 -0.509 26.952 1.00 68.75 182 GLU A C 1
ATOM 1381 O O . GLU A 1 182 ? -18.150 0.301 26.094 1.00 68.75 182 GLU A O 1
ATOM 1386 N N . ARG A 1 183 ? -19.580 -0.335 27.701 1.00 59.53 183 ARG A N 1
ATOM 1387 C CA . ARG A 1 183 ? -20.210 0.984 27.806 1.00 59.53 183 ARG A CA 1
ATOM 1388 C C . ARG A 1 183 ? -19.196 1.881 28.501 1.00 59.53 183 ARG A C 1
ATOM 1390 O O . ARG A 1 183 ? -19.108 1.854 29.729 1.00 59.53 183 ARG A O 1
ATOM 1397 N N . GLN A 1 184 ? -18.427 2.639 27.729 1.00 53.50 184 GLN A N 1
ATOM 1398 C CA . GLN A 1 184 ? -17.697 3.779 28.258 1.00 53.50 184 GLN A CA 1
ATOM 1399 C C . GLN A 1 184 ? -18.743 4.714 28.852 1.00 53.50 184 GLN A C 1
ATOM 1401 O O . GLN A 1 184 ? -19.541 5.331 28.150 1.00 53.50 184 GLN A O 1
ATOM 1406 N N . ARG A 1 185 ? -18.817 4.724 30.184 1.00 51.72 185 ARG A N 1
ATOM 1407 C CA . ARG A 1 185 ? -19.583 5.729 30.906 1.00 51.72 185 ARG A CA 1
ATOM 1408 C C . ARG A 1 185 ? -18.928 7.057 30.548 1.00 51.72 185 ARG A C 1
ATOM 1410 O O . ARG A 1 185 ? -17.736 7.217 30.807 1.00 51.72 185 ARG A O 1
ATOM 1417 N N . GLY A 1 186 ? -19.700 7.912 29.876 1.00 49.38 186 GLY A N 1
ATOM 1418 C CA . GLY A 1 186 ? -19.280 9.211 29.373 1.00 49.38 186 GLY A CA 1
ATOM 1419 C C . GLY A 1 186 ? -18.399 9.917 30.388 1.00 49.38 186 GLY A C 1
ATOM 1420 O O . GLY A 1 186 ? -18.779 10.116 31.541 1.00 49.38 186 GLY A O 1
ATOM 1421 N N . LYS A 1 187 ? -17.181 10.235 29.962 1.00 46.22 187 LYS A N 1
ATOM 1422 C CA . LYS A 1 187 ? -16.397 11.269 30.610 1.00 46.22 187 LYS A CA 1
ATOM 1423 C C . LYS A 1 187 ? -16.965 12.569 30.057 1.00 46.22 187 LYS A C 1
ATOM 1425 O O . LYS A 1 187 ? -16.464 13.075 29.058 1.00 46.22 187 LYS A O 1
ATOM 1430 N N . ASP A 1 188 ? -18.079 13.003 30.637 1.00 44.00 188 ASP A N 1
ATOM 1431 C CA . ASP A 1 188 ? -18.686 14.292 30.333 1.00 44.00 188 ASP A CA 1
ATOM 1432 C C . ASP A 1 188 ? -17.605 15.361 30.542 1.00 44.00 188 ASP A C 1
ATOM 1434 O O . ASP A 1 188 ? -17.080 15.548 31.643 1.00 44.00 188 ASP A O 1
ATOM 1438 N N . LYS A 1 189 ? -17.176 15.971 29.435 1.00 44.53 189 LYS A N 1
ATOM 1439 C CA . LYS A 1 189 ? -16.337 17.165 29.423 1.00 44.53 189 LYS A CA 1
ATOM 1440 C C . LYS A 1 189 ? -17.286 18.353 29.548 1.00 44.53 189 LYS A C 1
ATOM 1442 O O . LYS A 1 189 ? -17.660 18.941 28.541 1.00 44.53 189 LYS A O 1
ATOM 1447 N N . ASP A 1 190 ? -17.645 18.688 30.778 1.00 45.78 190 ASP A N 1
ATOM 1448 C CA . ASP A 1 190 ? -17.968 20.071 31.112 1.00 45.78 190 ASP A CA 1
ATOM 1449 C C . ASP A 1 190 ? -16.665 20.756 31.525 1.00 45.78 190 ASP A C 1
ATOM 1451 O O . ASP A 1 190 ? -15.957 20.313 32.432 1.00 45.78 190 ASP A O 1
ATOM 1455 N N . GLY A 1 191 ? -16.312 21.798 30.784 1.00 37.75 191 GLY A N 1
ATOM 1456 C CA . GLY A 1 191 ? -15.071 22.540 30.936 1.00 37.75 191 GLY A CA 1
ATOM 1457 C C . GLY A 1 191 ? -14.993 23.628 29.882 1.00 37.75 191 GLY A C 1
ATOM 1458 O O . GLY A 1 191 ? -14.155 23.561 28.987 1.00 37.75 191 GLY A O 1
ATOM 1459 N N . ASP A 1 192 ? -15.923 24.575 29.979 1.00 45.06 192 ASP A N 1
ATOM 1460 C CA . ASP A 1 192 ? -15.829 25.885 29.348 1.00 45.06 192 ASP A CA 1
ATOM 1461 C C . ASP A 1 192 ? -14.537 26.556 29.842 1.00 45.06 192 ASP A C 1
ATOM 1463 O O . ASP A 1 192 ? -14.280 26.644 31.047 1.00 45.06 192 ASP A O 1
ATOM 1467 N N . GLY A 1 193 ? -13.657 26.897 28.909 1.00 36.38 193 GLY A N 1
ATOM 1468 C CA . GLY A 1 193 ? -12.267 27.223 29.195 1.00 36.38 193 GLY A CA 1
ATOM 1469 C C . GLY A 1 193 ? -11.553 27.670 27.934 1.00 36.38 193 GLY A C 1
ATOM 1470 O O . GLY A 1 193 ? -10.870 26.888 27.276 1.00 36.38 193 GLY A O 1
ATOM 1471 N N . GLU A 1 194 ? -11.754 28.942 27.614 1.00 45.53 194 GLU A N 1
ATOM 1472 C CA . GLU A 1 194 ? -11.022 29.728 26.631 1.00 45.53 194 GLU A CA 1
ATOM 1473 C C . GLU A 1 194 ? -9.506 29.511 26.802 1.00 45.53 194 GLU A C 1
ATOM 1475 O O . GLU A 1 194 ? -8.883 29.937 27.775 1.00 45.53 194 GLU A O 1
ATOM 1480 N N . GLY A 1 195 ? -8.921 28.770 25.864 1.00 32.38 195 GLY A N 1
ATOM 1481 C CA . GLY A 1 195 ? -7.502 28.461 25.795 1.00 32.38 195 GLY A CA 1
ATOM 1482 C C . GLY A 1 195 ? -7.105 28.416 24.329 1.00 32.38 195 GLY A C 1
ATOM 1483 O O . GLY A 1 195 ? -7.644 27.625 23.558 1.00 32.38 195 GLY A O 1
ATOM 1484 N N . THR A 1 196 ? -6.201 29.312 23.948 1.00 37.12 196 THR A N 1
ATOM 1485 C CA . THR A 1 196 ? -5.576 29.437 22.628 1.00 37.12 196 THR A CA 1
ATOM 1486 C C . THR A 1 196 ? -5.352 28.077 21.959 1.00 37.12 196 THR A C 1
ATOM 1488 O O . THR A 1 196 ? -4.572 27.246 22.424 1.00 37.12 196 THR A O 1
ATOM 1491 N N . GLY A 1 197 ? -6.089 27.848 20.869 1.00 32.78 197 GLY A N 1
ATOM 1492 C CA . GLY A 1 197 ? -6.192 26.560 20.194 1.00 32.78 197 GLY A CA 1
ATOM 1493 C C . GLY A 1 197 ? -4.861 26.062 19.639 1.00 32.78 197 GLY A C 1
ATOM 1494 O O . GLY A 1 197 ? -4.412 26.499 18.583 1.00 32.78 197 GLY A O 1
ATOM 1495 N N . GLY A 1 198 ? -4.271 25.077 20.310 1.00 33.81 198 GLY A N 1
ATOM 1496 C CA . GLY A 1 198 ? -3.434 24.091 19.642 1.00 33.81 198 GLY A CA 1
ATOM 1497 C C . GLY A 1 198 ? -4.353 23.107 18.927 1.00 33.81 198 GLY A C 1
ATOM 1498 O O . GLY A 1 198 ? -4.942 22.241 19.574 1.00 33.81 198 GLY A O 1
ATOM 1499 N N . ALA A 1 199 ? -4.519 23.261 17.612 1.00 41.53 199 ALA A N 1
ATOM 1500 C CA . ALA A 1 199 ? -5.165 22.246 16.785 1.00 41.53 199 ALA A CA 1
ATOM 1501 C C . ALA A 1 199 ? -4.476 20.880 17.008 1.00 41.53 199 ALA A C 1
ATOM 1503 O O . ALA A 1 199 ? -3.252 20.840 17.180 1.00 41.53 199 ALA A O 1
ATOM 1504 N N . PRO A 1 200 ? -5.218 19.759 17.038 1.00 49.00 200 PRO A N 1
ATOM 1505 C CA . PRO A 1 200 ? -4.604 18.444 17.154 1.00 49.00 200 PRO A CA 1
ATOM 1506 C C . PRO A 1 200 ? -3.753 18.205 15.906 1.00 49.00 200 PRO A C 1
ATOM 1508 O O . PRO A 1 200 ? -4.270 18.352 14.806 1.00 49.00 200 PRO A O 1
ATOM 1511 N N . GLU A 1 201 ? -2.473 17.861 16.097 1.00 59.00 201 GLU A N 1
ATOM 1512 C CA . GLU A 1 201 ? -1.473 17.528 15.067 1.00 59.00 201 GLU A CA 1
ATOM 1513 C C . GLU A 1 201 ? -2.106 17.004 13.759 1.00 59.00 201 GLU A C 1
ATOM 1515 O O . GLU A 1 201 ? -2.488 15.831 13.641 1.00 59.00 201 GLU A O 1
ATOM 1520 N N . GLU A 1 202 ? -2.295 17.926 12.814 1.00 79.75 202 GLU A N 1
ATOM 1521 C CA . GLU A 1 202 ? -2.926 17.700 11.515 1.00 79.75 202 GLU A CA 1
ATOM 1522 C C . GLU A 1 202 ? -1.944 16.966 10.588 1.00 79.75 202 GLU A C 1
ATOM 1524 O O . GLU A 1 202 ? -0.734 17.033 10.794 1.00 79.75 202 GLU A O 1
ATOM 1529 N N . MET A 1 203 ? -2.442 16.264 9.564 1.00 93.31 203 MET A N 1
ATOM 1530 C CA . MET A 1 203 ? -1.623 15.643 8.511 1.00 93.31 203 MET A CA 1
ATOM 1531 C C . MET A 1 203 ? -1.577 16.582 7.287 1.00 93.31 203 MET A C 1
ATOM 1533 O O . MET A 1 203 ? -2.388 16.419 6.371 1.00 93.31 203 MET A O 1
ATOM 1537 N N . PRO A 1 204 ? -0.691 17.598 7.249 1.00 94.25 204 PRO A N 1
ATOM 1538 C CA . PRO A 1 204 ? -0.700 18.620 6.207 1.00 94.25 204 PRO A CA 1
ATOM 1539 C C . PRO A 1 204 ? -0.201 18.077 4.866 1.00 94.25 204 PRO A C 1
ATOM 1541 O O . PRO A 1 204 ? 0.928 17.591 4.746 1.00 94.25 204 PRO A O 1
ATOM 1544 N N . VAL A 1 205 ? -1.020 18.248 3.827 1.00 96.12 205 VAL A N 1
ATOM 1545 C CA . VAL A 1 205 ? -0.678 17.868 2.446 1.00 96.12 205 VAL A CA 1
ATOM 1546 C C . VAL A 1 205 ? 0.531 18.630 1.897 1.00 96.12 205 VAL A C 1
ATOM 1548 O O . VAL A 1 205 ? 1.263 18.088 1.071 1.00 96.12 205 VAL A O 1
ATOM 1551 N N . ASP A 1 206 ? 0.800 19.835 2.403 1.00 96.06 206 ASP A N 1
ATOM 1552 C CA . ASP A 1 206 ? 1.956 20.639 1.997 1.00 96.06 206 ASP A CA 1
ATOM 1553 C C . ASP A 1 206 ? 3.275 19.999 2.437 1.00 96.06 206 ASP A C 1
ATOM 1555 O O . ASP A 1 206 ? 4.215 19.921 1.651 1.00 96.06 206 ASP A O 1
ATOM 1559 N N . ARG A 1 207 ? 3.338 19.436 3.653 1.00 96.75 207 ARG A N 1
ATOM 1560 C CA . ARG A 1 207 ? 4.529 18.698 4.114 1.00 96.75 207 ARG A CA 1
ATOM 1561 C C . ARG A 1 207 ? 4.733 17.403 3.338 1.00 96.75 207 ARG A C 1
ATOM 1563 O O . ARG A 1 207 ? 5.871 17.022 3.073 1.00 96.75 207 ARG A O 1
ATOM 1570 N N . ILE A 1 208 ? 3.643 16.741 2.949 1.00 97.81 208 ILE A N 1
ATOM 1571 C CA . ILE A 1 208 ? 3.700 15.562 2.075 1.00 97.81 208 ILE A CA 1
ATOM 1572 C C . ILE A 1 208 ? 4.257 15.956 0.697 1.00 97.81 208 ILE A C 1
ATOM 1574 O O . ILE A 1 208 ? 5.141 15.277 0.178 1.00 97.81 208 ILE A O 1
ATOM 1578 N N . LEU A 1 209 ? 3.804 17.077 0.125 1.00 97.81 209 LEU A N 1
ATOM 1579 C CA . LEU A 1 209 ? 4.331 17.602 -1.137 1.00 97.81 209 LEU A CA 1
ATOM 1580 C C . LEU A 1 209 ? 5.814 17.994 -1.023 1.00 97.81 209 LEU A C 1
ATOM 1582 O O . LEU A 1 209 ? 6.610 17.622 -1.884 1.00 97.81 209 LEU A O 1
ATOM 1586 N N . GLU A 1 210 ? 6.207 18.702 0.038 1.00 96.75 210 GLU A N 1
ATOM 1587 C CA . GLU A 1 210 ? 7.610 19.044 0.312 1.00 96.75 210 GLU A CA 1
ATOM 1588 C C . GLU A 1 210 ? 8.494 17.789 0.378 1.00 96.75 210 GLU A C 1
ATOM 1590 O O . GLU A 1 210 ? 9.602 17.781 -0.164 1.00 96.75 210 GLU A O 1
ATOM 1595 N N . ALA A 1 211 ? 8.004 16.712 1.006 1.00 97.19 211 ALA A N 1
ATOM 1596 C CA . ALA A 1 211 ? 8.716 15.442 1.085 1.00 97.19 211 ALA A CA 1
ATOM 1597 C C . ALA A 1 211 ? 8.945 14.810 -0.299 1.00 97.19 211 ALA A C 1
ATOM 1599 O O . ALA A 1 211 ? 10.048 14.320 -0.552 1.00 97.19 211 ALA A O 1
ATOM 1600 N N . GLU A 1 212 ? 7.951 14.843 -1.195 1.00 95.81 212 GLU A N 1
ATOM 1601 C CA . GLU A 1 212 ? 8.083 14.365 -2.582 1.00 95.81 212 GLU A CA 1
ATOM 1602 C C . GLU A 1 212 ? 9.107 15.190 -3.374 1.00 95.81 212 GLU A C 1
ATOM 1604 O O . GLU A 1 212 ? 10.027 14.637 -3.979 1.00 95.81 212 GLU A O 1
ATOM 1609 N N . LEU A 1 213 ? 9.011 16.520 -3.311 1.00 95.06 213 LEU A N 1
ATOM 1610 C CA . LEU A 1 213 ? 9.906 17.415 -4.050 1.00 95.06 213 LEU A CA 1
ATOM 1611 C C . LEU A 1 213 ? 11.366 17.300 -3.582 1.00 95.06 213 LEU A C 1
ATOM 1613 O O . LEU A 1 213 ? 12.290 17.340 -4.398 1.00 95.06 213 LEU A O 1
ATOM 1617 N N . ALA A 1 214 ? 11.591 17.115 -2.277 1.00 93.88 214 ALA A N 1
ATOM 1618 C CA . ALA A 1 214 ? 12.932 17.025 -1.702 1.00 93.88 214 ALA A CA 1
ATOM 1619 C C . ALA A 1 214 ? 13.724 15.796 -2.182 1.00 93.88 214 ALA A C 1
ATOM 1621 O O . ALA A 1 214 ? 14.955 15.851 -2.258 1.00 93.88 214 ALA A O 1
ATOM 1622 N N . VAL A 1 215 ? 13.050 14.680 -2.481 1.00 89.25 215 VAL A N 1
ATOM 1623 C CA . VAL A 1 215 ? 13.725 13.448 -2.924 1.00 89.25 215 VAL A CA 1
ATOM 1624 C C . VAL A 1 215 ? 13.908 13.365 -4.437 1.00 89.25 215 VAL A C 1
ATOM 1626 O O . VAL A 1 215 ? 14.847 12.713 -4.889 1.00 89.25 215 VAL A O 1
ATOM 1629 N N . GLU A 1 216 ? 13.102 14.084 -5.218 1.00 78.38 216 GLU A N 1
ATOM 1630 C CA . GLU A 1 216 ? 13.289 14.196 -6.668 1.00 78.38 216 GLU A CA 1
ATOM 1631 C C . GLU A 1 216 ? 14.493 15.070 -7.045 1.00 78.38 216 GLU A C 1
ATOM 1633 O O . GLU A 1 216 ? 15.292 14.669 -7.890 1.00 78.38 216 GLU A O 1
ATOM 1638 N N . GLN A 1 217 ? 14.699 16.216 -6.385 1.00 62.34 217 GLN A N 1
ATOM 1639 C CA . GLN A 1 217 ? 15.815 17.127 -6.702 1.00 62.34 217 GLN A CA 1
ATOM 1640 C C . GLN A 1 217 ? 17.197 16.467 -6.541 1.00 62.34 217 GLN A C 1
ATOM 1642 O O . GLN A 1 217 ? 18.126 16.754 -7.294 1.00 62.34 217 GLN A O 1
ATOM 1647 N N . LYS A 1 218 ? 17.330 15.524 -5.600 1.00 59.06 218 LYS A N 1
ATOM 1648 C CA . LYS A 1 218 ? 18.553 14.724 -5.419 1.00 59.06 218 LYS A CA 1
ATOM 1649 C C . LYS A 1 218 ? 18.775 13.681 -6.517 1.00 59.06 218 LYS A C 1
ATOM 1651 O O . LYS A 1 218 ? 19.897 13.203 -6.669 1.00 59.06 218 LYS A O 1
ATOM 1656 N N . SER A 1 219 ? 17.730 13.289 -7.245 1.00 57.34 219 SER A N 1
ATOM 1657 C CA . SER A 1 219 ? 17.855 12.322 -8.341 1.00 57.34 219 SER A CA 1
ATOM 1658 C C . SER A 1 219 ? 18.402 12.957 -9.624 1.00 57.34 219 SER A C 1
ATOM 1660 O O . SER A 1 219 ? 19.153 12.291 -10.332 1.00 57.34 219 SER A O 1
ATOM 1662 N N . ASP A 1 220 ? 18.133 14.249 -9.841 1.00 51.25 220 ASP A N 1
ATOM 1663 C CA . ASP A 1 220 ? 18.551 15.008 -11.031 1.00 51.25 220 ASP A CA 1
ATOM 1664 C C . ASP A 1 220 ? 19.987 15.564 -10.915 1.00 51.25 220 ASP A C 1
ATOM 1666 O O . ASP A 1 220 ? 20.772 15.514 -11.859 1.00 51.25 220 ASP A O 1
ATOM 1670 N N . GLN A 1 221 ? 20.406 15.992 -9.716 1.00 47.31 221 GLN A N 1
ATOM 1671 C CA . GLN A 1 221 ? 21.751 16.551 -9.468 1.00 47.31 221 GLN A CA 1
ATOM 1672 C C . GLN A 1 221 ? 22.899 15.520 -9.501 1.00 47.31 221 GLN A C 1
ATOM 1674 O O . GLN A 1 221 ? 24.056 15.862 -9.269 1.00 47.31 221 GLN A O 1
ATOM 1679 N N . GLY A 1 222 ? 22.607 14.247 -9.781 1.00 42.91 222 GLY A N 1
ATOM 1680 C CA . GLY A 1 222 ? 23.618 13.199 -9.946 1.00 42.91 222 GLY A CA 1
ATOM 1681 C C . GLY A 1 222 ? 24.182 13.067 -11.364 1.00 42.91 222 GLY A C 1
ATOM 1682 O O . GLY A 1 222 ? 24.939 12.126 -11.595 1.00 42.91 222 GLY A O 1
ATOM 1683 N N . VAL A 1 223 ? 23.785 13.934 -12.306 1.00 46.94 223 VAL A N 1
ATOM 1684 C CA . VAL A 1 223 ? 24.017 13.728 -13.751 1.00 46.94 223 VAL A CA 1
ATOM 1685 C C . VAL A 1 223 ? 25.057 14.680 -14.367 1.00 46.94 223 VAL A C 1
ATOM 1687 O O . VAL A 1 223 ? 25.551 14.407 -15.456 1.00 46.94 223 VAL A O 1
ATOM 1690 N N . GLU A 1 224 ? 25.505 15.734 -13.682 1.00 34.12 224 GLU A N 1
ATOM 1691 C CA . GLU A 1 224 ? 26.474 16.678 -14.267 1.00 34.12 224 GLU A CA 1
ATOM 1692 C C . GLU A 1 224 ? 27.920 16.420 -13.812 1.00 34.12 224 GLU A C 1
ATOM 1694 O O . GLU A 1 224 ? 28.416 16.984 -12.838 1.00 34.12 224 GLU A O 1
ATOM 1699 N N . GLY A 1 225 ? 28.623 15.566 -14.560 1.00 32.19 225 GLY A N 1
ATOM 1700 C CA . GLY A 1 225 ? 30.084 15.588 -14.646 1.00 32.19 225 GLY A CA 1
ATOM 1701 C C . GLY A 1 225 ? 30.515 16.321 -15.926 1.00 32.19 225 GLY A C 1
ATOM 1702 O O . GLY A 1 225 ? 30.023 15.968 -16.999 1.00 32.19 225 GLY A O 1
ATOM 1703 N N . PRO A 1 226 ? 31.414 17.324 -15.873 1.00 43.28 226 PRO A N 1
ATOM 1704 C CA . PRO A 1 226 ? 31.832 18.052 -17.062 1.00 43.28 226 PRO A CA 1
ATOM 1705 C C . PRO A 1 226 ? 32.903 17.259 -17.823 1.00 43.28 226 PRO A C 1
ATOM 1707 O O . PRO A 1 226 ? 34.011 17.059 -17.330 1.00 43.28 226 PRO A O 1
ATOM 1710 N N . GLY A 1 227 ? 32.581 16.856 -19.054 1.00 38.75 227 GLY A N 1
ATOM 1711 C CA . GLY A 1 227 ? 33.547 16.363 -20.039 1.00 38.75 227 GLY A CA 1
ATOM 1712 C C . GLY A 1 227 ? 33.544 14.846 -20.236 1.00 38.75 227 GLY A C 1
ATOM 1713 O O . GLY A 1 227 ? 33.964 14.085 -19.372 1.00 38.75 227 GLY A O 1
ATOM 1714 N N . GLY A 1 228 ? 33.126 14.409 -21.425 1.00 32.88 228 GLY A N 1
ATOM 1715 C CA . GLY A 1 228 ? 33.176 13.004 -21.821 1.00 32.88 228 GLY A CA 1
ATOM 1716 C C . GLY A 1 228 ? 32.703 12.797 -23.252 1.00 32.88 228 GLY A C 1
ATOM 1717 O O . GLY A 1 228 ? 31.549 12.471 -23.497 1.00 32.88 228 GLY A O 1
ATOM 1718 N N . THR A 1 229 ? 33.615 13.018 -24.193 1.00 36.59 229 THR A N 1
ATOM 1719 C CA . THR A 1 229 ? 33.557 12.575 -25.591 1.00 36.59 229 THR A CA 1
ATOM 1720 C C . THR A 1 229 ? 33.038 11.144 -25.734 1.00 36.59 229 THR A C 1
ATOM 1722 O O . THR A 1 229 ? 33.352 10.298 -24.899 1.00 36.59 229 THR A O 1
ATOM 1725 N N . GLY A 1 230 ? 32.315 10.880 -26.830 1.00 41.12 230 GLY A N 1
ATOM 1726 C CA . GLY A 1 230 ? 31.781 9.572 -27.206 1.00 41.12 230 GLY A CA 1
ATOM 1727 C C . GLY A 1 230 ? 32.707 8.408 -26.859 1.00 41.12 230 GLY A C 1
ATOM 1728 O O . GLY A 1 230 ? 33.738 8.195 -27.489 1.00 41.12 230 GLY A O 1
ATOM 1729 N N . GLY A 1 231 ? 32.297 7.652 -25.847 1.00 30.38 231 GLY A N 1
ATOM 1730 C CA . GLY A 1 231 ? 32.850 6.363 -25.491 1.00 30.38 231 GLY A CA 1
ATOM 1731 C C . GLY A 1 231 ? 31.716 5.358 -25.537 1.00 30.38 231 GLY A C 1
ATOM 1732 O O . GLY A 1 231 ? 30.831 5.379 -24.687 1.00 30.38 231 GLY A O 1
ATOM 1733 N N . SER A 1 232 ? 31.748 4.484 -26.540 1.00 45.66 232 SER A N 1
ATOM 1734 C CA . SER A 1 232 ? 31.033 3.209 -26.544 1.00 45.66 232 SER A CA 1
ATOM 1735 C C . SER A 1 232 ? 31.550 2.355 -25.377 1.00 45.66 232 SER A C 1
ATOM 1737 O O . SER A 1 232 ? 32.389 1.476 -25.558 1.00 45.66 232 SER A O 1
ATOM 1739 N N . GLY A 1 233 ? 31.101 2.662 -24.162 1.00 33.50 233 GLY A N 1
ATOM 1740 C CA . GLY A 1 233 ? 31.299 1.857 -22.965 1.00 33.50 233 GLY A CA 1
ATOM 1741 C C . GLY A 1 233 ? 30.086 0.954 -22.790 1.00 33.50 233 GLY A C 1
ATOM 1742 O O . GLY A 1 233 ? 28.971 1.449 -22.679 1.00 33.50 233 GLY A O 1
ATOM 1743 N N . SER A 1 234 ? 30.314 -0.357 -22.830 1.00 41.44 234 SER A N 1
ATOM 1744 C CA . SER A 1 234 ? 29.337 -1.442 -22.681 1.00 41.44 234 SER A CA 1
ATOM 1745 C C . SER A 1 234 ? 28.083 -1.073 -21.872 1.00 41.44 234 SER A C 1
ATOM 1747 O O . SER A 1 234 ? 28.150 -0.919 -20.650 1.00 41.44 234 SER A O 1
ATOM 1749 N N . SER A 1 235 ? 26.930 -0.992 -22.540 1.00 48.50 235 SER A N 1
ATOM 1750 C CA . SER A 1 235 ? 25.631 -1.022 -21.866 1.00 48.50 235 SER A CA 1
ATOM 1751 C C . SER A 1 235 ? 25.566 -2.276 -20.988 1.00 48.50 235 SER A C 1
ATOM 1753 O O . SER A 1 235 ? 25.888 -3.361 -21.484 1.00 48.50 235 SER A O 1
ATOM 1755 N N . PRO A 1 236 ? 25.130 -2.207 -19.717 1.00 51.38 236 PRO A N 1
ATOM 1756 C CA . PRO A 1 236 ? 24.653 -3.406 -19.057 1.00 51.38 236 PRO A CA 1
ATOM 1757 C C . PRO A 1 236 ? 23.362 -3.760 -19.799 1.00 51.38 236 PRO A C 1
ATOM 1759 O O . PRO A 1 236 ? 22.320 -3.148 -19.570 1.00 51.38 236 PRO A O 1
ATOM 1762 N N . ASN A 1 237 ? 23.452 -4.678 -20.764 1.00 65.75 237 ASN A N 1
ATOM 1763 C CA . ASN A 1 237 ? 22.352 -5.094 -21.646 1.00 65.75 237 ASN A CA 1
ATOM 1764 C C . ASN A 1 237 ? 21.175 -5.750 -20.897 1.00 65.75 237 ASN A C 1
ATOM 1766 O O . ASN A 1 237 ? 20.225 -6.196 -21.536 1.00 65.75 237 ASN A O 1
ATOM 1770 N N . ASP A 1 238 ? 21.218 -5.811 -19.565 1.00 86.06 238 ASP A N 1
ATOM 1771 C CA . ASP A 1 238 ? 20.161 -6.372 -18.744 1.00 86.06 238 ASP A CA 1
ATOM 1772 C C . ASP A 1 238 ? 19.299 -5.267 -18.093 1.00 86.06 238 ASP A C 1
ATOM 1774 O O . ASP A 1 238 ? 19.734 -4.605 -17.141 1.00 86.06 238 ASP A O 1
ATOM 1778 N N . PRO A 1 239 ? 18.059 -5.047 -18.570 1.00 87.81 239 PRO A N 1
ATOM 1779 C CA . PRO A 1 239 ? 17.141 -4.093 -17.956 1.00 87.81 239 PRO A CA 1
ATOM 1780 C C . PRO A 1 239 ? 16.790 -4.460 -16.509 1.00 87.81 239 PRO A C 1
ATOM 1782 O O . PRO A 1 239 ? 16.498 -3.554 -15.729 1.00 87.81 239 PRO A O 1
ATOM 1785 N N . VAL A 1 240 ? 16.846 -5.741 -16.123 1.00 89.62 240 VAL A N 1
ATOM 1786 C CA . VAL A 1 240 ? 16.536 -6.182 -14.755 1.00 89.62 240 VAL A CA 1
ATOM 1787 C C . VAL A 1 240 ? 17.607 -5.690 -13.784 1.00 89.62 240 VAL A C 1
ATOM 1789 O O . VAL A 1 240 ? 17.271 -5.044 -12.793 1.00 89.62 240 VAL A O 1
ATOM 1792 N N . THR A 1 241 ? 18.890 -5.885 -14.105 1.00 88.69 241 THR A N 1
ATOM 1793 C CA . THR A 1 241 ? 20.017 -5.336 -13.331 1.00 88.69 241 THR A CA 1
ATOM 1794 C C . THR A 1 241 ? 19.898 -3.820 -13.162 1.00 88.69 241 THR A C 1
ATOM 1796 O O . THR A 1 241 ? 20.027 -3.313 -12.048 1.00 88.69 241 THR A O 1
ATOM 1799 N N . ASN A 1 242 ? 19.585 -3.088 -14.237 1.00 90.06 242 ASN A N 1
ATOM 1800 C CA . ASN A 1 242 ? 19.433 -1.630 -14.178 1.00 90.06 242 ASN A CA 1
ATOM 1801 C C . ASN A 1 242 ? 18.285 -1.203 -13.243 1.00 90.06 242 ASN A C 1
ATOM 1803 O O . ASN A 1 242 ? 18.433 -0.252 -12.471 1.00 90.06 242 ASN A O 1
ATOM 1807 N N . ILE A 1 243 ? 17.153 -1.918 -13.275 1.00 92.19 243 ILE A N 1
ATOM 1808 C CA . ILE A 1 243 ? 16.020 -1.686 -12.365 1.00 92.19 243 ILE A CA 1
ATOM 1809 C C . ILE A 1 243 ? 16.427 -1.968 -10.913 1.00 92.19 243 ILE A C 1
ATOM 1811 O O . ILE A 1 243 ? 16.140 -1.149 -10.039 1.00 92.19 243 ILE A O 1
ATOM 1815 N N . CYS A 1 244 ? 17.119 -3.078 -10.647 1.00 90.50 244 CYS A N 1
ATOM 1816 C CA . CYS A 1 244 ? 17.584 -3.440 -9.306 1.00 90.50 244 CYS A CA 1
ATOM 1817 C C . CYS A 1 244 ? 18.568 -2.408 -8.732 1.00 90.50 244 CYS A C 1
ATOM 1819 O O . CYS A 1 244 ? 18.400 -1.980 -7.592 1.00 90.50 244 CYS A O 1
ATOM 1821 N N . GLN A 1 245 ? 19.531 -1.939 -9.529 1.00 89.06 245 GLN A N 1
ATOM 1822 C CA . GLN A 1 245 ? 20.473 -0.885 -9.126 1.00 89.06 245 GLN A CA 1
ATOM 1823 C C . GLN A 1 245 ? 19.759 0.438 -8.823 1.00 89.06 245 GLN A C 1
ATOM 1825 O O . GLN A 1 245 ? 20.059 1.120 -7.839 1.00 89.06 245 GLN A O 1
ATOM 1830 N N . ALA A 1 246 ? 18.780 0.811 -9.653 1.00 91.06 246 ALA A N 1
ATOM 1831 C CA . ALA A 1 246 ? 17.967 1.993 -9.401 1.00 91.06 246 ALA A CA 1
ATOM 1832 C C . ALA A 1 246 ? 17.133 1.843 -8.119 1.00 91.06 246 ALA A C 1
ATOM 1834 O O . ALA A 1 246 ? 17.010 2.809 -7.365 1.00 91.06 246 ALA A O 1
ATOM 1835 N N . ALA A 1 247 ? 16.591 0.652 -7.852 1.00 91.50 247 ALA A N 1
ATOM 1836 C CA . ALA A 1 247 ? 15.851 0.365 -6.631 1.00 91.50 247 ALA A CA 1
ATOM 1837 C C . ALA A 1 247 ? 16.743 0.484 -5.388 1.00 91.50 247 ALA A C 1
ATOM 1839 O O . ALA A 1 247 ? 16.361 1.187 -4.455 1.00 91.50 247 ALA A O 1
ATOM 1840 N N . ASP A 1 248 ? 17.944 -0.106 -5.394 1.00 88.06 248 ASP A N 1
ATOM 1841 C CA . ASP A 1 248 ? 18.889 -0.023 -4.271 1.00 88.06 248 ASP A CA 1
ATOM 1842 C C . ASP A 1 248 ? 19.263 1.433 -3.948 1.00 88.06 248 ASP A C 1
ATOM 1844 O O . ASP A 1 248 ? 19.089 1.892 -2.815 1.00 88.06 248 ASP A O 1
ATOM 1848 N N . LYS A 1 249 ? 19.621 2.225 -4.973 1.00 87.75 249 LYS A N 1
ATOM 1849 C CA . LYS A 1 249 ? 19.875 3.669 -4.822 1.00 87.75 249 LYS A CA 1
ATOM 1850 C C . LYS A 1 249 ? 18.670 4.397 -4.217 1.00 87.75 249 LYS A C 1
ATOM 1852 O O . LYS A 1 249 ? 18.835 5.301 -3.395 1.00 87.75 249 LYS A O 1
ATOM 1857 N N . GLN A 1 250 ? 17.457 4.033 -4.633 1.00 92.56 250 GLN A N 1
ATOM 1858 C CA . GLN A 1 250 ? 16.237 4.698 -4.186 1.00 92.56 250 GLN A CA 1
ATOM 1859 C C . GLN A 1 250 ? 15.751 4.252 -2.803 1.00 92.56 250 GLN A C 1
ATOM 1861 O O . GLN A 1 250 ? 15.037 5.016 -2.152 1.00 92.56 250 GLN A O 1
ATOM 1866 N N . LEU A 1 251 ? 16.163 3.087 -2.298 1.00 91.81 251 LEU A N 1
ATOM 1867 C CA . LEU A 1 251 ? 15.831 2.655 -0.937 1.00 91.81 251 LEU A CA 1
ATOM 1868 C C . LEU A 1 251 ? 16.386 3.627 0.116 1.00 91.81 251 LEU A C 1
ATOM 1870 O O . LEU A 1 251 ? 15.687 3.971 1.069 1.00 91.81 251 LEU A O 1
ATOM 1874 N N . PHE A 1 252 ? 17.596 4.160 -0.076 1.00 89.12 252 PHE A N 1
ATOM 1875 C CA . PHE A 1 252 ? 18.146 5.187 0.818 1.00 89.12 252 PHE A CA 1
ATOM 1876 C C . PHE A 1 252 ? 17.331 6.486 0.776 1.00 89.12 252 PHE A C 1
ATOM 1878 O O . PHE A 1 252 ? 17.011 7.059 1.821 1.00 89.12 252 PHE A O 1
ATOM 1885 N N . THR A 1 253 ? 16.940 6.931 -0.423 1.00 93.12 253 THR A N 1
ATOM 1886 C CA . THR A 1 253 ? 16.080 8.114 -0.576 1.00 93.12 253 THR A CA 1
ATOM 1887 C C . THR A 1 253 ? 14.669 7.881 -0.041 1.00 93.12 253 THR A C 1
ATOM 1889 O O . THR A 1 253 ? 14.026 8.825 0.402 1.00 93.12 253 THR A O 1
ATOM 1892 N N . LEU A 1 254 ? 14.194 6.633 -0.014 1.00 96.00 254 LEU A N 1
ATOM 1893 C CA . LEU A 1 254 ? 12.893 6.280 0.542 1.00 96.00 254 LEU A CA 1
ATOM 1894 C C . LEU A 1 254 ? 12.860 6.457 2.064 1.00 96.00 254 LEU A C 1
ATOM 1896 O O . LEU A 1 254 ? 11.894 7.004 2.589 1.00 96.00 254 LEU A O 1
ATOM 1900 N N . VAL A 1 255 ? 13.924 6.061 2.770 1.00 94.88 255 VAL A N 1
ATOM 1901 C CA . VAL A 1 255 ? 14.055 6.313 4.218 1.00 94.88 255 VAL A CA 1
ATOM 1902 C C . VAL A 1 255 ? 14.062 7.818 4.499 1.00 94.88 255 VAL A C 1
ATOM 1904 O O . VAL A 1 255 ? 13.431 8.295 5.440 1.00 94.88 255 VAL A O 1
ATOM 1907 N N . GLU A 1 256 ? 14.773 8.581 3.670 1.00 94.81 256 GLU A N 1
ATOM 1908 C CA . GLU A 1 256 ? 14.799 10.040 3.736 1.00 94.81 256 GLU A CA 1
ATOM 1909 C C . GLU A 1 256 ? 13.426 10.680 3.477 1.00 94.81 256 GLU A C 1
ATOM 1911 O O . GLU A 1 256 ? 13.067 11.643 4.158 1.00 94.81 256 GLU A O 1
ATOM 1916 N N . TRP A 1 257 ? 12.673 10.171 2.504 1.00 97.88 257 TRP A N 1
ATOM 1917 C CA . TRP A 1 257 ? 11.302 10.592 2.227 1.00 97.88 257 TRP A CA 1
ATOM 1918 C C . TRP A 1 257 ? 10.396 10.308 3.428 1.00 97.88 257 TRP A C 1
ATOM 1920 O O . TRP A 1 257 ? 9.752 11.223 3.932 1.00 97.88 257 TRP A O 1
ATOM 1930 N N . ALA A 1 258 ? 10.423 9.082 3.959 1.00 98.12 258 ALA A N 1
ATOM 1931 C CA . ALA A 1 258 ? 9.562 8.670 5.066 1.00 98.12 258 ALA A CA 1
ATOM 1932 C C . ALA A 1 258 ? 9.786 9.523 6.322 1.00 98.12 258 ALA A C 1
ATOM 1934 O O . ALA A 1 258 ? 8.829 9.950 6.954 1.00 98.12 258 ALA A O 1
ATOM 1935 N N . LYS A 1 259 ? 11.038 9.880 6.636 1.00 96.75 259 LYS A N 1
ATOM 1936 C CA . LYS A 1 259 ? 11.359 10.780 7.761 1.00 96.75 259 LYS A CA 1
ATOM 1937 C C . LYS A 1 259 ? 10.744 12.177 7.649 1.00 96.75 259 LYS A C 1
ATOM 1939 O O . LYS A 1 259 ? 10.587 12.837 8.675 1.00 96.75 259 LYS A O 1
ATOM 1944 N N . ARG A 1 260 ? 10.447 12.635 6.428 1.00 97.38 260 ARG A N 1
ATOM 1945 C CA . ARG A 1 260 ? 9.807 13.931 6.153 1.00 97.38 260 ARG A CA 1
ATOM 1946 C C . ARG A 1 260 ? 8.280 13.852 6.175 1.00 97.38 260 ARG A C 1
ATOM 1948 O O . ARG A 1 260 ? 7.641 14.896 6.257 1.00 97.38 260 ARG A O 1
ATOM 1955 N N . ILE A 1 261 ? 7.700 12.651 6.125 1.00 98.19 261 ILE A N 1
ATOM 1956 C CA . ILE A 1 261 ? 6.254 12.470 6.260 1.00 98.19 261 ILE A CA 1
ATOM 1957 C C . ILE A 1 261 ? 5.836 12.801 7.703 1.00 98.19 261 ILE A C 1
ATOM 1959 O O . ILE A 1 261 ? 6.470 12.304 8.644 1.00 98.19 261 ILE A O 1
ATOM 1963 N N . PRO A 1 262 ? 4.791 13.632 7.906 1.00 96.44 262 PRO A N 1
ATOM 1964 C CA . PRO A 1 262 ? 4.331 14.003 9.241 1.00 96.44 262 PRO A CA 1
ATOM 1965 C C . PRO A 1 262 ? 4.063 12.782 10.129 1.00 96.44 262 PRO A C 1
ATOM 1967 O O . PRO A 1 262 ? 3.520 11.775 9.678 1.00 96.44 262 PRO A O 1
ATOM 1970 N N . HIS A 1 263 ? 4.470 12.879 11.396 1.00 96.12 263 HIS A N 1
ATOM 1971 C CA . HIS A 1 263 ? 4.330 11.853 12.444 1.00 96.12 263 HIS A CA 1
ATOM 1972 C C . HIS A 1 263 ? 5.033 10.506 12.197 1.00 96.12 263 HIS A C 1
ATOM 1974 O O . HIS A 1 263 ? 5.050 9.660 13.087 1.00 96.12 263 HIS A O 1
ATOM 1980 N N . PHE A 1 264 ? 5.679 10.274 11.051 1.00 98.00 264 PHE A N 1
ATOM 1981 C CA . PHE A 1 264 ? 6.404 9.016 10.843 1.00 98.00 264 PHE A CA 1
ATOM 1982 C C . PHE A 1 264 ? 7.591 8.884 11.809 1.00 98.00 264 PHE A C 1
ATOM 1984 O O . PHE A 1 264 ? 7.775 7.851 12.446 1.00 98.00 264 PHE A O 1
ATOM 1991 N N . SER A 1 265 ? 8.369 9.959 11.969 1.00 96.50 265 SER A N 1
ATOM 1992 C CA . SER A 1 265 ? 9.552 9.967 12.842 1.00 96.50 265 SER A CA 1
ATOM 1993 C C . SER A 1 265 ? 9.219 9.906 14.342 1.00 96.50 265 SER A C 1
ATOM 1995 O O . SER A 1 265 ? 10.127 9.657 15.134 1.00 96.50 265 SER A O 1
ATOM 1997 N N . SER A 1 266 ? 7.961 10.140 14.739 1.00 94.25 266 SER A N 1
ATOM 1998 C CA . SER A 1 266 ? 7.506 10.011 16.133 1.00 94.25 266 SER A CA 1
ATOM 1999 C C . SER A 1 266 ? 7.070 8.593 16.501 1.00 94.25 266 SER A C 1
ATOM 2001 O O . SER A 1 266 ? 6.993 8.289 17.689 1.00 94.25 266 SER A O 1
ATOM 2003 N N . LEU A 1 267 ? 6.824 7.720 15.516 1.00 95.75 267 LEU A N 1
ATOM 2004 C CA . LEU A 1 267 ? 6.550 6.305 15.764 1.00 95.75 267 LEU A CA 1
ATOM 2005 C C . LEU A 1 267 ? 7.779 5.602 16.369 1.00 95.75 267 LEU A C 1
ATOM 2007 O O . LEU A 1 267 ? 8.914 6.032 16.124 1.00 95.75 267 LEU A O 1
ATOM 2011 N N . PRO A 1 268 ? 7.599 4.487 17.102 1.00 95.94 268 PRO A N 1
ATOM 2012 C CA . PRO A 1 268 ? 8.710 3.654 17.553 1.00 95.94 268 PRO A CA 1
ATOM 2013 C C . PRO A 1 268 ? 9.641 3.267 16.397 1.00 95.94 268 PRO A C 1
ATOM 2015 O O . PRO A 1 268 ? 9.186 2.973 15.292 1.00 95.94 268 PRO A O 1
ATOM 2018 N N . LEU A 1 269 ? 10.954 3.245 16.646 1.00 95.25 269 LEU A N 1
ATOM 2019 C CA . LEU A 1 269 ? 11.945 2.950 15.602 1.00 95.25 269 LEU A CA 1
ATOM 2020 C C . LEU A 1 269 ? 11.712 1.571 14.958 1.00 95.25 269 LEU A C 1
ATOM 2022 O O . LEU A 1 269 ? 11.860 1.432 13.746 1.00 95.25 269 LEU A O 1
ATOM 2026 N N . ASP A 1 270 ? 11.317 0.577 15.756 1.00 94.50 270 ASP A N 1
ATOM 2027 C CA . ASP A 1 270 ? 10.999 -0.768 15.266 1.00 94.50 270 ASP A CA 1
ATOM 2028 C C . ASP A 1 270 ? 9.785 -0.747 14.324 1.00 94.50 270 ASP A C 1
ATOM 2030 O O . ASP A 1 270 ? 9.842 -1.311 13.230 1.00 94.50 270 ASP A O 1
ATOM 2034 N N . ASP A 1 271 ? 8.732 -0.006 14.682 1.00 96.62 271 ASP A N 1
ATOM 2035 C CA . ASP A 1 271 ? 7.543 0.174 13.844 1.00 96.62 271 ASP A CA 1
ATOM 2036 C C . ASP A 1 271 ? 7.901 0.899 12.533 1.00 96.62 271 ASP A C 1
ATOM 2038 O O . ASP A 1 271 ? 7.479 0.469 11.459 1.00 96.62 271 ASP A O 1
ATOM 2042 N N . GLN A 1 272 ? 8.757 1.929 12.572 1.00 97.81 272 GLN A N 1
ATOM 2043 C CA . GLN A 1 272 ? 9.252 2.604 11.361 1.00 97.81 272 GLN A CA 1
ATOM 2044 C C . GLN A 1 272 ? 9.945 1.623 10.398 1.00 97.81 272 GLN A C 1
ATOM 2046 O O . GLN A 1 272 ? 9.713 1.664 9.185 1.00 97.81 272 GLN A O 1
ATOM 2051 N N . VAL A 1 273 ? 10.786 0.726 10.924 1.00 95.81 273 VAL A N 1
ATOM 2052 C CA . VAL A 1 273 ? 11.480 -0.299 10.128 1.00 95.81 273 VAL A CA 1
ATOM 2053 C C . VAL A 1 273 ? 10.487 -1.307 9.548 1.00 95.81 273 VAL A C 1
ATOM 2055 O O . VAL A 1 273 ? 10.591 -1.646 8.368 1.00 95.81 273 VAL A O 1
ATOM 2058 N N . ILE A 1 274 ? 9.510 -1.758 10.338 1.00 96.06 274 ILE A N 1
ATOM 2059 C CA . ILE A 1 274 ? 8.467 -2.697 9.903 1.00 96.06 274 ILE A CA 1
ATOM 2060 C C . ILE A 1 274 ? 7.645 -2.109 8.753 1.00 96.06 274 ILE A C 1
ATOM 2062 O O . ILE A 1 274 ? 7.452 -2.778 7.737 1.00 96.06 274 ILE A O 1
ATOM 2066 N N . LEU A 1 275 ? 7.209 -0.854 8.873 1.00 97.94 275 LEU A N 1
ATOM 2067 C CA . LEU A 1 275 ? 6.411 -0.174 7.850 1.00 97.94 275 LEU A CA 1
ATOM 2068 C C . LEU A 1 275 ? 7.186 -0.008 6.537 1.00 97.94 275 LEU A C 1
ATOM 2070 O O . LEU A 1 275 ? 6.672 -0.328 5.463 1.00 97.94 275 LEU A O 1
ATOM 2074 N N . LEU A 1 276 ? 8.453 0.413 6.613 1.00 97.00 276 LEU A N 1
ATOM 2075 C CA . LEU A 1 276 ? 9.319 0.519 5.436 1.00 97.00 276 LEU A CA 1
ATOM 2076 C C . LEU A 1 276 ? 9.563 -0.848 4.785 1.00 97.00 276 LEU A C 1
ATOM 2078 O O . LEU A 1 276 ? 9.456 -0.973 3.567 1.00 97.00 276 LEU A O 1
ATOM 2082 N N . ARG A 1 277 ? 9.829 -1.892 5.578 1.00 93.69 277 ARG A N 1
ATOM 2083 C CA . ARG A 1 277 ? 9.997 -3.268 5.079 1.00 93.69 277 ARG A CA 1
ATOM 2084 C C . ARG A 1 277 ? 8.733 -3.833 4.445 1.00 93.69 277 ARG A C 1
ATOM 2086 O O . ARG A 1 277 ? 8.833 -4.576 3.476 1.00 93.69 277 ARG A O 1
ATOM 2093 N N . ALA A 1 278 ? 7.561 -3.474 4.955 1.00 95.31 278 ALA A N 1
ATOM 2094 C CA . ALA A 1 278 ? 6.292 -3.941 4.416 1.00 95.31 278 ALA A CA 1
ATOM 2095 C C . ALA A 1 278 ? 5.901 -3.254 3.096 1.00 95.31 278 ALA A C 1
ATOM 2097 O O . ALA A 1 278 ? 5.195 -3.865 2.299 1.00 95.31 278 ALA A O 1
ATOM 2098 N N . GLY A 1 279 ? 6.320 -2.001 2.875 1.00 96.50 279 GLY A N 1
ATOM 2099 C CA . GLY A 1 279 ? 5.824 -1.176 1.767 1.00 96.50 279 GLY A CA 1
ATOM 2100 C C . GLY A 1 279 ? 6.853 -0.735 0.723 1.00 96.50 279 GLY A C 1
ATOM 2101 O O . GLY A 1 279 ? 6.462 -0.103 -0.257 1.00 96.50 279 GLY A O 1
ATOM 2102 N N . TRP A 1 280 ? 8.152 -1.006 0.900 1.00 96.62 280 TRP A N 1
ATOM 2103 C CA . TRP A 1 280 ? 9.206 -0.409 0.061 1.00 96.62 280 TRP A CA 1
ATOM 2104 C C . TRP A 1 280 ? 9.005 -0.618 -1.444 1.00 96.62 280 TRP A C 1
ATOM 2106 O O . TRP A 1 280 ? 9.194 0.311 -2.224 1.00 96.62 280 TRP A O 1
ATOM 2116 N N . ASN A 1 281 ? 8.597 -1.815 -1.859 1.00 96.25 281 ASN A N 1
ATOM 2117 C CA . ASN A 1 281 ? 8.399 -2.171 -3.260 1.00 96.25 281 ASN A CA 1
ATOM 2118 C C . ASN A 1 281 ? 7.248 -1.361 -3.873 1.00 96.25 281 ASN A C 1
ATOM 2120 O O . ASN A 1 281 ? 7.419 -0.763 -4.931 1.00 96.25 281 ASN A O 1
ATOM 2124 N N . GLU A 1 282 ? 6.101 -1.279 -3.196 1.00 98.25 282 GLU A N 1
ATOM 2125 C CA . GLU A 1 282 ? 4.949 -0.483 -3.641 1.00 98.25 282 GLU A CA 1
ATOM 2126 C C . GLU A 1 282 ? 5.275 1.013 -3.682 1.00 98.25 282 GLU A C 1
ATOM 2128 O O . GLU A 1 282 ? 4.915 1.696 -4.642 1.00 98.25 282 GLU A O 1
ATOM 2133 N N . LEU A 1 283 ? 6.010 1.511 -2.683 1.00 98.38 283 LEU A N 1
ATOM 2134 C CA . LEU A 1 283 ? 6.445 2.907 -2.610 1.00 98.38 283 LEU A CA 1
ATOM 2135 C C . LEU A 1 283 ? 7.375 3.277 -3.774 1.00 98.38 283 LEU A C 1
ATOM 2137 O O . LEU A 1 283 ? 7.193 4.325 -4.398 1.00 98.38 283 LEU A O 1
ATOM 2141 N N . LEU A 1 284 ? 8.346 2.416 -4.097 1.00 97.38 284 LEU A N 1
ATOM 2142 C CA . LEU A 1 284 ? 9.243 2.626 -5.234 1.00 97.38 284 LEU A CA 1
ATOM 2143 C C . LEU A 1 284 ? 8.500 2.517 -6.570 1.00 97.38 284 LEU A C 1
ATOM 2145 O O . LEU A 1 284 ? 8.703 3.368 -7.438 1.00 97.38 284 LEU A O 1
ATOM 2149 N N . ILE A 1 285 ? 7.617 1.522 -6.723 1.00 98.12 285 ILE A N 1
ATOM 2150 C CA . ILE A 1 285 ? 6.819 1.329 -7.942 1.00 98.12 285 ILE A CA 1
ATOM 2151 C C . ILE A 1 285 ? 5.919 2.531 -8.205 1.00 98.12 285 ILE A C 1
ATOM 2153 O O . ILE A 1 285 ? 5.905 3.035 -9.328 1.00 98.12 285 ILE A O 1
ATOM 2157 N N . ALA A 1 286 ? 5.220 3.041 -7.189 1.00 98.38 286 ALA A N 1
ATOM 2158 C CA . ALA A 1 286 ? 4.409 4.247 -7.326 1.00 98.38 286 ALA A CA 1
ATOM 2159 C C . ALA A 1 286 ? 5.257 5.448 -7.775 1.00 98.38 286 ALA A C 1
ATOM 2161 O O . ALA A 1 286 ? 4.879 6.150 -8.713 1.00 98.38 286 ALA A O 1
ATOM 2162 N N . SER A 1 287 ? 6.427 5.641 -7.155 1.00 97.38 287 SER A N 1
ATOM 2163 C CA . SER A 1 287 ? 7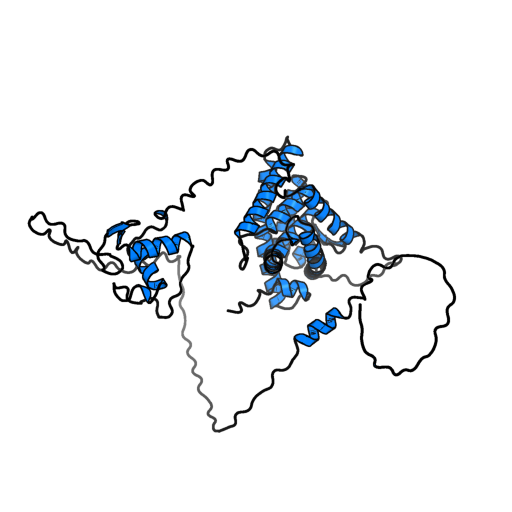.325 6.761 -7.451 1.00 97.38 287 SER A CA 1
ATOM 2164 C C . SER A 1 287 ? 7.850 6.737 -8.889 1.00 97.38 287 SER A C 1
ATOM 2166 O O . SER A 1 287 ? 7.685 7.717 -9.616 1.00 97.38 287 SER A O 1
ATOM 2168 N N . PHE A 1 288 ? 8.445 5.627 -9.347 1.00 96.31 288 PHE A N 1
ATOM 2169 C CA . PHE A 1 288 ? 8.976 5.591 -10.713 1.00 96.31 288 PHE A CA 1
ATOM 2170 C C . PHE A 1 288 ? 7.867 5.540 -11.772 1.00 96.31 288 PHE A C 1
ATOM 2172 O O . PHE A 1 288 ? 8.088 6.013 -12.886 1.00 96.31 288 PHE A O 1
ATOM 2179 N N . SER A 1 289 ? 6.684 5.002 -11.444 1.00 98.12 289 SER A N 1
ATOM 2180 C CA . SER A 1 289 ? 5.534 5.013 -12.360 1.00 98.12 289 SER A CA 1
ATOM 2181 C C . SER A 1 289 ? 5.068 6.440 -12.635 1.00 98.12 289 SER A C 1
ATOM 2183 O O . SER A 1 289 ? 4.843 6.794 -13.789 1.00 98.12 289 SER A O 1
ATOM 2185 N N . HIS A 1 290 ? 4.982 7.278 -11.596 1.00 97.94 290 HIS A N 1
ATOM 2186 C CA . HIS A 1 290 ? 4.620 8.687 -11.755 1.00 97.94 290 HIS A CA 1
ATOM 2187 C C . HIS A 1 290 ? 5.704 9.482 -12.489 1.00 97.94 290 HIS A C 1
ATOM 2189 O O . HIS A 1 290 ? 5.391 10.174 -13.454 1.00 97.94 290 HIS A O 1
ATOM 2195 N N . ARG A 1 291 ? 6.987 9.278 -12.147 1.00 96.00 291 ARG A N 1
ATOM 2196 C CA . ARG A 1 291 ? 8.126 9.873 -12.879 1.00 96.00 291 ARG A CA 1
ATOM 2197 C C . ARG A 1 291 ? 8.128 9.530 -14.375 1.00 96.00 291 ARG A C 1
ATOM 2199 O O . ARG A 1 291 ? 8.687 10.269 -15.176 1.00 96.00 291 ARG A O 1
ATOM 2206 N N . SER A 1 292 ? 7.509 8.414 -14.752 1.00 97.38 292 SER A N 1
ATOM 2207 C CA . SER A 1 292 ? 7.447 7.936 -16.136 1.00 97.38 292 SER A CA 1
ATOM 2208 C C . SER A 1 292 ? 6.186 8.378 -16.891 1.00 97.38 292 SER A C 1
ATOM 2210 O O . SER A 1 292 ? 5.972 7.903 -18.001 1.00 97.38 292 SER A O 1
ATOM 2212 N N . ILE A 1 293 ? 5.345 9.264 -16.334 1.00 96.31 293 ILE A N 1
ATOM 2213 C CA . ILE A 1 293 ? 4.082 9.708 -16.965 1.00 96.31 293 ILE A CA 1
ATOM 2214 C C . ILE A 1 293 ? 4.283 10.229 -18.395 1.00 96.31 293 ILE A C 1
ATOM 2216 O O . ILE A 1 293 ? 3.486 9.901 -19.280 1.00 96.31 293 ILE A O 1
ATOM 2220 N N . ASP A 1 294 ? 5.351 10.996 -18.622 1.00 94.00 294 ASP A N 1
ATOM 2221 C CA . ASP A 1 294 ? 5.651 11.626 -19.914 1.00 94.00 294 ASP A CA 1
ATOM 2222 C C . ASP A 1 294 ? 6.491 10.732 -20.844 1.00 94.00 294 ASP A C 1
ATOM 2224 O O . ASP A 1 294 ? 6.731 11.074 -22.004 1.00 94.00 294 ASP A O 1
ATOM 2228 N N . VAL A 1 295 ? 6.912 9.556 -20.368 1.00 93.88 295 VAL A N 1
ATOM 2229 C CA . VAL A 1 295 ? 7.704 8.596 -21.144 1.00 93.88 295 VAL A CA 1
ATOM 2230 C C . VAL A 1 295 ? 6.768 7.701 -21.955 1.00 93.88 295 VAL A C 1
ATOM 2232 O O . VAL A 1 295 ? 5.816 7.111 -21.437 1.00 93.88 295 VAL A O 1
ATOM 2235 N N . ARG A 1 296 ? 7.033 7.579 -23.260 1.00 90.75 296 ARG A N 1
ATOM 2236 C CA . ARG A 1 296 ? 6.294 6.664 -24.143 1.00 90.75 296 ARG A CA 1
ATOM 2237 C C . ARG A 1 296 ? 6.919 5.275 -24.114 1.00 90.75 296 ARG A C 1
ATOM 2239 O O . ARG A 1 296 ? 8.136 5.153 -24.207 1.00 90.75 296 ARG A O 1
ATOM 2246 N N . ASP A 1 297 ? 6.071 4.254 -23.997 1.00 93.25 297 ASP A N 1
ATOM 2247 C CA . ASP A 1 297 ? 6.438 2.832 -24.079 1.00 93.25 297 ASP A CA 1
ATOM 2248 C C . ASP A 1 297 ? 7.644 2.425 -23.212 1.00 93.25 297 ASP A C 1
ATOM 2250 O O . ASP A 1 297 ? 8.424 1.539 -23.562 1.00 93.25 297 ASP A O 1
ATOM 2254 N N . GLY A 1 298 ? 7.810 3.055 -22.049 1.00 95.31 298 GLY A N 1
ATOM 2255 C CA . GLY A 1 298 ? 8.949 2.797 -21.179 1.00 95.31 298 GLY A CA 1
ATOM 2256 C C . GLY A 1 298 ? 8.845 3.476 -19.823 1.00 95.31 298 GLY A C 1
ATOM 2257 O O . GLY A 1 298 ? 7.879 4.180 -19.532 1.00 95.31 298 GLY A O 1
ATOM 2258 N N . ILE A 1 299 ? 9.861 3.243 -18.995 1.00 96.50 299 ILE A N 1
ATOM 2259 C CA . ILE A 1 299 ? 10.012 3.866 -17.677 1.00 96.50 299 ILE A CA 1
ATOM 2260 C C . ILE A 1 299 ? 11.357 4.585 -17.559 1.00 96.50 299 ILE A C 1
ATOM 2262 O O . ILE A 1 299 ? 12.355 4.150 -18.141 1.00 96.50 299 ILE A O 1
ATOM 2266 N N . LEU A 1 300 ? 11.382 5.657 -16.766 1.00 94.56 300 LEU A N 1
ATOM 2267 C CA . LEU A 1 300 ? 12.586 6.407 -16.415 1.00 94.56 300 LEU A CA 1
ATOM 2268 C C . LEU A 1 300 ? 13.068 6.030 -15.009 1.00 94.56 300 LEU A C 1
ATOM 2270 O O . LEU A 1 300 ? 12.425 6.309 -13.985 1.00 94.56 300 LEU A O 1
ATOM 2274 N N . LEU A 1 301 ? 14.239 5.402 -14.951 1.00 92.94 301 LEU A N 1
ATOM 2275 C CA . LEU A 1 301 ? 14.887 5.040 -13.698 1.00 92.94 301 LEU A CA 1
ATOM 2276 C C . LEU A 1 301 ? 15.490 6.276 -13.018 1.00 92.94 301 LEU A C 1
ATOM 2278 O O . LEU A 1 301 ? 15.891 7.233 -13.671 1.00 92.94 301 LEU A O 1
ATOM 2282 N N . ALA A 1 302 ? 15.637 6.231 -11.692 1.00 88.56 302 ALA A N 1
ATOM 2283 C CA . A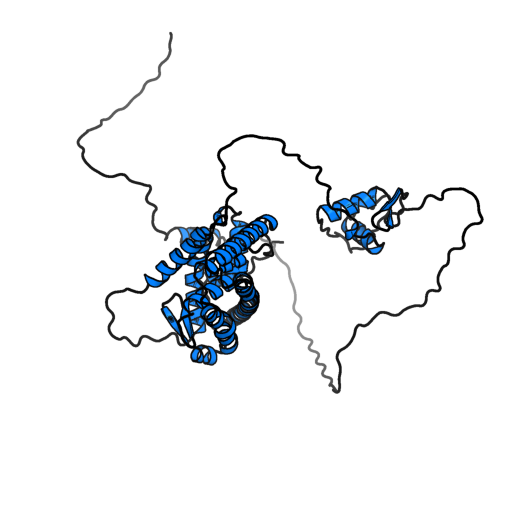LA A 1 302 ? 16.281 7.304 -10.917 1.00 88.56 302 ALA A CA 1
ATOM 2284 C C . ALA A 1 302 ? 17.800 7.441 -11.176 1.00 88.56 302 ALA A C 1
ATOM 2286 O O . ALA A 1 302 ? 18.487 8.269 -10.575 1.00 88.56 302 ALA A O 1
ATOM 2287 N N . THR A 1 303 ? 18.350 6.573 -12.022 1.00 88.06 303 THR A N 1
ATOM 2288 C CA . THR A 1 303 ? 19.707 6.653 -12.566 1.00 88.06 303 THR A CA 1
ATOM 2289 C C . THR A 1 303 ? 19.772 7.464 -13.864 1.00 88.06 303 THR A C 1
ATOM 2291 O O . THR A 1 303 ? 20.867 7.675 -14.367 1.00 88.06 303 THR A O 1
ATOM 2294 N N . GLY A 1 304 ? 18.630 7.895 -14.416 1.00 87.69 304 GLY A N 1
ATOM 2295 C CA . GLY A 1 304 ? 18.523 8.556 -15.723 1.00 87.69 304 GLY A CA 1
ATOM 2296 C C . GLY A 1 304 ? 18.388 7.585 -16.904 1.00 87.69 304 GLY A C 1
ATOM 2297 O O . GLY A 1 304 ? 18.128 8.001 -18.033 1.00 87.69 304 GLY A O 1
ATOM 2298 N N . LEU A 1 305 ? 18.527 6.277 -16.663 1.00 90.38 305 LEU A N 1
ATOM 2299 C CA . LEU A 1 305 ? 18.384 5.256 -17.698 1.00 90.38 305 LEU A CA 1
ATOM 2300 C C . LEU A 1 305 ? 16.915 5.046 -18.076 1.00 90.38 305 LEU A C 1
ATOM 2302 O O . LEU A 1 305 ? 16.041 4.930 -17.214 1.00 90.38 305 LEU A O 1
ATOM 2306 N N . HIS A 1 306 ? 16.668 4.936 -19.378 1.00 93.25 306 HIS A N 1
ATOM 2307 C CA . HIS A 1 306 ? 15.360 4.608 -19.931 1.00 93.25 306 HIS A CA 1
ATOM 2308 C C . HIS A 1 306 ? 15.272 3.106 -20.192 1.00 93.25 306 HIS A C 1
ATOM 2310 O O . HIS A 1 306 ? 16.103 2.543 -20.906 1.00 93.25 306 HIS A O 1
ATOM 2316 N N . VAL A 1 307 ? 14.245 2.457 -19.645 1.00 94.94 307 VAL A N 1
ATOM 2317 C CA . VAL A 1 307 ? 13.937 1.054 -19.947 1.00 94.94 307 VAL A CA 1
ATOM 2318 C C . VAL A 1 307 ? 12.734 1.027 -20.874 1.00 94.94 307 VAL A C 1
ATOM 2320 O O . VAL A 1 307 ? 11.624 1.372 -20.474 1.00 94.94 307 VAL A O 1
ATOM 2323 N N . HIS A 1 308 ? 12.967 0.637 -22.125 1.00 95.75 308 HIS A N 1
ATOM 2324 C CA . HIS A 1 308 ? 11.917 0.513 -23.130 1.00 95.75 308 HIS A CA 1
ATOM 2325 C C . HIS A 1 308 ? 11.191 -0.832 -23.009 1.00 95.75 308 HIS A C 1
ATOM 2327 O O . HIS A 1 308 ? 11.801 -1.855 -22.682 1.00 95.75 308 HIS A O 1
ATOM 2333 N N . ARG A 1 309 ? 9.899 -0.846 -23.350 1.00 95.81 309 ARG A N 1
ATOM 2334 C CA . ARG A 1 309 ? 9.021 -2.023 -23.330 1.00 95.81 309 ARG A CA 1
ATOM 2335 C C . ARG A 1 309 ? 9.651 -3.235 -24.015 1.00 95.81 309 ARG A C 1
ATOM 2337 O O . ARG A 1 309 ? 9.732 -4.300 -23.414 1.00 95.81 309 ARG A O 1
ATOM 2344 N N . ASN A 1 310 ? 10.168 -3.066 -25.232 1.00 94.81 310 ASN A N 1
ATOM 2345 C CA . ASN A 1 310 ? 10.783 -4.166 -25.987 1.00 94.81 310 ASN A CA 1
ATOM 2346 C C . ASN A 1 310 ? 11.965 -4.808 -25.242 1.00 94.81 310 ASN A C 1
ATOM 2348 O O . ASN A 1 310 ? 12.086 -6.028 -25.242 1.00 94.81 310 ASN A O 1
ATOM 2352 N N . SER A 1 311 ? 12.795 -4.015 -24.556 1.00 93.81 311 SER A N 1
ATOM 2353 C CA . SER A 1 311 ? 13.920 -4.541 -23.775 1.00 93.81 311 SER A CA 1
ATOM 2354 C C . SER A 1 311 ? 13.437 -5.393 -22.600 1.00 93.81 311 SER A C 1
ATOM 2356 O O . SER A 1 311 ? 14.003 -6.450 -22.336 1.00 93.81 311 SER A O 1
ATOM 2358 N N . ALA A 1 312 ? 12.358 -4.980 -21.926 1.00 93.94 312 ALA A N 1
ATOM 2359 C CA . ALA A 1 312 ? 11.753 -5.754 -20.841 1.00 93.94 312 ALA A CA 1
ATOM 2360 C C . ALA A 1 312 ? 11.169 -7.093 -21.330 1.00 93.94 312 ALA A C 1
ATOM 2362 O O . ALA A 1 312 ? 11.304 -8.110 -20.649 1.00 93.94 312 ALA A O 1
ATOM 2363 N N . HIS A 1 313 ? 10.558 -7.110 -22.520 1.00 94.31 313 HIS A N 1
ATOM 2364 C CA . HIS A 1 313 ? 10.089 -8.342 -23.168 1.00 94.31 313 HIS A CA 1
ATOM 2365 C C . HIS A 1 313 ? 11.245 -9.284 -23.505 1.00 94.31 313 HIS A C 1
ATOM 2367 O O . HIS A 1 313 ? 11.182 -10.458 -23.144 1.00 94.31 313 HIS A O 1
ATOM 2373 N N . SER A 1 314 ? 12.327 -8.771 -24.096 1.00 92.88 314 SER A N 1
ATOM 2374 C CA . SER A 1 314 ? 13.531 -9.564 -24.385 1.00 92.88 314 SER A CA 1
ATOM 2375 C C . SER A 1 314 ? 14.187 -10.146 -23.128 1.00 92.88 314 SER A C 1
ATOM 2377 O O . SER A 1 314 ? 14.770 -11.222 -23.191 1.00 92.88 314 SER A O 1
ATOM 2379 N N . ALA A 1 315 ? 14.059 -9.471 -21.982 1.00 89.56 315 ALA A N 1
ATOM 2380 C CA . ALA A 1 315 ? 14.549 -9.946 -20.686 1.00 89.56 315 ALA A CA 1
ATOM 2381 C C . ALA A 1 315 ? 13.561 -10.870 -19.940 1.00 89.56 315 ALA A C 1
ATOM 2383 O O . ALA A 1 315 ? 13.781 -11.202 -18.778 1.00 89.56 315 ALA A O 1
ATOM 2384 N N . GLY A 1 316 ? 12.442 -11.261 -20.563 1.00 90.75 316 GLY A N 1
ATOM 2385 C CA . GLY A 1 316 ? 11.465 -12.184 -19.973 1.00 90.75 316 GLY A CA 1
ATOM 2386 C C . GLY A 1 316 ? 10.567 -11.582 -18.882 1.00 90.75 316 GLY A C 1
ATOM 2387 O O . GLY A 1 316 ? 9.747 -12.291 -18.303 1.00 90.75 316 GLY A O 1
ATOM 2388 N N . VAL A 1 317 ? 10.664 -10.274 -18.621 1.00 93.19 317 VAL A N 1
ATOM 2389 C CA . VAL A 1 317 ? 9.843 -9.545 -17.630 1.00 93.19 317 VAL A CA 1
ATOM 2390 C C . VAL A 1 317 ? 8.764 -8.665 -18.277 1.00 93.19 317 VAL A C 1
ATOM 2392 O O . VAL A 1 317 ? 8.105 -7.873 -17.603 1.00 93.19 317 VAL A O 1
ATOM 2395 N N . GLY A 1 318 ? 8.535 -8.818 -19.584 1.00 94.81 318 GLY A N 1
ATOM 2396 C CA . GLY A 1 318 ? 7.597 -8.001 -20.362 1.00 94.81 318 GLY A CA 1
ATOM 2397 C C . GLY A 1 318 ? 6.162 -8.003 -19.830 1.00 94.81 318 GLY A C 1
ATOM 2398 O O . GLY A 1 318 ? 5.527 -6.956 -19.788 1.00 94.81 318 GLY A O 1
ATOM 2399 N N . ALA A 1 319 ? 5.661 -9.141 -19.337 1.00 96.44 319 ALA A N 1
ATOM 2400 C CA . ALA A 1 319 ? 4.287 -9.243 -18.838 1.00 96.44 319 ALA A CA 1
ATOM 2401 C C . ALA A 1 319 ? 4.023 -8.341 -17.617 1.00 96.44 319 ALA A C 1
ATOM 2403 O O . ALA A 1 319 ? 3.017 -7.637 -17.573 1.00 96.44 319 ALA A O 1
ATOM 2404 N N . ILE A 1 320 ? 4.923 -8.334 -16.625 1.00 96.06 320 ILE A N 1
ATOM 2405 C CA . ILE A 1 320 ? 4.779 -7.462 -15.449 1.00 96.06 320 ILE A CA 1
ATOM 2406 C C . ILE A 1 320 ? 5.069 -5.999 -15.801 1.00 96.06 320 ILE A C 1
ATOM 2408 O O . ILE A 1 320 ? 4.404 -5.098 -15.291 1.00 96.06 320 ILE A O 1
ATOM 2412 N N . PHE A 1 321 ? 5.998 -5.761 -16.729 1.00 97.06 321 PHE A N 1
ATOM 2413 C CA . PHE A 1 321 ? 6.311 -4.426 -17.229 1.00 97.06 321 PHE A CA 1
ATOM 2414 C C . PHE A 1 321 ? 5.110 -3.782 -17.942 1.00 97.06 321 PHE A C 1
ATOM 2416 O O . PHE A 1 321 ? 4.756 -2.637 -17.664 1.00 97.06 321 PHE A O 1
ATOM 2423 N N . ASP A 1 322 ? 4.413 -4.539 -18.790 1.00 97.81 322 ASP A N 1
ATOM 2424 C CA . ASP A 1 322 ? 3.205 -4.088 -19.486 1.00 97.81 322 ASP A CA 1
ATOM 2425 C C . ASP A 1 322 ? 2.078 -3.728 -18.510 1.00 97.81 322 ASP A C 1
ATOM 2427 O O . ASP A 1 322 ? 1.363 -2.743 -18.719 1.00 97.81 322 ASP A O 1
ATOM 2431 N N . ARG A 1 323 ? 1.943 -4.486 -17.414 1.00 98.00 323 ARG A N 1
ATOM 2432 C CA . ARG A 1 323 ? 0.994 -4.175 -16.336 1.00 98.00 323 ARG A CA 1
ATOM 2433 C C . ARG A 1 323 ? 1.331 -2.858 -15.645 1.00 98.00 323 ARG A C 1
ATOM 2435 O O . ARG A 1 323 ? 0.439 -2.037 -15.460 1.00 98.00 323 ARG A O 1
ATOM 2442 N N . VAL A 1 324 ? 2.604 -2.610 -15.328 1.00 98.25 324 VAL A N 1
ATOM 2443 C CA . VAL A 1 324 ? 3.057 -1.318 -14.777 1.00 98.25 324 VAL A CA 1
ATOM 2444 C C . VAL A 1 324 ? 2.691 -0.168 -15.719 1.00 98.25 324 VAL A C 1
ATOM 2446 O O . VAL A 1 324 ? 2.072 0.808 -15.291 1.00 98.25 324 VAL A O 1
ATOM 2449 N N . LEU A 1 325 ? 3.003 -0.292 -17.012 1.00 97.94 325 LEU A N 1
ATOM 2450 C CA . LEU A 1 325 ? 2.691 0.751 -17.992 1.00 97.94 325 LEU A CA 1
ATOM 2451 C C . LEU A 1 325 ? 1.182 0.998 -18.133 1.00 97.94 325 LEU A C 1
ATOM 2453 O O . LEU A 1 325 ? 0.739 2.147 -18.210 1.00 97.94 325 LEU A O 1
ATOM 2457 N N . THR A 1 326 ? 0.381 -0.065 -18.173 1.00 97.69 326 THR A N 1
ATOM 2458 C CA . THR A 1 326 ? -1.051 0.018 -18.503 1.00 97.69 326 THR A CA 1
ATOM 2459 C C . THR A 1 326 ? -1.912 0.362 -17.289 1.00 97.69 326 THR A C 1
ATOM 2461 O O . THR A 1 326 ? -2.826 1.183 -17.380 1.00 97.69 326 THR A O 1
ATOM 2464 N N . GLU A 1 327 ? -1.637 -0.252 -16.139 1.00 98.25 327 GLU A N 1
ATOM 2465 C CA . GLU A 1 327 ? -2.469 -0.143 -14.937 1.00 98.25 327 GLU A CA 1
ATOM 2466 C C . GLU A 1 327 ? -2.037 1.015 -14.020 1.00 98.25 327 GLU A C 1
ATOM 2468 O O . GLU A 1 327 ? -2.879 1.550 -13.287 1.00 98.25 327 GLU A O 1
ATOM 2473 N N . LEU A 1 328 ? -0.761 1.430 -14.087 1.00 98.19 328 LEU A N 1
ATOM 2474 C CA . LEU A 1 328 ? -0.201 2.526 -13.287 1.00 98.19 328 LEU A CA 1
ATOM 2475 C C . LEU A 1 328 ? 0.105 3.752 -14.147 1.00 98.19 328 LEU A C 1
ATOM 2477 O O . LEU A 1 328 ? -0.660 4.711 -14.093 1.00 98.19 328 LEU A O 1
ATOM 2481 N N . VAL A 1 329 ? 1.163 3.722 -14.967 1.00 98.31 329 VAL A N 1
ATOM 2482 C CA . VAL A 1 329 ? 1.674 4.910 -15.688 1.00 98.31 329 VAL A CA 1
ATOM 2483 C C . VAL A 1 329 ? 0.579 5.563 -16.532 1.00 98.31 329 VAL A C 1
ATOM 2485 O O . VAL A 1 329 ? 0.285 6.748 -16.374 1.00 98.31 329 VAL A O 1
ATOM 2488 N N . SER A 1 330 ? -0.096 4.774 -17.373 1.00 98.06 330 SER A N 1
ATOM 2489 C CA . SER A 1 330 ? -1.171 5.275 -18.236 1.00 98.06 330 SER A CA 1
ATOM 2490 C C . SER A 1 330 ? -2.327 5.850 -17.423 1.00 98.06 330 SER A C 1
ATOM 2492 O O . SER A 1 330 ? -2.830 6.916 -17.749 1.00 98.06 330 SER A O 1
ATOM 2494 N N . LYS A 1 331 ? -2.711 5.208 -16.314 1.00 98.00 331 LYS A N 1
ATOM 2495 C CA . LYS A 1 331 ? -3.820 5.683 -15.475 1.00 98.00 331 LYS A CA 1
ATOM 2496 C C . LYS A 1 331 ? -3.478 6.948 -14.702 1.00 98.00 331 LYS A C 1
ATOM 2498 O O . LYS A 1 331 ? -4.341 7.814 -14.590 1.00 98.00 331 LYS A O 1
ATOM 2503 N N . MET A 1 332 ? -2.243 7.080 -14.222 1.00 98.38 332 MET A N 1
ATOM 2504 C CA . MET A 1 332 ? -1.759 8.307 -13.589 1.00 98.38 332 MET A CA 1
ATOM 2505 C C . MET A 1 332 ? -1.701 9.466 -14.599 1.00 98.38 332 MET A C 1
ATOM 2507 O O . MET A 1 332 ? -2.113 10.578 -14.265 1.00 98.38 332 MET A O 1
ATOM 2511 N N . ARG A 1 333 ? -1.278 9.201 -15.845 1.00 97.94 333 ARG A N 1
ATOM 2512 C CA . ARG A 1 333 ? -1.287 10.176 -16.949 1.00 97.94 333 ARG A CA 1
ATOM 2513 C C . ARG A 1 333 ? -2.704 10.609 -17.325 1.00 97.94 333 ARG A C 1
ATOM 2515 O O . ARG A 1 333 ? -2.979 11.806 -17.357 1.00 97.94 333 ARG A O 1
ATOM 2522 N N . ASP A 1 334 ? -3.604 9.655 -17.568 1.00 96.94 334 ASP A N 1
ATOM 2523 C CA . ASP A 1 334 ? -4.985 9.917 -17.998 1.00 96.94 334 ASP A CA 1
ATOM 2524 C C . ASP A 1 334 ? -5.728 10.812 -16.994 1.00 96.94 334 ASP A C 1
ATOM 2526 O O . ASP A 1 334 ? -6.483 11.703 -17.379 1.00 96.94 334 ASP A O 1
ATOM 2530 N N . MET A 1 335 ? -5.495 10.599 -15.693 1.00 96.31 335 MET A N 1
ATOM 2531 C CA . MET A 1 335 ? -6.120 11.393 -14.632 1.00 96.31 335 MET A CA 1
ATOM 2532 C C . MET A 1 335 ? -5.342 12.655 -14.244 1.00 96.31 335 MET A C 1
ATOM 2534 O O . MET A 1 335 ? -5.812 13.397 -13.376 1.00 96.31 335 MET A O 1
ATOM 2538 N N . ARG A 1 336 ? -4.175 12.889 -14.862 1.00 97.62 336 ARG A N 1
ATOM 2539 C CA . ARG A 1 336 ? -3.226 13.956 -14.515 1.00 97.62 336 ARG A CA 1
ATOM 2540 C C . ARG A 1 336 ? -2.983 13.997 -13.006 1.00 97.62 336 ARG A C 1
ATOM 2542 O O . ARG A 1 336 ? -3.342 14.962 -12.334 1.00 97.62 336 ARG A O 1
ATOM 2549 N N . MET A 1 337 ? -2.476 12.889 -12.471 1.00 98.38 337 MET A N 1
ATOM 2550 C CA . MET A 1 337 ? -2.134 12.781 -11.054 1.00 98.38 337 MET A CA 1
ATOM 2551 C C . MET A 1 337 ? -1.017 13.768 -10.715 1.00 98.38 337 MET A C 1
ATOM 2553 O O . MET A 1 337 ? 0.035 13.754 -11.357 1.00 98.38 337 MET A O 1
ATOM 2557 N N . ASP A 1 338 ? -1.226 14.600 -9.702 1.00 97.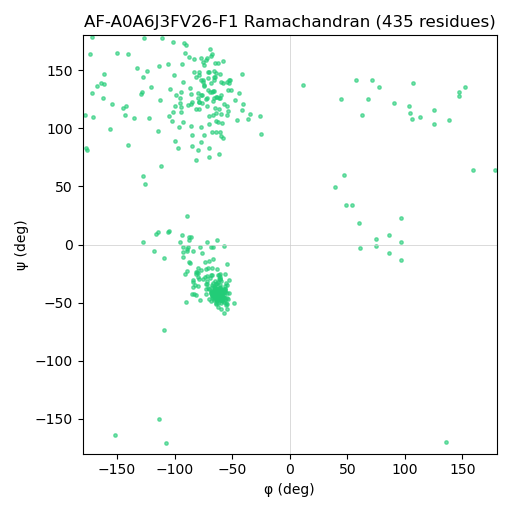88 338 ASP A N 1
ATOM 2558 C CA . ASP A 1 338 ? -0.191 15.517 -9.231 1.00 97.88 338 ASP A CA 1
ATOM 2559 C C . ASP A 1 338 ? 0.684 14.896 -8.128 1.00 97.88 338 ASP A C 1
ATOM 2561 O O . ASP A 1 338 ? 0.431 13.798 -7.626 1.00 97.88 338 ASP A O 1
ATOM 2565 N N . LYS A 1 339 ? 1.764 15.597 -7.766 1.00 97.75 339 LYS A N 1
ATOM 2566 C CA . LYS A 1 339 ? 2.732 15.111 -6.772 1.00 97.75 339 LYS A CA 1
ATOM 2567 C C . LYS A 1 339 ? 2.168 15.070 -5.353 1.00 97.75 339 LYS A C 1
ATOM 2569 O O . LYS A 1 339 ? 2.588 14.225 -4.569 1.00 97.75 339 LYS A O 1
ATOM 2574 N N . THR A 1 340 ? 1.211 15.935 -5.015 1.00 98.44 340 THR A N 1
ATOM 2575 C CA . THR A 1 340 ? 0.563 15.902 -3.698 1.00 98.44 340 THR A CA 1
ATOM 2576 C C . THR A 1 340 ? -0.268 14.630 -3.559 1.00 98.44 340 THR A C 1
ATOM 2578 O O . THR A 1 340 ? -0.178 13.933 -2.549 1.00 98.44 340 THR A O 1
ATOM 2581 N N . GLU A 1 341 ? -1.033 14.285 -4.593 1.00 98.69 341 GLU A N 1
ATOM 2582 C CA . GLU A 1 341 ? -1.834 13.062 -4.644 1.00 98.69 341 GLU A CA 1
ATOM 2583 C C . GLU A 1 341 ? -0.963 11.812 -4.613 1.00 98.69 341 GLU A C 1
ATOM 2585 O O . GLU A 1 341 ? -1.251 10.894 -3.844 1.00 98.69 341 GLU A O 1
ATOM 2590 N N . LEU A 1 342 ? 0.125 11.792 -5.394 1.00 98.62 342 LEU A N 1
ATOM 2591 C CA . LEU A 1 342 ? 1.116 10.718 -5.345 1.00 98.62 342 LEU A CA 1
ATOM 2592 C C . LEU A 1 342 ? 1.660 10.544 -3.924 1.00 98.62 342 LEU A C 1
ATOM 2594 O O . LEU A 1 342 ? 1.659 9.428 -3.405 1.00 98.62 342 LEU A O 1
ATOM 2598 N N . GLY A 1 343 ? 2.098 11.636 -3.292 1.00 98.62 343 GLY A N 1
ATOM 2599 C CA . GLY A 1 343 ? 2.640 11.608 -1.938 1.00 98.62 343 GLY A CA 1
ATOM 2600 C C . GLY A 1 343 ? 1.628 11.103 -0.913 1.00 98.62 343 GLY A C 1
ATOM 2601 O O . GLY A 1 343 ? 1.979 10.297 -0.054 1.00 98.62 343 GLY A O 1
ATOM 2602 N N . CYS A 1 344 ? 0.354 11.481 -1.040 1.00 98.81 344 CYS A N 1
ATOM 2603 C CA . CYS A 1 344 ? -0.709 10.975 -0.170 1.00 98.81 344 CYS A CA 1
ATOM 2604 C C . CYS A 1 344 ? -0.968 9.477 -0.386 1.00 98.81 344 CYS A C 1
ATOM 2606 O O . CYS A 1 344 ? -1.073 8.731 0.585 1.00 98.81 344 CYS A O 1
ATOM 2608 N N . LEU A 1 345 ? -1.019 9.001 -1.638 1.00 98.88 345 LEU A N 1
ATOM 2609 C CA . LEU A 1 345 ? -1.146 7.567 -1.929 1.00 98.88 345 LEU A CA 1
ATOM 2610 C C . LEU A 1 345 ? 0.047 6.776 -1.378 1.00 98.88 345 LEU A C 1
ATOM 2612 O O . LEU A 1 345 ? -0.138 5.715 -0.783 1.00 98.88 345 LEU A O 1
ATOM 2616 N N . ARG A 1 346 ? 1.263 7.313 -1.508 1.00 98.75 346 ARG A N 1
ATOM 2617 C CA . ARG A 1 346 ? 2.467 6.734 -0.904 1.00 98.75 346 ARG A CA 1
ATOM 2618 C C . ARG A 1 346 ? 2.396 6.740 0.624 1.00 98.75 346 ARG A C 1
ATOM 2620 O O . ARG A 1 346 ? 2.749 5.740 1.237 1.00 98.75 346 ARG A O 1
ATOM 2627 N N . ALA A 1 347 ? 1.892 7.796 1.254 1.00 98.75 347 ALA A N 1
ATOM 2628 C CA . ALA A 1 347 ? 1.702 7.837 2.704 1.00 98.75 347 ALA A CA 1
ATOM 2629 C C . ALA A 1 347 ? 0.653 6.813 3.190 1.00 98.75 347 ALA A C 1
ATOM 2631 O O . ALA A 1 347 ? 0.866 6.167 4.213 1.00 98.75 347 ALA A O 1
ATOM 2632 N N . ILE A 1 348 ? -0.425 6.576 2.431 1.00 98.81 348 ILE A N 1
ATOM 2633 C CA . ILE A 1 348 ? -1.407 5.510 2.720 1.00 98.81 348 ILE A CA 1
ATOM 2634 C C . ILE A 1 348 ? -0.744 4.122 2.691 1.00 98.81 348 ILE A C 1
ATOM 2636 O O . ILE A 1 348 ? -1.008 3.286 3.561 1.00 98.81 348 ILE A O 1
ATOM 2640 N N . ILE A 1 349 ? 0.133 3.876 1.712 1.00 98.69 349 ILE A N 1
ATOM 2641 C CA . ILE A 1 349 ? 0.916 2.633 1.614 1.00 98.69 349 ILE A CA 1
ATOM 2642 C C . ILE A 1 349 ? 1.879 2.510 2.799 1.00 98.69 349 ILE A C 1
ATOM 2644 O O . ILE A 1 349 ? 1.964 1.439 3.396 1.00 98.69 349 ILE A O 1
ATOM 2648 N N . LEU A 1 350 ? 2.574 3.600 3.150 1.00 98.69 350 LEU A N 1
ATOM 2649 C CA . LEU A 1 350 ? 3.541 3.650 4.248 1.00 98.69 350 LEU A CA 1
ATOM 2650 C C . LEU A 1 350 ? 2.891 3.310 5.592 1.00 98.69 350 LEU A C 1
ATOM 2652 O O . LE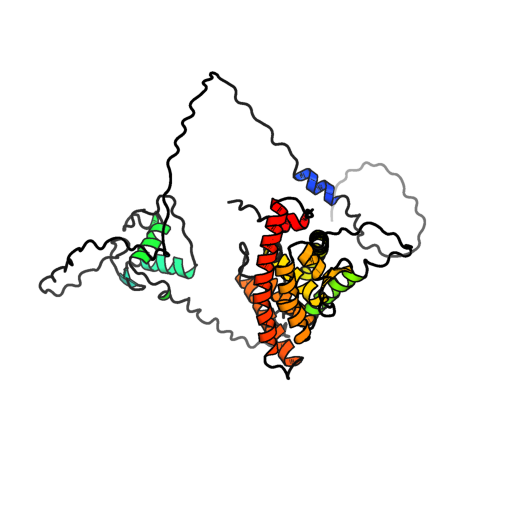U A 1 350 ? 3.404 2.463 6.317 1.00 98.69 350 LEU A O 1
ATOM 2656 N N . PHE A 1 351 ? 1.768 3.946 5.927 1.00 98.62 351 PHE A N 1
ATOM 2657 C CA . PHE A 1 351 ? 1.063 3.711 7.185 1.00 98.62 351 PHE A CA 1
ATOM 2658 C C . PHE A 1 351 ? 0.183 2.466 7.092 1.00 98.62 351 PHE A C 1
ATOM 2660 O O . PHE A 1 351 ? -1.033 2.560 6.992 1.00 98.62 351 PHE A O 1
ATOM 2667 N N . ASN A 1 352 ? 0.802 1.285 7.083 1.00 98.12 352 ASN A N 1
ATOM 2668 C CA . ASN A 1 352 ? 0.113 0.002 7.001 1.00 98.12 352 ASN A CA 1
ATOM 2669 C C . ASN A 1 352 ? -0.121 -0.666 8.369 1.00 98.12 352 ASN A C 1
ATOM 267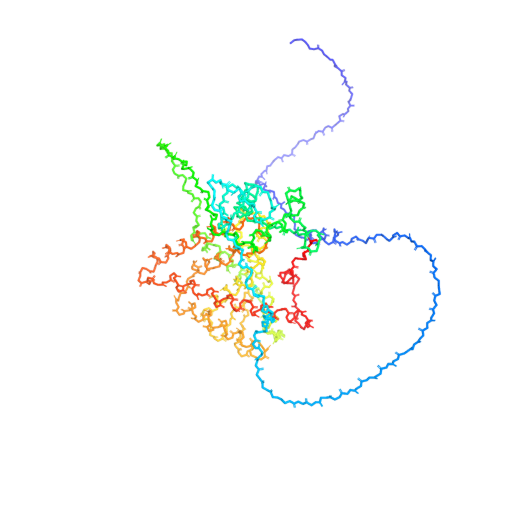1 O O . ASN A 1 352 ? 0.798 -1.323 8.853 1.00 98.12 352 ASN A O 1
ATOM 2675 N N . PRO A 1 353 ? -1.335 -0.594 8.959 1.00 97.69 353 PRO A N 1
ATOM 2676 C CA . PRO A 1 353 ? -1.632 -1.222 10.246 1.00 97.69 353 PRO A CA 1
ATOM 2677 C C . PRO A 1 353 ? -1.618 -2.757 10.173 1.00 97.69 353 PRO A C 1
ATOM 2679 O O . PRO A 1 353 ? -1.402 -3.416 11.184 1.00 97.69 353 PRO A O 1
ATOM 2682 N N . ASP A 1 354 ? -1.758 -3.340 8.977 1.00 96.44 354 ASP A N 1
ATOM 2683 C CA . ASP A 1 354 ? -1.692 -4.793 8.772 1.00 96.44 354 ASP A CA 1
ATOM 2684 C C . ASP A 1 354 ? -0.249 -5.335 8.763 1.00 96.44 354 ASP A C 1
ATOM 2686 O O . ASP A 1 354 ? -0.024 -6.539 8.585 1.00 96.44 354 ASP A O 1
ATOM 2690 N N . ALA A 1 355 ? 0.758 -4.463 8.895 1.00 94.62 355 ALA A N 1
ATOM 2691 C CA . ALA A 1 355 ? 2.147 -4.890 8.949 1.00 94.62 355 ALA A CA 1
ATOM 2692 C C . ALA A 1 355 ? 2.403 -5.706 10.228 1.00 94.62 355 ALA A C 1
ATOM 2694 O O . ALA A 1 355 ? 2.116 -5.292 11.351 1.00 94.62 355 ALA A O 1
ATOM 2695 N N . LYS A 1 356 ? 2.947 -6.913 10.058 1.00 92.50 356 LYS A N 1
ATOM 2696 C CA . LYS A 1 356 ? 3.161 -7.842 11.173 1.00 92.50 356 LYS A CA 1
ATOM 2697 C C . LYS A 1 356 ? 4.292 -7.352 12.075 1.00 92.50 356 LYS A C 1
ATOM 2699 O O . LYS A 1 356 ? 5.380 -7.063 11.588 1.00 92.50 356 LYS A O 1
ATOM 2704 N N . GLY A 1 357 ? 4.049 -7.370 13.385 1.00 92.62 357 GLY A N 1
ATOM 2705 C CA . GLY A 1 357 ? 5.042 -7.029 14.408 1.00 92.62 357 GLY A CA 1
ATOM 2706 C C . GLY A 1 357 ? 4.972 -5.592 14.921 1.00 92.62 357 GLY A C 1
ATOM 2707 O O . GLY A 1 357 ? 5.796 -5.241 15.756 1.00 92.62 357 GLY A O 1
ATOM 2708 N N . LEU A 1 358 ? 4.016 -4.783 14.449 1.00 93.81 358 LEU A N 1
ATOM 2709 C CA . LEU A 1 358 ? 3.803 -3.431 14.964 1.00 93.81 358 LEU A CA 1
ATOM 2710 C C . LEU A 1 358 ? 3.476 -3.444 16.458 1.00 93.81 358 LEU A C 1
ATOM 2712 O O . LEU A 1 358 ? 2.685 -4.266 16.929 1.00 93.81 358 LEU A O 1
ATOM 2716 N N . SER A 1 359 ? 4.048 -2.483 17.176 1.00 95.69 359 SER A N 1
ATOM 2717 C CA . SER A 1 359 ? 3.821 -2.287 18.605 1.00 95.69 359 SER A CA 1
ATOM 2718 C C . SER A 1 359 ? 2.395 -1.809 18.880 1.00 95.69 359 SER A C 1
ATOM 2720 O O . SER A 1 359 ? 1.749 -2.286 19.813 1.00 95.69 359 SER A O 1
ATOM 2722 N N . ASN A 1 360 ? 1.893 -0.884 18.053 1.00 93.31 360 ASN A N 1
ATOM 2723 C CA . ASN A 1 360 ? 0.535 -0.352 18.154 1.00 93.31 360 ASN A CA 1
ATOM 2724 C C . ASN A 1 360 ? -0.105 -0.145 16.764 1.00 93.31 360 ASN A C 1
ATOM 2726 O O . ASN A 1 360 ? -0.071 0.963 16.224 1.00 93.31 360 ASN A O 1
ATOM 2730 N N . PRO A 1 361 ? -0.724 -1.189 16.176 1.00 96.12 361 PRO A N 1
ATOM 2731 C CA . PRO A 1 361 ? -1.381 -1.092 14.869 1.00 96.12 361 PRO A CA 1
ATOM 2732 C C . PRO A 1 361 ? -2.437 0.018 14.780 1.00 96.12 361 PRO A C 1
ATOM 2734 O O . PRO A 1 361 ? -2.559 0.661 13.741 1.00 96.12 361 PRO A O 1
ATOM 2737 N N . SER A 1 362 ? -3.163 0.287 15.870 1.00 96.12 362 SER A N 1
ATOM 2738 C CA . SER A 1 362 ? -4.218 1.306 15.905 1.00 96.12 362 SER A CA 1
ATOM 2739 C C . SER A 1 362 ? -3.681 2.728 15.738 1.00 96.12 362 SER A C 1
ATOM 2741 O O . SER A 1 362 ? -4.342 3.570 15.142 1.00 96.12 362 SER A O 1
ATOM 2743 N N . GLU A 1 363 ? -2.473 3.016 16.226 1.00 95.44 363 GLU A N 1
ATOM 2744 C CA . GLU A 1 363 ? -1.840 4.324 16.014 1.00 95.44 363 GLU A CA 1
ATOM 2745 C C . GLU A 1 363 ? -1.500 4.542 14.534 1.00 95.44 363 GLU A C 1
ATOM 2747 O O . GLU A 1 363 ? -1.765 5.610 13.982 1.00 95.44 363 GLU A O 1
ATOM 2752 N N . VAL A 1 364 ? -0.989 3.505 13.863 1.00 98.12 364 VAL A N 1
ATOM 2753 C CA . VAL A 1 364 ? -0.711 3.532 12.419 1.00 98.12 364 VAL A CA 1
ATOM 2754 C C . VAL A 1 364 ? -2.003 3.685 11.610 1.00 98.12 364 VAL A C 1
ATOM 2756 O O . VAL A 1 364 ? -2.030 4.438 10.636 1.00 98.12 364 VAL A O 1
ATOM 2759 N N . GLU A 1 365 ? -3.078 3.010 12.020 1.00 98.00 365 GLU A N 1
ATOM 2760 C CA . GLU A 1 365 ? -4.402 3.139 11.405 1.00 98.00 365 GLU A CA 1
ATOM 2761 C C . GLU A 1 365 ? -4.925 4.578 11.491 1.00 98.00 365 GLU A C 1
ATOM 2763 O O . GLU A 1 365 ? -5.291 5.149 10.466 1.00 98.00 365 GLU A O 1
ATOM 2768 N N . VAL A 1 366 ? -4.839 5.214 12.665 1.00 97.19 366 VAL A N 1
ATOM 2769 C CA . VAL A 1 366 ? -5.224 6.625 12.846 1.00 97.19 366 VAL A CA 1
ATOM 2770 C C . VAL A 1 366 ? -4.412 7.551 11.936 1.00 97.19 366 VAL A C 1
ATOM 2772 O O . VAL A 1 366 ? -4.964 8.476 11.340 1.00 97.19 366 VAL A O 1
ATOM 2775 N N . LEU A 1 367 ? -3.103 7.321 11.781 1.00 98.06 367 LEU A N 1
ATOM 2776 C CA . LEU A 1 367 ? -2.287 8.112 10.853 1.00 98.06 367 LEU A CA 1
ATOM 2777 C C . LEU A 1 367 ? -2.736 7.927 9.398 1.00 98.06 367 LEU A C 1
ATOM 2779 O O . LEU A 1 367 ? -2.840 8.912 8.667 1.00 98.06 367 LEU A O 1
ATOM 2783 N N . ARG A 1 368 ? -3.060 6.697 8.981 1.00 98.44 368 ARG A N 1
ATOM 2784 C CA . ARG A 1 368 ? -3.614 6.417 7.648 1.00 98.44 368 ARG A CA 1
ATOM 2785 C C . ARG A 1 368 ? -4.966 7.109 7.438 1.00 98.44 368 ARG A C 1
ATOM 2787 O O . ARG A 1 368 ? -5.175 7.701 6.380 1.00 98.44 368 ARG A O 1
ATOM 2794 N N . GLU A 1 369 ? -5.854 7.086 8.429 1.00 97.81 369 GLU A N 1
ATOM 2795 C CA . GLU A 1 369 ? -7.144 7.788 8.388 1.00 97.81 369 GLU A CA 1
ATOM 2796 C C . GLU A 1 369 ? -6.976 9.301 8.237 1.00 97.81 369 GLU A C 1
ATOM 2798 O O . GLU A 1 369 ? -7.665 9.920 7.422 1.00 97.81 369 GLU A O 1
ATOM 2803 N N . LYS A 1 370 ? -6.004 9.897 8.941 1.00 97.44 370 LYS A N 1
ATOM 2804 C CA . LYS A 1 370 ? -5.658 11.311 8.749 1.00 97.44 370 LYS A CA 1
ATOM 2805 C C . LYS A 1 370 ? -5.225 11.596 7.309 1.00 97.44 370 LYS A C 1
ATOM 2807 O O . LYS A 1 370 ? -5.657 12.595 6.743 1.00 97.44 370 LYS A O 1
ATOM 2812 N N . VAL A 1 371 ? -4.432 10.720 6.681 1.00 98.50 371 VAL A N 1
ATOM 2813 C CA . VAL A 1 371 ? -4.061 10.885 5.260 1.00 98.50 371 VAL A CA 1
ATOM 2814 C C . VAL A 1 371 ? -5.288 10.785 4.346 1.00 98.50 371 VAL A C 1
ATOM 2816 O O . VAL A 1 371 ? -5.394 11.575 3.408 1.00 98.50 371 VAL A O 1
ATOM 2819 N N . TYR A 1 372 ? -6.233 9.871 4.610 1.00 98.50 372 TYR A N 1
ATOM 2820 C CA . TYR A 1 372 ? -7.487 9.802 3.846 1.00 98.50 372 TYR A CA 1
ATOM 2821 C C . TYR A 1 372 ? -8.272 11.112 3.925 1.00 98.50 372 TYR A C 1
ATOM 2823 O O . TYR A 1 372 ? -8.647 11.650 2.883 1.00 98.50 372 TYR A O 1
ATOM 2831 N N . ALA A 1 373 ? -8.464 11.651 5.131 1.00 97.88 373 ALA A N 1
ATOM 2832 C CA . ALA A 1 373 ? -9.184 12.905 5.343 1.00 97.88 373 ALA A CA 1
ATOM 2833 C C . ALA A 1 373 ? -8.494 14.095 4.649 1.00 97.88 373 ALA A C 1
ATOM 2835 O O . ALA A 1 373 ? -9.152 14.896 3.974 1.00 97.88 373 ALA A O 1
ATOM 2836 N N . SER A 1 374 ? -7.165 14.185 4.755 1.00 97.88 374 SER A N 1
ATOM 2837 C CA . SER A 1 374 ? -6.370 15.230 4.104 1.00 97.88 374 SER A CA 1
ATOM 2838 C C . SER A 1 374 ? -6.438 15.147 2.578 1.00 97.88 374 SER A C 1
ATOM 2840 O O . SER A 1 374 ? -6.659 16.159 1.913 1.00 97.88 374 SER A O 1
ATOM 2842 N N . LEU A 1 375 ? -6.310 13.946 2.004 1.00 98.38 375 LEU A N 1
ATOM 2843 C CA . LEU A 1 375 ? -6.394 13.743 0.556 1.00 98.38 375 LEU A CA 1
ATOM 2844 C C . LEU A 1 375 ? -7.804 14.016 0.017 1.00 98.38 375 LEU A C 1
ATOM 2846 O O . LEU A 1 375 ? -7.949 14.609 -1.052 1.00 98.38 375 LEU A O 1
ATOM 2850 N N . GLU A 1 376 ? -8.849 13.604 0.737 1.00 98.00 376 GLU A N 1
ATOM 2851 C CA . GLU A 1 376 ? -10.233 13.889 0.354 1.00 98.00 376 GLU A CA 1
ATOM 2852 C C . GLU A 1 376 ? -10.494 15.400 0.330 1.00 98.00 376 GLU A C 1
ATOM 2854 O O . GLU A 1 376 ? -11.040 15.927 -0.644 1.00 98.00 376 GLU A O 1
ATOM 2859 N N . THR A 1 377 ? -10.052 16.104 1.375 1.00 97.31 377 THR A N 1
ATOM 2860 C CA . THR A 1 377 ? -10.160 17.563 1.482 1.00 97.31 377 THR A CA 1
ATOM 2861 C C . THR A 1 377 ? -9.408 18.253 0.346 1.00 97.31 377 THR A C 1
ATOM 2863 O O . THR A 1 377 ? -9.981 19.100 -0.342 1.00 97.31 377 THR A O 1
ATOM 2866 N N . TYR A 1 378 ? -8.173 17.826 0.070 1.00 98.00 378 TYR A N 1
ATOM 2867 C CA . TYR A 1 378 ? -7.379 18.325 -1.052 1.00 98.00 378 TYR A CA 1
ATOM 2868 C C . TYR A 1 378 ? -8.088 18.143 -2.397 1.00 98.00 378 TYR A C 1
ATOM 2870 O O . TYR A 1 378 ? -8.177 19.084 -3.186 1.00 98.00 378 TYR A O 1
ATOM 2878 N N . CYS A 1 379 ? -8.651 16.956 -2.652 1.00 98.06 379 CYS A N 1
ATOM 2879 C CA . CYS A 1 379 ? -9.387 16.681 -3.885 1.00 98.06 379 CYS A CA 1
ATOM 2880 C C . CYS A 1 379 ? -10.595 17.611 -4.044 1.00 98.06 379 CYS A C 1
ATOM 2882 O O . CYS A 1 379 ? -10.800 18.155 -5.128 1.00 98.06 379 CYS A O 1
ATOM 2884 N N . LYS A 1 380 ? -11.376 17.816 -2.974 1.00 96.94 380 LYS A N 1
ATOM 2885 C CA . LYS A 1 380 ? -12.552 18.703 -2.982 1.00 96.94 380 LYS A CA 1
ATOM 2886 C C . LYS A 1 380 ? -12.177 20.162 -3.246 1.00 96.94 380 LYS A C 1
ATOM 2888 O O . LYS A 1 380 ? -12.909 20.851 -3.948 1.00 96.94 380 LYS A O 1
ATOM 2893 N N . GLN A 1 381 ? -11.051 20.620 -2.700 1.00 96.50 381 GLN A N 1
ATOM 2894 C CA . GLN A 1 381 ? -10.590 22.003 -2.846 1.00 96.50 381 GLN A CA 1
ATOM 2895 C C . GLN A 1 381 ? -9.951 22.268 -4.213 1.00 96.50 381 GLN A C 1
ATOM 2897 O O . GLN A 1 381 ? -10.288 23.250 -4.869 1.00 96.50 381 GLN A O 1
ATOM 2902 N N . LYS A 1 382 ? -9.037 21.399 -4.659 1.00 97.31 382 LYS A N 1
ATOM 2903 C CA . LYS A 1 382 ? -8.260 21.611 -5.889 1.00 97.31 382 LYS A CA 1
ATOM 2904 C C . LYS A 1 382 ? -8.989 21.165 -7.155 1.00 97.31 382 LYS A C 1
ATOM 2906 O O . LYS A 1 382 ? -8.782 21.746 -8.217 1.00 97.31 382 LYS A O 1
ATOM 2911 N N . TYR A 1 383 ? -9.842 20.147 -7.053 1.00 96.38 383 TYR A N 1
ATOM 2912 C CA . TYR A 1 383 ? -10.559 19.560 -8.186 1.00 96.38 383 TYR A CA 1
ATOM 2913 C C . TYR A 1 383 ? -12.074 19.487 -7.927 1.00 96.38 383 TYR A C 1
ATOM 2915 O O . TYR A 1 383 ? -12.655 18.398 -7.992 1.00 96.38 383 TYR A O 1
ATOM 2923 N N . PRO A 1 384 ? -12.745 20.628 -7.669 1.00 95.94 384 PRO A N 1
ATOM 2924 C CA . PRO A 1 384 ? -14.167 20.659 -7.306 1.00 95.94 384 PRO A CA 1
ATOM 2925 C C . PRO A 1 384 ? -15.081 20.073 -8.395 1.00 95.94 384 PRO A C 1
ATOM 2927 O O . PRO A 1 384 ? -16.126 19.499 -8.093 1.00 95.94 384 PRO A O 1
ATOM 2930 N N . GLU A 1 385 ? -14.666 20.146 -9.661 1.00 96.12 385 GLU A N 1
ATOM 2931 C CA . GLU A 1 385 ? -15.401 19.585 -10.803 1.00 96.12 385 GLU A CA 1
ATOM 2932 C C . GLU A 1 385 ? -15.320 18.049 -10.887 1.00 96.12 385 GLU A C 1
ATOM 2934 O O . GLU A 1 385 ? -16.101 17.413 -11.592 1.00 96.12 385 GLU A O 1
ATOM 2939 N N . GLN A 1 386 ? -14.388 17.416 -10.167 1.00 94.81 386 GLN A N 1
ATOM 2940 C CA . GLN A 1 386 ? -14.136 15.976 -10.231 1.00 94.81 386 GLN A CA 1
ATOM 2941 C C . GLN A 1 386 ? -14.537 15.284 -8.921 1.00 94.81 386 GLN A C 1
ATOM 2943 O O . GLN A 1 386 ? -13.698 14.724 -8.220 1.00 94.81 386 GLN A O 1
ATOM 2948 N N . GLN A 1 387 ? -15.836 15.247 -8.611 1.00 90.00 387 GLN A N 1
ATOM 2949 C CA . GLN A 1 387 ? -16.364 14.682 -7.352 1.00 90.00 387 GLN A CA 1
ATOM 2950 C C . GLN A 1 387 ? -15.885 13.245 -7.049 1.00 90.00 387 GLN A C 1
ATOM 2952 O O . GLN A 1 387 ? -15.701 12.874 -5.894 1.00 90.00 387 GLN A O 1
ATOM 2957 N N . GLY A 1 388 ? -15.625 12.432 -8.080 1.00 95.19 388 GLY A N 1
ATOM 2958 C CA . GLY A 1 388 ? -15.110 11.063 -7.938 1.00 95.19 388 GLY A CA 1
ATOM 2959 C C . GLY A 1 388 ? -13.582 10.931 -7.868 1.00 95.19 388 GLY A C 1
ATOM 2960 O O . GLY A 1 388 ? -13.080 9.808 -7.933 1.00 95.19 388 GLY A O 1
ATOM 2961 N N . ARG A 1 389 ? -12.818 12.031 -7.807 1.00 98.00 389 ARG A N 1
ATOM 2962 C CA . ARG A 1 389 ? -11.347 12.002 -7.909 1.00 98.00 389 ARG A CA 1
ATOM 2963 C C . ARG A 1 389 ? -10.690 11.246 -6.758 1.00 98.00 389 ARG A C 1
ATOM 2965 O O . ARG A 1 389 ? -9.878 10.365 -7.024 1.00 98.00 389 ARG A O 1
ATOM 2972 N N . PHE A 1 390 ? -11.108 11.509 -5.520 1.00 98.38 390 PHE A N 1
ATOM 2973 C CA . PHE A 1 390 ? -10.612 10.807 -4.331 1.00 98.38 390 PHE A CA 1
ATOM 2974 C C . PHE A 1 390 ? -10.762 9.282 -4.461 1.00 98.38 390 PHE A C 1
ATOM 2976 O O . PHE A 1 390 ? -9.787 8.541 -4.356 1.00 98.38 390 PHE A O 1
ATOM 2983 N N . ALA A 1 391 ? -11.961 8.807 -4.811 1.00 98.19 391 ALA A N 1
ATOM 2984 C CA . ALA A 1 391 ? -12.209 7.382 -5.018 1.00 98.19 391 ALA A CA 1
ATOM 2985 C C . ALA A 1 391 ? -11.360 6.802 -6.167 1.00 98.19 391 ALA A C 1
ATOM 2987 O O . ALA A 1 391 ? -10.774 5.730 -6.026 1.00 98.19 391 ALA A O 1
ATOM 2988 N N . LYS A 1 392 ? -11.235 7.517 -7.296 1.00 97.81 392 LYS A N 1
ATOM 2989 C CA . LYS A 1 392 ? -10.397 7.088 -8.433 1.00 97.81 392 LYS A CA 1
ATOM 2990 C C . LYS A 1 392 ? -8.917 6.947 -8.057 1.00 97.81 392 LYS A C 1
ATOM 2992 O O . LYS A 1 392 ? -8.274 6.011 -8.541 1.00 97.81 392 LYS A O 1
ATOM 2997 N N . LEU A 1 393 ? -8.403 7.839 -7.205 1.00 98.62 393 LEU A N 1
ATOM 2998 C CA . LEU A 1 393 ? -7.046 7.774 -6.655 1.00 98.62 393 LEU A CA 1
ATOM 2999 C C . LEU A 1 393 ? -6.868 6.528 -5.783 1.00 98.62 393 LEU A C 1
ATOM 3001 O O . LEU A 1 393 ? -5.951 5.745 -6.023 1.00 98.62 393 LEU A O 1
ATOM 3005 N N . LEU A 1 394 ? -7.780 6.279 -4.838 1.00 98.50 394 LEU A N 1
ATOM 3006 C CA . LEU A 1 394 ? -7.722 5.085 -3.985 1.00 98.50 394 LEU A CA 1
ATOM 3007 C C . LEU A 1 394 ? -7.805 3.782 -4.791 1.00 98.50 394 LEU A C 1
ATOM 3009 O O . LEU A 1 394 ? -7.101 2.820 -4.493 1.00 98.50 394 LEU A O 1
ATOM 3013 N N . LEU A 1 395 ? -8.580 3.764 -5.880 1.00 98.31 395 LEU A N 1
ATOM 3014 C CA . LEU A 1 395 ? -8.666 2.626 -6.801 1.00 98.31 395 LEU A CA 1
ATOM 3015 C C . LEU A 1 395 ? -7.369 2.355 -7.586 1.00 98.31 395 LEU A C 1
ATOM 3017 O O . LEU A 1 395 ? -7.329 1.403 -8.367 1.00 98.31 395 LEU A O 1
ATOM 3021 N N . ARG A 1 396 ? -6.310 3.158 -7.421 1.00 98.25 396 ARG A N 1
ATOM 3022 C CA . ARG A 1 396 ? -4.968 2.825 -7.929 1.00 98.25 396 ARG A CA 1
ATOM 3023 C C . ARG A 1 396 ? -4.231 1.841 -7.015 1.00 98.25 396 ARG A C 1
ATOM 3025 O O . ARG A 1 396 ? -3.431 1.049 -7.509 1.00 98.25 396 ARG A O 1
ATOM 3032 N N . LEU A 1 397 ? -4.535 1.837 -5.714 1.00 98.31 397 LEU A N 1
ATOM 3033 C CA . LEU A 1 397 ? -3.854 1.009 -4.713 1.00 98.31 397 LEU A CA 1
ATOM 3034 C C . LEU A 1 397 ? -4.008 -0.509 -4.952 1.00 98.31 397 LEU A C 1
ATOM 3036 O O . LEU A 1 397 ? -3.004 -1.209 -4.831 1.00 98.31 397 LEU A O 1
ATOM 3040 N N . PRO A 1 398 ? -5.178 -1.058 -5.352 1.00 98.31 398 PRO A N 1
ATOM 3041 C CA . PRO A 1 398 ? -5.309 -2.498 -5.597 1.00 98.31 398 PRO A CA 1
ATOM 3042 C C . PRO A 1 398 ? -4.424 -3.012 -6.741 1.00 98.31 398 PRO A C 1
ATOM 3044 O O . PRO A 1 398 ? -3.768 -4.046 -6.603 1.00 98.31 398 PRO A O 1
ATOM 3047 N N . ALA A 1 399 ? -4.370 -2.279 -7.860 1.00 97.62 399 ALA A N 1
ATOM 3048 C CA . ALA A 1 399 ? -3.503 -2.623 -8.987 1.00 97.62 399 ALA A CA 1
ATOM 3049 C C . ALA A 1 399 ? -2.026 -2.544 -8.578 1.00 97.62 399 ALA A C 1
ATOM 3051 O O . ALA A 1 399 ? -1.253 -3.460 -8.856 1.00 97.62 399 ALA A O 1
ATOM 3052 N N . LEU A 1 400 ? -1.656 -1.495 -7.834 1.00 98.19 400 LEU A N 1
ATOM 3053 C CA . LEU A 1 400 ? -0.308 -1.324 -7.305 1.00 98.19 400 LEU A CA 1
ATOM 3054 C C . LEU A 1 400 ? 0.101 -2.472 -6.372 1.00 98.19 400 LEU A C 1
ATOM 3056 O O . LEU A 1 400 ? 1.185 -3.019 -6.545 1.00 98.19 400 LEU A O 1
ATOM 3060 N N . ARG A 1 401 ? -0.772 -2.894 -5.448 1.00 97.56 401 ARG A N 1
ATOM 3061 C CA . ARG A 1 401 ? -0.549 -4.054 -4.569 1.00 97.56 401 ARG A CA 1
ATOM 3062 C C . ARG A 1 401 ? -0.357 -5.337 -5.373 1.00 97.56 401 ARG A C 1
ATOM 3064 O O . ARG A 1 401 ? 0.585 -6.084 -5.125 1.00 97.56 401 ARG A O 1
ATOM 3071 N N . SER A 1 402 ? -1.226 -5.591 -6.354 1.00 98.06 402 SER A N 1
ATOM 3072 C CA . SER A 1 402 ? -1.132 -6.777 -7.215 1.00 98.06 402 SER A CA 1
ATOM 3073 C C . SER A 1 402 ? 0.192 -6.825 -7.985 1.00 98.06 402 SER A C 1
ATOM 3075 O O . SER A 1 402 ? 0.845 -7.868 -8.039 1.00 98.06 402 SER A O 1
ATOM 3077 N N . ILE A 1 403 ? 0.612 -5.693 -8.552 1.00 97.88 403 ILE A N 1
ATOM 3078 C CA . ILE A 1 403 ? 1.890 -5.558 -9.258 1.00 97.88 403 ILE A CA 1
ATOM 3079 C C . ILE A 1 403 ? 3.062 -5.698 -8.280 1.00 97.88 403 ILE A C 1
ATOM 3081 O O . ILE A 1 403 ? 3.993 -6.446 -8.558 1.00 97.88 403 ILE A O 1
ATOM 3085 N N . GLY A 1 404 ? 3.006 -5.037 -7.122 1.00 96.56 404 GLY A N 1
ATOM 3086 C CA . GLY A 1 404 ? 4.053 -5.065 -6.102 1.00 96.56 404 GLY A CA 1
ATOM 3087 C C . GLY A 1 404 ? 4.347 -6.472 -5.588 1.00 96.56 404 GLY A C 1
ATOM 3088 O O . GLY A 1 404 ? 5.515 -6.854 -5.507 1.00 96.56 404 GLY A O 1
ATOM 3089 N N . LEU A 1 405 ? 3.305 -7.264 -5.315 1.00 93.56 405 LEU A N 1
ATOM 3090 C CA . LEU A 1 405 ? 3.444 -8.675 -4.943 1.00 93.56 405 LEU A CA 1
ATOM 3091 C C . LEU A 1 405 ? 4.073 -9.494 -6.074 1.00 93.56 405 LEU A C 1
ATOM 3093 O O . LEU A 1 405 ? 4.998 -10.267 -5.829 1.00 93.56 405 LEU A O 1
ATOM 3097 N N . LYS A 1 406 ? 3.641 -9.276 -7.323 1.00 93.94 406 LYS A N 1
ATOM 3098 C CA . LYS A 1 406 ? 4.207 -9.991 -8.471 1.00 93.94 406 LYS A CA 1
ATOM 3099 C C . LYS A 1 406 ? 5.682 -9.645 -8.697 1.00 93.94 406 LYS A C 1
ATOM 3101 O O . LYS A 1 406 ? 6.478 -10.534 -8.981 1.00 93.94 406 LYS A O 1
ATOM 3106 N N . CYS A 1 407 ? 6.072 -8.383 -8.522 1.00 93.00 407 CYS A N 1
ATOM 3107 C CA . CYS A 1 407 ? 7.472 -7.962 -8.582 1.00 93.00 407 CYS A CA 1
ATOM 3108 C C . CYS A 1 407 ? 8.326 -8.649 -7.507 1.00 93.00 407 CYS A C 1
ATOM 3110 O O . CYS A 1 407 ? 9.441 -9.069 -7.808 1.00 93.00 407 CYS A O 1
ATOM 3112 N N . LEU A 1 408 ? 7.810 -8.813 -6.282 1.00 89.12 408 LEU A N 1
ATOM 3113 C CA . LEU A 1 408 ? 8.518 -9.556 -5.235 1.00 89.12 408 LEU A CA 1
ATOM 3114 C C . LEU A 1 408 ? 8.729 -11.025 -5.621 1.00 89.12 408 LEU A C 1
ATOM 3116 O O . LEU A 1 408 ? 9.827 -11.531 -5.420 1.00 89.12 408 LEU A O 1
ATOM 3120 N N . GLU A 1 409 ? 7.737 -11.695 -6.220 1.00 88.19 409 GLU A N 1
ATOM 3121 C CA . GLU A 1 409 ? 7.908 -13.070 -6.724 1.00 88.19 409 GLU A CA 1
ATOM 3122 C C . GLU A 1 409 ? 9.069 -13.173 -7.724 1.00 88.19 409 GLU A C 1
ATOM 3124 O O . GLU A 1 409 ? 9.911 -14.065 -7.604 1.00 88.19 409 GLU A O 1
ATOM 3129 N N . HIS A 1 410 ? 9.153 -12.238 -8.678 1.00 86.38 410 HIS A N 1
ATOM 3130 C CA . HIS A 1 410 ? 10.260 -12.188 -9.637 1.00 86.38 410 HIS A CA 1
ATOM 3131 C C . HIS A 1 410 ? 11.607 -11.935 -8.945 1.00 86.38 410 HIS A C 1
ATOM 3133 O O . HIS A 1 410 ? 12.581 -12.621 -9.243 1.00 86.38 410 HIS A O 1
ATOM 3139 N N . LEU A 1 411 ? 11.669 -11.006 -7.986 1.00 85.06 411 LEU A N 1
ATOM 3140 C CA . LEU A 1 411 ? 12.896 -10.732 -7.231 1.00 85.06 411 LEU A CA 1
ATOM 3141 C C . LEU A 1 411 ? 13.351 -11.935 -6.392 1.00 85.06 411 LEU A C 1
ATOM 3143 O O . LEU A 1 411 ? 14.545 -12.223 -6.348 1.00 85.06 411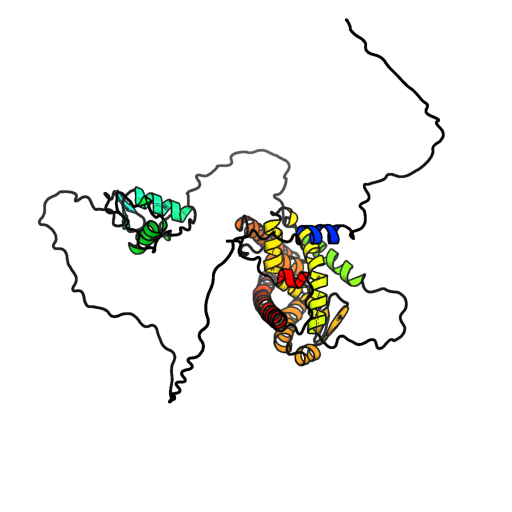 LEU A O 1
ATOM 3147 N N . PHE A 1 412 ? 12.426 -12.673 -5.770 1.00 82.94 412 PHE A N 1
ATOM 3148 C CA . PHE A 1 412 ? 12.753 -13.912 -5.057 1.00 82.94 412 PHE A CA 1
ATOM 3149 C C . PHE A 1 412 ? 13.287 -14.995 -5.997 1.00 82.94 412 PHE A C 1
ATOM 3151 O O . PHE A 1 412 ? 14.243 -15.684 -5.647 1.00 82.94 412 PHE A O 1
ATOM 3158 N N . PHE A 1 413 ? 12.708 -15.125 -7.192 1.00 82.50 413 PHE A N 1
ATOM 3159 C CA . PHE A 1 413 ? 13.182 -16.060 -8.209 1.00 82.50 413 PHE A CA 1
ATOM 3160 C C . PHE A 1 413 ? 14.604 -15.717 -8.679 1.00 82.50 413 PHE A C 1
ATOM 3162 O O . PHE A 1 413 ? 15.477 -16.582 -8.658 1.00 82.50 413 PHE A O 1
ATOM 3169 N N . PHE A 1 414 ? 14.872 -14.446 -9.002 1.00 79.88 414 PHE A N 1
ATOM 3170 C CA . PHE A 1 414 ? 16.215 -13.995 -9.388 1.00 79.88 414 PHE A CA 1
ATOM 3171 C C . PHE A 1 414 ? 17.235 -14.155 -8.254 1.00 79.88 414 PHE A C 1
ATOM 3173 O O . PHE A 1 414 ? 18.358 -14.594 -8.504 1.00 79.88 414 PHE A O 1
ATOM 3180 N N . LYS A 1 415 ? 16.835 -13.894 -6.999 1.00 75.31 415 LYS A N 1
ATOM 3181 C CA . LYS A 1 415 ? 17.665 -14.159 -5.812 1.00 75.31 415 LYS A CA 1
ATOM 3182 C C . LYS A 1 415 ? 18.045 -15.638 -5.698 1.00 75.31 415 LYS A C 1
ATOM 3184 O O . LYS A 1 415 ? 19.182 -15.936 -5.347 1.00 75.31 415 LYS A O 1
ATOM 3189 N N . LEU A 1 416 ? 17.103 -16.552 -5.939 1.00 74.00 416 LEU A N 1
ATOM 3190 C CA . LEU A 1 416 ? 17.325 -17.989 -5.763 1.00 74.00 416 LEU A CA 1
ATOM 3191 C C . LEU A 1 416 ? 18.244 -18.577 -6.842 1.00 74.00 416 LEU A C 1
ATOM 3193 O O . LEU A 1 416 ? 19.007 -19.493 -6.550 1.00 74.00 416 LEU A O 1
ATOM 3197 N N . ILE A 1 417 ? 18.167 -18.055 -8.068 1.00 74.62 417 ILE A N 1
ATOM 3198 C CA . ILE A 1 417 ? 18.966 -18.538 -9.200 1.00 74.62 417 ILE A CA 1
ATOM 3199 C C . ILE A 1 417 ? 20.379 -17.938 -9.187 1.00 74.62 417 ILE A C 1
ATOM 3201 O O . ILE A 1 417 ? 21.334 -18.639 -9.502 1.00 74.62 417 ILE A O 1
ATOM 3205 N N . GLY A 1 418 ? 20.531 -16.679 -8.755 1.00 62.31 418 GLY A N 1
ATOM 3206 C CA . GLY A 1 418 ? 21.836 -16.025 -8.598 1.00 62.31 418 GLY A CA 1
ATOM 3207 C C . GLY A 1 418 ? 22.395 -15.360 -9.862 1.00 62.31 418 GLY A C 1
ATOM 3208 O O . GLY A 1 418 ? 23.531 -14.891 -9.835 1.00 62.31 418 GLY A O 1
ATOM 3209 N N . ASP A 1 419 ? 21.612 -15.275 -10.940 1.00 63.62 419 ASP A N 1
ATOM 3210 C CA . ASP A 1 419 ? 22.062 -14.721 -12.229 1.00 63.62 419 ASP A CA 1
ATOM 3211 C C . ASP A 1 419 ? 22.129 -13.182 -12.253 1.00 63.62 419 ASP A C 1
ATOM 3213 O O . ASP A 1 419 ? 22.858 -12.602 -13.057 1.00 63.62 419 ASP A O 1
ATOM 3217 N N . THR A 1 420 ? 21.391 -12.501 -11.369 1.00 63.31 420 THR A N 1
ATOM 3218 C CA . THR A 1 420 ? 21.352 -11.032 -11.296 1.00 63.31 420 THR A CA 1
ATOM 3219 C C . THR A 1 420 ? 21.998 -10.551 -9.994 1.00 63.31 420 THR A C 1
ATOM 3221 O O . THR A 1 420 ? 21.550 -10.956 -8.917 1.00 63.31 420 THR A O 1
ATOM 3224 N N . PRO A 1 421 ? 23.018 -9.671 -10.037 1.00 63.41 421 PRO A N 1
ATOM 3225 C CA . PRO A 1 421 ? 23.618 -9.128 -8.825 1.00 63.41 421 PRO A CA 1
ATOM 3226 C C . PRO A 1 421 ? 22.599 -8.242 -8.093 1.00 63.41 421 PRO A C 1
ATOM 3228 O O . PRO A 1 421 ? 22.220 -7.176 -8.575 1.00 63.41 421 PRO A O 1
ATOM 3231 N N . ILE A 1 422 ? 22.141 -8.699 -6.927 1.00 68.31 422 ILE A N 1
ATOM 3232 C CA . ILE A 1 422 ? 21.276 -7.942 -6.015 1.00 68.31 422 ILE A CA 1
ATOM 3233 C C . ILE A 1 422 ? 22.158 -7.364 -4.907 1.00 68.31 422 ILE A C 1
ATOM 3235 O O . ILE A 1 422 ? 22.801 -8.112 -4.167 1.00 68.31 422 ILE A O 1
ATOM 3239 N N . ASP A 1 423 ? 22.187 -6.035 -4.798 1.00 68.81 423 ASP A N 1
ATOM 3240 C CA . ASP A 1 423 ? 22.965 -5.325 -3.783 1.00 68.81 423 ASP A CA 1
ATOM 3241 C C . ASP A 1 423 ? 22.508 -5.651 -2.351 1.00 68.81 423 ASP A C 1
ATOM 3243 O O . ASP A 1 423 ? 21.374 -6.062 -2.088 1.00 68.81 423 ASP A O 1
ATOM 3247 N N . THR A 1 424 ? 23.417 -5.464 -1.387 1.00 66.88 424 THR A N 1
ATOM 3248 C CA . THR A 1 424 ? 23.238 -5.935 -0.004 1.00 66.88 424 THR A CA 1
ATOM 3249 C C . THR A 1 424 ? 22.030 -5.331 0.710 1.00 66.88 424 THR A C 1
ATOM 3251 O O . THR A 1 424 ? 21.472 -5.988 1.583 1.00 66.88 424 THR A O 1
ATOM 3254 N N . PHE A 1 425 ? 21.623 -4.100 0.376 1.00 68.25 425 PHE A N 1
ATOM 3255 C CA . PHE A 1 425 ? 20.507 -3.449 1.065 1.00 68.25 425 PHE A CA 1
ATOM 3256 C C . PHE A 1 425 ? 19.158 -3.918 0.515 1.00 68.25 425 PHE A C 1
ATOM 3258 O O . PHE A 1 425 ? 18.277 -4.288 1.289 1.00 68.25 425 PHE A O 1
ATOM 3265 N N . LEU A 1 426 ? 19.028 -4.030 -0.810 1.00 73.06 426 LEU A N 1
ATOM 3266 C CA . LEU A 1 426 ? 17.891 -4.706 -1.439 1.00 73.06 426 LEU A CA 1
ATOM 3267 C C . LEU A 1 426 ? 17.747 -6.156 -0.940 1.00 73.06 426 LEU A C 1
ATOM 3269 O O . LEU A 1 426 ? 16.636 -6.609 -0.662 1.00 73.06 426 LEU A O 1
ATOM 3273 N N . MET A 1 427 ? 18.867 -6.858 -0.736 1.00 71.62 427 MET A N 1
ATOM 3274 C CA . MET A 1 427 ? 18.878 -8.195 -0.140 1.00 71.62 427 MET A CA 1
ATOM 3275 C C . MET A 1 427 ? 18.326 -8.200 1.293 1.00 71.62 427 MET A C 1
ATOM 3277 O O . MET A 1 427 ? 17.491 -9.043 1.621 1.00 71.62 427 MET A O 1
ATOM 3281 N N . GLU A 1 428 ? 18.735 -7.236 2.122 1.00 77.50 428 GLU A N 1
ATOM 3282 C CA . GLU A 1 428 ? 18.253 -7.088 3.499 1.00 77.50 428 GLU A CA 1
ATOM 3283 C C . GLU A 1 428 ? 16.737 -6.859 3.547 1.00 77.50 428 GLU A C 1
ATOM 3285 O O . GLU A 1 428 ? 16.068 -7.377 4.438 1.00 77.50 428 GLU A O 1
ATOM 3290 N N . MET A 1 429 ? 16.185 -6.114 2.583 1.00 77.19 429 MET A N 1
ATOM 3291 C CA . MET A 1 429 ? 14.745 -5.845 2.466 1.00 77.19 429 MET A CA 1
ATOM 3292 C C . MET A 1 429 ? 13.942 -7.061 1.982 1.00 77.19 429 MET A C 1
ATOM 3294 O O . MET A 1 429 ? 12.764 -7.185 2.318 1.00 77.19 429 MET A O 1
ATOM 3298 N N . LEU A 1 430 ? 14.567 -7.959 1.213 1.00 70.69 430 LEU A N 1
ATOM 3299 C CA . LEU A 1 430 ? 13.974 -9.224 0.758 1.00 70.69 430 LEU A CA 1
ATOM 3300 C C . LEU A 1 430 ? 14.036 -10.324 1.826 1.00 70.69 430 LEU A C 1
ATOM 3302 O O . LEU A 1 430 ? 13.260 -11.279 1.786 1.00 70.69 430 LEU A O 1
ATOM 3306 N N . GLU A 1 431 ? 14.963 -10.224 2.775 1.00 71.81 431 GLU A N 1
ATOM 3307 C CA . GLU A 1 431 ? 15.077 -11.171 3.877 1.00 71.81 431 GLU A CA 1
ATOM 3308 C C . GLU A 1 431 ? 14.030 -10.866 4.945 1.00 71.81 431 GLU A C 1
ATOM 3310 O O . GLU A 1 431 ? 14.026 -9.806 5.575 1.00 71.81 431 GLU A O 1
ATOM 3315 N N . ALA A 1 432 ? 13.113 -11.816 5.153 1.00 55.41 432 ALA A N 1
ATOM 3316 C CA . ALA A 1 432 ? 12.232 -11.777 6.307 1.00 55.41 432 ALA A CA 1
ATOM 3317 C C . ALA A 1 432 ? 13.114 -11.802 7.566 1.00 55.41 432 ALA A C 1
ATOM 3319 O O . ALA A 1 432 ? 13.969 -12.693 7.659 1.00 55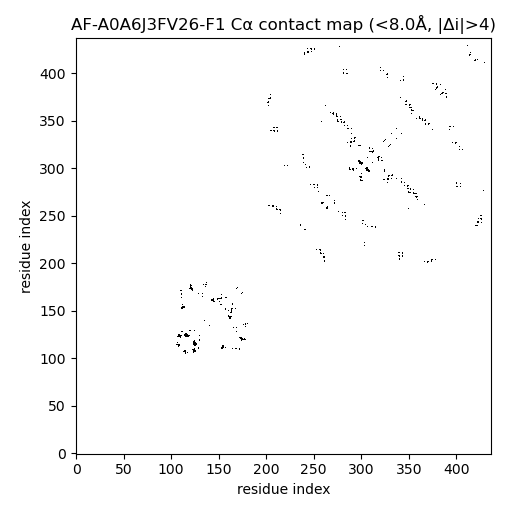.41 432 ALA A O 1
ATOM 3320 N N . PRO A 1 433 ? 12.933 -10.877 8.531 1.00 48.69 433 PRO A N 1
ATOM 3321 C CA . PRO A 1 433 ? 13.620 -10.992 9.805 1.00 48.69 433 PRO A CA 1
ATOM 3322 C C . PRO A 1 433 ? 13.291 -12.376 10.349 1.00 48.69 433 PRO A C 1
ATOM 3324 O O . PRO A 1 433 ? 12.117 -12.734 10.487 1.00 48.69 433 PRO A O 1
ATOM 3327 N N . HIS A 1 434 ? 14.331 -13.189 10.548 1.00 39.09 434 HIS A N 1
ATOM 3328 C CA . HIS A 1 434 ? 14.184 -14.505 11.139 1.00 39.09 434 HIS A CA 1
ATOM 3329 C C . HIS A 1 434 ? 13.306 -14.353 12.374 1.00 39.09 434 HIS A C 1
ATOM 3331 O O . HIS A 1 434 ? 13.592 -13.528 13.244 1.00 39.09 434 HIS A O 1
ATOM 3337 N N . GLN A 1 435 ? 12.212 -15.112 12.405 1.00 33.81 435 GLN A N 1
ATOM 3338 C CA . GLN A 1 435 ? 11.424 -15.309 13.606 1.00 33.81 435 GLN A CA 1
ATOM 3339 C C . GLN A 1 435 ? 12.377 -15.896 14.650 1.00 33.81 435 GLN A C 1
ATOM 3341 O O . GLN A 1 435 ? 12.592 -17.104 14.700 1.00 33.81 435 GLN A O 1
ATOM 3346 N N . LEU A 1 436 ? 13.001 -15.026 15.441 1.00 27.41 436 LEU A N 1
ATOM 3347 C CA . LEU A 1 436 ? 13.568 -15.366 16.735 1.00 27.41 436 LEU A CA 1
ATOM 3348 C C . LEU A 1 436 ? 12.367 -15.631 17.648 1.00 27.41 436 LEU A C 1
ATOM 3350 O O . LEU A 1 436 ? 11.951 -14.767 18.416 1.00 27.41 436 LEU A O 1
ATOM 3354 N N . ALA A 1 437 ? 11.748 -16.792 17.442 1.00 26.53 437 ALA A N 1
ATOM 3355 C CA . ALA A 1 437 ? 10.814 -17.414 18.363 1.00 26.53 437 ALA A CA 1
ATOM 3356 C C . ALA A 1 437 ? 11.583 -18.381 19.266 1.00 26.53 437 ALA A C 1
ATOM 3358 O O . ALA A 1 437 ? 12.467 -19.097 18.736 1.00 26.53 437 ALA A O 1
#

InterPro domains:
  IPR000003 Retinoid X receptor/HNF4 [PR00545] (177-190)
  IPR000003 Retinoid X receptor/HNF4 [PR00545] (297-322)
  IPR000003 Retinoid X receptor/HNF4 [PR00545] (323-341)
  IPR000003 Retinoid X receptor/HNF4 [PR00545] (364-383)
  IPR000536 Nuclear hormone receptor, ligand-binding domain [PF00104] (240-416)
  IPR000536 Nuclear hormone receptor, ligand-binding domain [PS51843] (200-433)
  IPR000536 Nuclear hormone receptor, ligand-binding domain [SM00430] (245-404)
  IPR001628 Zinc finger, nuclear hormone receptor-type [PF00105] (108-176)
  IPR001628 Zinc finger, nuclear hormone receptor-type [PR00047] (109-125)
  IPR001628 Zinc finger, nuclear hormone receptor-type [PR00047] (125-140)
  IPR001628 Zinc finger, nuclear hormone receptor-type [PR00047] (158-166)
  IPR001628 Zinc finger, nuclear hormone receptor-type [PR00047] (166-174)
  IPR001628 Zinc finger, nuclear hormone receptor-type [PS00031] (109-135)
  IPR001628 Zinc finger, nuclear hormone receptor-type [PS51030] (106-181)
  IPR001628 Zinc finger, nuclear hormone receptor-type [SM00399] (106-177)
  IPR001723 Nuclear hormone receptor [PR00398] (170-180)
  IPR001723 Nuclear hormone receptor [PR00398] (246-267)
  IPR001723 Nuclear hormone receptor [PR00398] (267-283)
  IPR001723 Nuclear hormone receptor [PR00398] (335-350)
  IPR001723 Nuclear hormone receptor [PR00398] (392-409)

Sequence (437 aa):
MPQGSVGRWGCEKKCIVGSRPGGGGDGPGWIPQRRRRRRWQAENNKPRNRSRGRPDGTGWATAGGINSTVSLPGGGSGPPEDVKPPVLGVRGLHCPPPPGGPGAGKRLCAICGDRSSGKHYGVYSCEGCKGFFKRTIRKDLTYSCRDNKDCTVDKRQRNRCQYCRYQKCLATGMKREAVQEERQRGKDKDGDGEGTGGAPEEMPVDRILEAELAVEQKSDQGVEGPGGTGGSGSSPNDPVTNICQAADKQLFTLVEWAKRIPHFSSLPLDDQVILLRAGWNELLIASFSHRSIDVRDGILLATGLHVHRNSAHSAGVGAIFDRVLTELVSKMRDMRMDKTELGCLRAIILFNPDAKGLSNPSEVEVLREKVYASLETYCKQKYPEQQGRFAKLLLRLPALRSIGLKCLEHLFFFKLIGDTPIDTFLMEMLEAPHQLA

Mean predicted aligned error: 19.11 Å

pLDDT: mean 73.59, std 28.81, range [21.84, 98.88]

Solvent-accessible surface area (backbone atoms only — not comparable to full-atom values): 27844 Å² total; per-residue (Å²): 136,82,90,87,82,91,88,89,88,89,86,87,86,83,89,86,89,86,80,86,87,85,82,84,89,84,72,91,82,79,81,77,77,74,62,62,65,56,57,60,59,60,73,75,66,73,85,81,82,86,82,89,85,85,92,86,79,90,81,90,86,81,90,83,88,81,86,84,89,84,83,86,87,90,84,85,88,84,84,86,75,89,86,76,82,81,85,76,85,70,78,82,84,75,76,79,81,79,83,89,73,101,65,90,75,82,54,54,7,79,61,30,67,38,71,32,80,44,72,47,43,82,28,47,25,20,69,70,57,46,54,47,53,50,50,35,62,76,64,68,59,83,67,75,59,94,69,90,68,69,65,75,46,33,72,88,45,42,79,79,42,63,26,37,40,51,51,42,37,48,75,68,49,43,44,73,85,64,58,74,75,81,82,75,74,77,80,78,84,83,72,91,69,96,61,89,82,76,73,75,89,73,58,58,60,65,47,32,29,52,28,50,55,62,51,50,58,64,44,61,73,74,70,84,73,91,84,80,76,96,68,98,66,82,72,79,87,46,61,65,51,55,51,50,54,32,47,45,63,42,51,60,47,48,57,56,32,48,58,46,32,78,71,45,69,76,46,57,69,68,42,48,51,44,27,48,59,71,25,48,62,45,47,50,51,55,51,39,32,59,70,12,44,88,46,77,69,36,40,46,43,71,76,76,50,74,47,44,48,69,56,33,42,78,70,74,45,27,72,64,50,51,46,47,46,59,68,42,19,48,46,41,44,77,68,63,66,49,63,48,58,50,31,43,54,41,47,45,53,42,34,43,42,85,42,82,85,49,88,55,37,66,62,32,40,52,53,24,52,40,42,52,53,39,47,44,52,47,35,55,70,78,38,62,90,44,84,60,46,48,61,57,57,59,65,44,51,63,57,43,51,56,49,34,54,51,52,48,53,53,51,52,51,40,62,74,72,60,85,53,88,72,54,74,64,52,47,56,60,70,47,74,80,74,82,87,119